Protein AF-A0A961AIG7-F1 (afdb_monomer)

Nearest PDB structures (foldseek):
  3u3w-assembly1_B  TM=6.636E-01  e=9.323E-03  Bacillus thuringiensis Bt407
  3q15-assembly2_B-3  TM=4.756E-01  e=7.764E-04  Bacillus subtilis
  6fv0-assembly1_A  TM=5.454E-01  e=1.857E-03  Mus musculus
  4i1a-assembly3_B  TM=5.293E-01  e=8.925E-03  Bacillus subtilis subsp. subtilis str. 168
  6t46-assembly2_G  TM=4.932E-01  e=1.793E-02  Bacillus subtilis subsp. natto

Radius of gyration: 26.85 Å; Cα contacts (8 Å, |Δi|>4): 986; chains: 1; bounding box: 67×64×75 Å

Structure (mmCIF, N/CA/C/O backbone):
data_AF-A0A961AIG7-F1
#
_entry.id   AF-A0A961AIG7-F1
#
loop_
_atom_site.group_PDB
_atom_site.id
_atom_site.type_symbol
_atom_site.label_atom_id
_atom_site.label_alt_id
_atom_site.label_comp_id
_atom_site.label_asym_id
_atom_site.label_entity_id
_atom_site.label_seq_id
_atom_site.pdbx_PDB_ins_code
_atom_site.Cartn_x
_atom_site.Cartn_y
_atom_site.Cartn_z
_atom_site.occupancy
_atom_site.B_iso_or_equiv
_atom_site.auth_seq_id
_atom_site.auth_comp_id
_atom_site.auth_asym_id
_atom_site.auth_atom_id
_atom_site.pdbx_PDB_model_num
ATOM 1 N N . MET A 1 1 ? -38.236 -37.274 7.239 1.00 29.53 1 MET A N 1
ATOM 2 C CA . MET A 1 1 ? -37.314 -38.075 6.404 1.00 29.53 1 MET A CA 1
ATOM 3 C C . MET A 1 1 ? -37.258 -37.437 5.026 1.00 29.53 1 MET A C 1
ATOM 5 O O . MET A 1 1 ? -38.154 -37.662 4.231 1.00 29.53 1 MET A O 1
ATOM 9 N N . LEU A 1 2 ? -36.287 -36.556 4.788 1.00 23.84 2 LEU A N 1
ATOM 10 C CA . LEU A 1 2 ? -36.113 -35.831 3.525 1.00 23.84 2 LEU A CA 1
ATOM 11 C C . LEU A 1 2 ? -34.610 -35.668 3.299 1.00 23.84 2 LEU A C 1
ATOM 13 O O . LEU A 1 2 ? -33.923 -35.007 4.077 1.00 23.84 2 LEU A O 1
ATOM 17 N N . THR A 1 3 ? -34.097 -36.352 2.285 1.00 28.94 3 THR A N 1
ATOM 18 C CA . THR A 1 3 ? -32.680 -36.429 1.934 1.00 28.94 3 THR A CA 1
ATOM 19 C C . THR A 1 3 ? -32.367 -35.502 0.761 1.00 28.94 3 THR A C 1
ATOM 21 O O . THR A 1 3 ? -32.893 -35.671 -0.330 1.00 28.94 3 THR A O 1
ATOM 24 N N . ARG A 1 4 ? -31.454 -34.557 1.025 1.00 25.95 4 ARG A N 1
ATOM 25 C CA . ARG A 1 4 ? -30.408 -34.009 0.138 1.00 25.95 4 ARG A CA 1
ATOM 26 C C . ARG A 1 4 ? -30.797 -33.617 -1.301 1.00 25.95 4 ARG A C 1
ATOM 28 O O . ARG A 1 4 ? -30.578 -34.368 -2.244 1.00 25.95 4 ARG A O 1
ATOM 35 N N . GLN A 1 5 ? -31.140 -32.339 -1.463 1.00 22.53 5 GLN A N 1
ATOM 36 C CA . GLN A 1 5 ? -30.736 -31.514 -2.608 1.00 22.53 5 GLN A CA 1
ATOM 37 C C . GLN A 1 5 ? -30.103 -30.221 -2.074 1.00 22.53 5 GLN A C 1
ATOM 39 O O . GLN A 1 5 ? -30.798 -29.303 -1.654 1.00 22.53 5 GLN A O 1
ATOM 44 N N . MET A 1 6 ? -28.774 -30.166 -2.049 1.00 24.17 6 MET A N 1
ATOM 45 C CA . MET A 1 6 ? -27.993 -28.938 -1.885 1.00 24.17 6 MET A CA 1
ATOM 46 C C . MET A 1 6 ? -26.689 -29.117 -2.653 1.00 24.17 6 MET A C 1
ATOM 48 O O . MET A 1 6 ? -25.966 -30.077 -2.400 1.00 24.17 6 MET A O 1
ATOM 52 N N . GLY A 1 7 ? -26.389 -28.182 -3.556 1.00 24.30 7 GLY A N 1
ATOM 53 C CA . GLY A 1 7 ? -25.059 -28.062 -4.152 1.00 24.30 7 GLY A CA 1
ATOM 54 C C . GLY A 1 7 ? -25.044 -27.586 -5.600 1.00 24.30 7 GLY A C 1
ATOM 55 O O . GLY A 1 7 ? -24.622 -28.349 -6.453 1.00 24.30 7 GLY A O 1
ATOM 56 N N . ALA A 1 8 ? -25.515 -26.360 -5.863 1.00 24.28 8 ALA A N 1
ATOM 57 C CA . ALA A 1 8 ? -25.057 -25.469 -6.945 1.00 24.28 8 ALA A CA 1
ATOM 58 C C . ALA A 1 8 ? -26.034 -24.286 -7.075 1.00 24.28 8 ALA A C 1
ATOM 60 O O . ALA A 1 8 ? -26.882 -24.255 -7.962 1.00 24.28 8 ALA A O 1
ATOM 61 N N . ALA A 1 9 ? -25.937 -23.309 -6.174 1.00 23.05 9 ALA A N 1
ATOM 62 C CA . ALA A 1 9 ? -26.514 -21.992 -6.414 1.00 23.05 9 ALA A CA 1
ATOM 63 C C . ALA A 1 9 ? -25.357 -21.034 -6.696 1.00 23.05 9 ALA A C 1
ATOM 65 O O . ALA A 1 9 ? -24.541 -20.743 -5.824 1.00 23.05 9 ALA A O 1
ATOM 66 N N . LEU A 1 10 ? -25.287 -20.643 -7.965 1.00 24.75 10 LEU A N 1
ATOM 67 C CA . LEU A 1 10 ? -24.416 -19.645 -8.559 1.00 24.75 10 LEU A CA 1
ATOM 68 C C . LEU A 1 10 ? -24.217 -18.430 -7.634 1.00 24.75 10 LEU A C 1
ATOM 70 O O . LEU A 1 10 ? -25.098 -17.583 -7.517 1.00 24.75 10 LEU A O 1
ATOM 74 N N . MET A 1 11 ? -23.020 -18.283 -7.063 1.00 22.59 11 MET A N 1
ATOM 75 C CA . MET A 1 11 ? -22.449 -16.956 -6.831 1.00 22.59 11 MET A CA 1
ATOM 76 C C . MET A 1 11 ? -21.637 -16.581 -8.065 1.00 22.59 11 MET A C 1
ATOM 78 O O . MET A 1 11 ? -20.413 -16.679 -8.102 1.00 22.59 11 MET A O 1
ATOM 82 N N . THR A 1 12 ? -22.351 -16.167 -9.108 1.00 25.28 12 THR A N 1
ATOM 83 C CA . THR A 1 12 ? -21.776 -15.404 -10.212 1.00 25.28 12 THR A CA 1
ATOM 84 C C . THR A 1 12 ? -21.483 -14.009 -9.670 1.00 25.28 12 THR A C 1
ATOM 86 O O . THR A 1 12 ? -22.292 -13.092 -9.787 1.00 25.28 12 THR A O 1
ATOM 89 N N . LEU A 1 13 ? -20.332 -13.852 -9.013 1.00 24.98 13 LEU A N 1
ATOM 90 C CA . LEU A 1 13 ? -19.696 -12.546 -8.908 1.00 24.98 13 LEU A CA 1
ATOM 91 C C . LEU A 1 13 ? -19.506 -12.064 -10.342 1.00 24.98 13 LEU A C 1
ATOM 93 O O . LEU A 1 13 ? -18.772 -12.678 -11.116 1.00 24.98 13 LEU A O 1
ATOM 97 N N . GLY A 1 14 ? -20.248 -11.021 -10.704 1.00 23.86 14 GLY A N 1
ATOM 98 C CA . GLY A 1 14 ? -20.183 -10.384 -12.005 1.00 23.86 14 GLY A CA 1
ATOM 99 C C . GLY A 1 14 ? -18.796 -9.805 -12.255 1.00 23.86 14 GLY A C 1
ATOM 100 O O . GLY A 1 14 ? -18.589 -8.604 -12.137 1.00 23.86 14 GLY A O 1
ATOM 101 N N . LEU A 1 15 ? -17.872 -10.649 -12.711 1.00 26.05 15 LEU A N 1
ATOM 102 C CA . LEU A 1 15 ? -17.133 -10.328 -13.917 1.00 26.05 15 LEU A CA 1
ATOM 103 C C . LEU A 1 15 ? -18.212 -10.021 -14.953 1.00 26.05 15 LEU A C 1
ATOM 105 O O . LEU A 1 15 ? -18.810 -10.930 -15.529 1.00 26.05 15 LEU A O 1
ATOM 109 N N . MET A 1 16 ? -18.521 -8.739 -15.152 1.00 25.66 16 MET A N 1
ATOM 110 C CA . MET A 1 16 ? -19.014 -8.335 -16.456 1.00 25.66 16 MET A CA 1
ATOM 111 C C . MET A 1 16 ? -17.921 -8.772 -17.425 1.00 25.66 16 MET A C 1
ATOM 113 O O . MET A 1 16 ? -16.928 -8.075 -17.617 1.00 25.66 16 MET A O 1
ATOM 117 N N . ALA A 1 17 ? -18.078 -9.970 -17.986 1.00 28.84 17 ALA A N 1
ATOM 118 C CA . ALA A 1 17 ? -17.517 -10.289 -19.271 1.00 28.84 17 ALA A CA 1
ATOM 119 C C . ALA A 1 17 ? -18.070 -9.197 -20.180 1.00 28.84 17 ALA A C 1
ATOM 121 O O . ALA A 1 17 ? -19.233 -9.237 -20.587 1.00 28.84 17 ALA A O 1
ATOM 122 N N . VAL A 1 18 ? -17.273 -8.150 -20.394 1.00 35.94 18 VAL A N 1
ATOM 123 C CA . VAL A 1 18 ? -17.493 -7.220 -21.486 1.00 35.94 18 VAL A CA 1
ATOM 124 C C . VAL A 1 18 ? -17.385 -8.106 -22.712 1.00 35.94 18 VAL A C 1
ATOM 126 O O . VAL A 1 18 ? -16.297 -8.440 -23.170 1.00 35.94 18 VAL A O 1
ATOM 129 N N . ALA A 1 19 ? -18.528 -8.614 -23.168 1.00 35.19 19 ALA A N 1
ATOM 130 C CA . ALA A 1 19 ? -18.617 -9.268 -24.448 1.00 35.19 19 ALA A CA 1
ATOM 131 C C . ALA A 1 19 ? -18.113 -8.227 -25.443 1.00 35.19 19 ALA A C 1
ATOM 133 O O . ALA A 1 19 ? -18.752 -7.186 -25.609 1.00 35.19 19 ALA A O 1
ATOM 134 N N . ILE A 1 20 ? -16.934 -8.482 -26.015 1.00 45.75 20 ILE A N 1
ATOM 135 C CA . ILE A 1 20 ? -16.347 -7.694 -27.093 1.00 45.75 20 ILE A CA 1
ATOM 136 C C . ILE A 1 20 ? -17.424 -7.620 -28.174 1.00 45.75 20 ILE A C 1
ATOM 138 O O . ILE A 1 20 ? -17.651 -8.579 -28.914 1.00 45.75 20 ILE A O 1
ATOM 142 N N . ARG A 1 21 ? -18.168 -6.513 -28.214 1.00 49.47 21 ARG A N 1
ATOM 143 C CA . ARG A 1 21 ? -18.968 -6.195 -29.387 1.00 49.47 21 ARG A CA 1
ATOM 144 C C . ARG A 1 21 ? -17.948 -5.843 -30.455 1.00 49.47 21 ARG A C 1
ATOM 146 O O . ARG A 1 21 ? -17.026 -5.081 -30.174 1.00 49.47 21 ARG A O 1
ATOM 153 N N . ALA A 1 22 ? -18.103 -6.406 -31.649 1.00 60.88 22 ALA A N 1
ATOM 154 C CA . ALA A 1 22 ? -17.460 -5.866 -32.836 1.00 60.88 22 ALA A CA 1
ATOM 155 C C . ALA A 1 22 ? -17.968 -4.423 -32.994 1.00 60.88 22 ALA A C 1
ATOM 157 O O . ALA A 1 22 ? -19.045 -4.176 -33.531 1.00 60.88 22 ALA A O 1
ATOM 158 N N . GLU A 1 23 ? -17.267 -3.487 -32.365 1.00 73.88 23 GLU A N 1
ATOM 159 C CA . GLU A 1 23 ? -17.580 -2.070 -32.376 1.00 73.88 23 GLU A CA 1
ATOM 160 C C . GLU A 1 23 ? -16.971 -1.474 -33.648 1.00 73.88 23 GLU A C 1
ATOM 162 O O . GLU A 1 23 ? -15.846 -1.802 -34.019 1.00 73.88 23 GLU A O 1
ATOM 167 N N . SER A 1 24 ? -17.717 -0.622 -34.351 1.00 83.19 24 SER A N 1
ATOM 168 C CA . SER A 1 24 ? -17.164 0.128 -35.484 1.00 83.19 24 SER A CA 1
ATOM 169 C C . SER A 1 24 ? -16.121 1.138 -35.000 1.00 83.19 24 SER A C 1
ATOM 171 O O . SER A 1 24 ? -16.293 1.707 -33.922 1.00 83.19 24 SER A O 1
ATOM 173 N N . GLU A 1 25 ? -15.128 1.461 -35.829 1.00 83.44 25 GLU A N 1
ATOM 174 C CA . GLU A 1 25 ? -14.129 2.504 -35.544 1.00 83.44 25 GLU A CA 1
ATOM 175 C C . GLU A 1 25 ? -14.766 3.822 -35.074 1.00 83.44 25 GLU A C 1
ATOM 177 O O . GLU A 1 25 ? -14.367 4.370 -34.050 1.00 83.44 25 GLU A O 1
ATOM 182 N N . GLY A 1 26 ? -15.818 4.290 -35.755 1.00 85.00 26 GLY A N 1
ATOM 183 C CA . GLY A 1 26 ? -16.506 5.531 -35.392 1.00 85.00 26 GLY A CA 1
ATOM 184 C C . GLY A 1 26 ? -17.124 5.501 -33.990 1.00 85.00 26 GLY A C 1
ATOM 185 O O . GLY A 1 26 ? -17.022 6.477 -33.253 1.00 85.00 26 GLY A O 1
ATOM 186 N N . ALA A 1 27 ? -17.722 4.377 -33.587 1.00 86.38 27 ALA A N 1
ATOM 187 C CA . ALA A 1 27 ? -18.260 4.212 -32.234 1.00 86.38 27 ALA A CA 1
ATOM 188 C C . ALA A 1 27 ? -17.138 4.193 -31.179 1.00 86.38 27 ALA A C 1
ATOM 190 O O . ALA A 1 27 ? -17.236 4.890 -30.167 1.00 86.38 27 ALA A O 1
ATOM 191 N N . PHE A 1 28 ? -16.027 3.510 -31.475 1.00 88.19 28 PHE A N 1
ATOM 192 C CA . PHE A 1 28 ? -14.857 3.488 -30.602 1.00 88.19 28 PHE A CA 1
ATOM 193 C C . PHE A 1 28 ? -14.227 4.883 -30.439 1.00 88.19 28 PHE A C 1
ATOM 195 O O . PHE A 1 28 ? -13.953 5.310 -29.319 1.00 88.19 28 PHE A O 1
ATOM 202 N N . LEU A 1 29 ? -14.062 5.637 -31.530 1.00 88.00 29 LEU A N 1
ATOM 203 C CA . LEU A 1 29 ? -13.570 7.018 -31.500 1.00 88.00 29 LEU A CA 1
ATOM 204 C C . LEU A 1 29 ? -14.482 7.929 -30.672 1.00 88.00 29 LEU A C 1
ATOM 206 O O . LEU A 1 29 ? -14.001 8.690 -29.834 1.00 88.00 29 LEU A O 1
ATOM 210 N N . GLN A 1 30 ? -15.805 7.807 -30.826 1.00 88.31 30 GLN A N 1
ATOM 211 C CA . GLN A 1 30 ? -16.758 8.554 -29.998 1.00 88.31 30 GLN A CA 1
ATOM 212 C C . GLN A 1 30 ? -16.633 8.222 -28.508 1.00 88.31 30 GLN A C 1
ATOM 214 O O . GLN A 1 30 ? -16.855 9.097 -27.671 1.00 88.31 30 GLN A O 1
ATOM 219 N N . ARG A 1 31 ? -16.251 6.987 -28.171 1.00 87.62 31 ARG A N 1
ATOM 220 C CA . ARG A 1 31 ? -16.024 6.545 -26.792 1.00 87.62 31 ARG A CA 1
ATOM 221 C C . ARG A 1 31 ? -14.793 7.194 -26.158 1.00 87.62 31 ARG A C 1
ATOM 223 O O . ARG A 1 31 ? -14.796 7.413 -24.948 1.00 87.62 31 ARG A O 1
ATOM 230 N N . ILE A 1 32 ? -13.760 7.494 -26.951 1.00 89.62 32 ILE A N 1
ATOM 231 C CA . ILE A 1 32 ? -12.467 7.985 -26.448 1.00 89.62 32 ILE A CA 1
ATOM 232 C C . ILE A 1 32 ? -12.180 9.469 -26.718 1.00 89.62 32 ILE A C 1
ATOM 234 O O . ILE A 1 32 ? -11.206 9.985 -26.180 1.00 89.62 32 ILE A O 1
ATOM 238 N N . LYS A 1 33 ? -13.011 10.173 -27.497 1.00 85.31 33 LYS A N 1
ATOM 239 C CA . LYS A 1 33 ? -12.766 11.567 -27.929 1.00 85.31 33 LYS A CA 1
ATOM 240 C C . LYS A 1 33 ? -12.524 12.579 -26.797 1.00 85.31 33 LYS A C 1
ATOM 242 O O . LYS A 1 33 ? -11.808 13.552 -26.990 1.00 85.31 33 LYS A O 1
ATOM 247 N N . ASP A 1 34 ? -13.102 12.342 -25.618 1.00 82.06 34 ASP A N 1
ATOM 248 C CA . ASP A 1 34 ? -12.987 13.221 -24.443 1.00 82.06 34 ASP A CA 1
ATOM 249 C C . ASP A 1 34 ? -12.000 12.662 -23.400 1.00 82.06 34 ASP A C 1
ATOM 251 O O . ASP A 1 34 ? -12.021 13.036 -22.223 1.00 82.06 34 ASP A O 1
ATOM 255 N N . ILE A 1 35 ? -11.156 11.713 -23.814 1.00 86.94 35 ILE A N 1
ATOM 256 C CA . ILE A 1 35 ? -10.177 11.036 -22.970 1.00 86.94 35 ILE A CA 1
ATOM 257 C C . ILE A 1 35 ? -8.777 11.438 -23.420 1.00 86.94 35 ILE A C 1
ATOM 259 O O . ILE A 1 35 ? -8.393 11.230 -24.570 1.00 86.94 35 ILE A O 1
ATOM 263 N N . ARG A 1 36 ? -7.981 11.964 -22.484 1.00 87.31 36 ARG A N 1
ATOM 264 C CA . ARG A 1 36 ? -6.526 12.046 -22.660 1.00 87.31 36 ARG A CA 1
ATOM 265 C C . ARG A 1 36 ? -5.889 10.861 -21.954 1.00 87.31 36 ARG A C 1
ATOM 267 O O . ARG A 1 36 ? -6.331 10.494 -20.870 1.00 87.31 36 ARG A O 1
ATOM 274 N N . TYR A 1 37 ? -4.847 10.290 -22.535 1.00 86.56 37 TYR A N 1
ATOM 275 C CA . TYR A 1 37 ? -4.126 9.152 -21.988 1.00 86.56 37 TYR A CA 1
ATOM 276 C C . TYR A 1 37 ? -2.740 9.585 -21.522 1.00 86.56 37 TYR A C 1
ATOM 278 O O . TYR A 1 37 ? -1.858 9.762 -22.354 1.00 86.56 37 TYR A O 1
ATOM 286 N N . ALA A 1 38 ? -2.543 9.758 -20.216 1.00 79.31 38 ALA A N 1
ATOM 287 C CA . ALA A 1 38 ? -1.256 10.094 -19.622 1.00 79.31 38 ALA A CA 1
ATOM 288 C C . ALA A 1 38 ? -0.235 8.980 -19.841 1.00 79.31 38 ALA A C 1
ATOM 290 O O . ALA A 1 38 ? -0.519 7.798 -19.640 1.00 79.31 38 ALA A O 1
ATOM 291 N N . THR A 1 39 ? 0.970 9.384 -20.218 1.00 76.25 39 THR A N 1
ATOM 292 C CA . THR A 1 39 ? 2.132 8.520 -20.388 1.00 76.25 39 THR A CA 1
ATOM 293 C C . THR A 1 39 ? 3.375 9.230 -19.862 1.00 76.25 39 THR A C 1
ATOM 295 O O . THR A 1 39 ? 3.389 10.441 -19.662 1.00 76.25 39 THR A O 1
ATOM 298 N N . HIS A 1 40 ? 4.452 8.482 -19.668 1.00 65.50 40 HIS A N 1
ATOM 299 C CA . HIS A 1 40 ? 5.727 9.028 -19.212 1.00 65.50 40 HIS A CA 1
ATOM 300 C C . HIS A 1 40 ? 6.802 8.914 -20.294 1.00 65.50 40 HIS A C 1
ATOM 302 O O . HIS A 1 40 ? 7.924 8.467 -20.050 1.00 65.50 40 HIS A O 1
ATOM 308 N N . ALA A 1 41 ? 6.469 9.329 -21.517 1.00 61.88 41 ALA A N 1
ATOM 309 C CA . ALA A 1 41 ? 7.477 9.495 -22.553 1.00 61.88 41 ALA A CA 1
ATOM 310 C C . ALA A 1 41 ? 8.324 10.746 -22.263 1.00 61.88 41 ALA A C 1
ATOM 312 O O . ALA A 1 41 ? 7.863 11.728 -21.680 1.00 61.88 41 ALA A O 1
ATOM 313 N N . ASN A 1 42 ? 9.586 10.748 -22.700 1.00 57.12 42 ASN A N 1
ATOM 314 C CA . ASN A 1 42 ? 10.499 11.866 -22.426 1.00 57.12 42 ASN A CA 1
ATOM 315 C C . ASN A 1 42 ? 9.994 13.214 -22.967 1.00 57.12 42 ASN A C 1
ATOM 317 O O . ASN A 1 42 ? 10.298 14.244 -22.367 1.00 57.12 42 ASN A O 1
ATOM 321 N N . THR A 1 43 ? 9.214 13.196 -24.046 1.00 65.19 43 THR A N 1
ATOM 322 C CA . THR A 1 43 ? 8.727 14.378 -24.773 1.00 65.19 43 THR A CA 1
ATOM 323 C C . THR A 1 43 ? 7.203 14.466 -24.857 1.00 65.19 43 THR A C 1
ATOM 325 O O . THR A 1 43 ? 6.691 15.472 -25.331 1.00 65.19 43 THR A O 1
ATOM 328 N N . VAL A 1 44 ? 6.474 13.444 -24.396 1.00 72.94 44 VAL A N 1
ATOM 329 C CA . VAL A 1 44 ? 5.007 13.391 -24.467 1.00 72.94 44 VAL A CA 1
ATOM 330 C C . VAL A 1 44 ? 4.452 13.102 -23.078 1.00 72.94 44 VAL A C 1
ATOM 332 O O . VAL A 1 44 ? 4.825 12.099 -22.469 1.00 72.94 44 VAL A O 1
ATOM 335 N N . SER A 1 45 ? 3.581 13.981 -22.584 1.00 74.50 45 SER A N 1
ATOM 336 C CA . SER A 1 45 ? 2.868 13.812 -21.311 1.00 74.50 45 SER A CA 1
ATOM 337 C C . SER A 1 45 ? 1.610 12.967 -21.459 1.00 74.50 45 SER A C 1
ATOM 339 O O . SER A 1 45 ? 1.235 12.242 -20.541 1.00 74.50 45 SER A O 1
ATOM 341 N N . ASP A 1 46 ? 0.936 13.067 -22.602 1.00 85.00 46 ASP A N 1
ATOM 342 C CA . ASP A 1 46 ? -0.330 12.392 -22.845 1.00 85.00 46 ASP A CA 1
ATOM 343 C C . ASP A 1 46 ? -0.681 12.317 -24.337 1.00 85.00 46 ASP A C 1
ATOM 345 O O . ASP A 1 46 ? -0.097 13.008 -25.172 1.00 85.00 46 ASP A O 1
ATOM 349 N N . PHE A 1 47 ? -1.650 11.464 -24.660 1.00 89.38 47 PHE A N 1
ATOM 350 C CA . PHE A 1 47 ? -2.223 11.313 -25.995 1.00 89.38 47 PHE A CA 1
ATOM 351 C C . PHE A 1 47 ? -3.711 11.668 -25.981 1.00 89.38 47 PHE A C 1
ATOM 353 O O . PHE A 1 47 ? -4.433 11.223 -25.091 1.00 89.38 47 PHE A O 1
ATOM 360 N N . ALA A 1 48 ? -4.194 12.391 -26.986 1.00 90.25 48 ALA A N 1
ATOM 361 C CA . ALA A 1 48 ? -5.624 12.559 -27.244 1.00 90.25 48 ALA A CA 1
ATOM 362 C C . ALA A 1 48 ? -5.942 12.098 -28.668 1.00 90.25 48 ALA A C 1
ATOM 364 O O . ALA A 1 48 ? -5.209 12.420 -29.603 1.00 90.25 48 ALA A O 1
ATOM 365 N N . PHE A 1 49 ? -7.013 11.327 -28.832 1.00 91.12 49 PHE A N 1
ATOM 366 C CA . PHE A 1 49 ? -7.350 10.682 -30.099 1.00 91.12 49 PHE A CA 1
ATOM 367 C C . PHE A 1 49 ? -8.574 11.340 -30.720 1.00 91.12 49 PHE A C 1
ATOM 369 O O . PHE A 1 49 ? -9.612 11.489 -30.078 1.00 91.12 49 PHE A O 1
ATOM 376 N N . TRP A 1 50 ? -8.436 11.703 -31.988 1.00 86.25 50 TRP A N 1
ATOM 377 C CA . TRP A 1 50 ? -9.432 12.415 -32.771 1.00 86.25 50 TRP A CA 1
ATOM 378 C C . TRP A 1 50 ? -9.649 11.706 -34.105 1.00 86.25 50 TRP A C 1
ATOM 380 O O . TRP A 1 50 ? -8.833 10.881 -34.523 1.00 86.25 50 TRP A O 1
ATOM 390 N N . ASN A 1 51 ? -10.715 12.081 -34.810 1.00 82.31 51 ASN A N 1
ATOM 391 C CA . ASN A 1 51 ? -10.968 11.582 -36.162 1.00 82.31 51 ASN A CA 1
ATOM 392 C C . ASN A 1 51 ? -9.823 11.951 -37.122 1.00 82.31 51 ASN A C 1
ATOM 394 O O . ASN A 1 51 ? -9.488 11.180 -38.011 1.00 82.31 51 ASN A O 1
ATOM 398 N N . GLU A 1 52 ? -9.203 13.119 -36.932 1.00 81.94 52 GLU A N 1
ATOM 399 C CA . GLU A 1 52 ? -8.119 13.620 -37.785 1.00 81.94 52 GLU A CA 1
ATOM 400 C C . GLU A 1 52 ? -6.733 13.086 -37.377 1.00 81.94 52 GLU A C 1
ATOM 402 O O . GLU A 1 52 ? -5.739 13.381 -38.041 1.00 81.94 52 GLU A O 1
ATOM 407 N N . GLY A 1 53 ? -6.645 12.317 -36.284 1.00 89.00 53 GLY A N 1
ATOM 408 C CA . GLY A 1 53 ? -5.404 11.712 -35.807 1.00 89.00 53 GLY A CA 1
ATOM 409 C C . GLY A 1 53 ? -5.172 11.853 -34.303 1.00 89.00 53 GLY A C 1
ATOM 410 O O . GLY A 1 53 ? -6.075 12.167 -33.531 1.00 89.00 53 GLY A O 1
ATOM 411 N N . VAL A 1 54 ? -3.933 11.627 -33.876 1.00 90.88 54 VAL A N 1
ATOM 412 C CA . VAL A 1 54 ? -3.508 11.744 -32.474 1.00 90.88 54 VAL A CA 1
ATOM 413 C C . VAL A 1 54 ? -2.824 13.087 -32.211 1.00 90.88 54 VAL A C 1
ATOM 415 O O . VAL A 1 54 ? -1.962 13.539 -32.969 1.00 90.88 54 VAL A O 1
ATOM 418 N N . GLU A 1 55 ? -3.220 13.722 -31.114 1.00 90.75 55 GLU A N 1
ATOM 419 C CA . GLU A 1 55 ? -2.596 14.902 -30.518 1.00 90.75 55 GLU A CA 1
ATOM 420 C C . GLU A 1 55 ? -1.690 14.471 -29.358 1.00 90.75 55 GLU A C 1
ATOM 422 O O . GLU A 1 55 ? -2.059 13.607 -28.560 1.00 90.75 55 GLU A O 1
ATOM 427 N N . TYR A 1 56 ? -0.517 15.096 -29.249 1.00 88.00 56 TYR A N 1
ATOM 428 C CA . TYR A 1 56 ? 0.457 14.817 -28.196 1.00 88.00 56 TYR A CA 1
ATOM 429 C C . TYR A 1 56 ? 0.505 15.986 -27.215 1.00 88.00 56 TYR A C 1
ATOM 431 O O . TYR A 1 56 ? 0.829 17.107 -27.609 1.00 88.00 56 TYR A O 1
ATOM 439 N N . GLY A 1 57 ? 0.229 15.724 -25.939 1.00 82.75 57 GLY A N 1
ATOM 440 C CA . GLY A 1 57 ? 0.514 16.668 -24.863 1.00 82.75 57 GLY A CA 1
ATOM 441 C C . GLY A 1 57 ? 2.021 16.809 -24.652 1.00 82.75 57 GLY A C 1
ATOM 442 O O . GLY A 1 57 ? 2.748 15.813 -24.623 1.00 82.75 57 GLY A O 1
ATOM 443 N N . GLN A 1 58 ? 2.498 18.042 -24.533 1.00 78.19 58 GLN A N 1
ATOM 444 C CA . GLN A 1 58 ? 3.875 18.389 -24.198 1.00 78.19 58 GLN A CA 1
ATOM 445 C C . GLN A 1 58 ? 4.023 18.557 -22.681 1.00 78.19 58 GLN A C 1
ATOM 447 O O . GLN A 1 58 ? 3.076 18.865 -21.958 1.00 78.19 58 GLN A O 1
ATOM 452 N N . LYS A 1 59 ? 5.251 18.398 -22.176 1.00 67.81 59 LYS A N 1
ATOM 453 C CA . LYS A 1 59 ? 5.539 18.501 -20.733 1.00 67.81 59 LYS A CA 1
ATOM 454 C C . LYS A 1 59 ? 5.284 19.884 -20.130 1.00 67.81 59 LYS A C 1
ATOM 456 O O . LYS A 1 59 ? 5.076 19.975 -18.924 1.00 67.81 59 LYS A O 1
ATOM 461 N N . ASP A 1 60 ? 5.310 20.937 -20.940 1.00 72.12 60 ASP A N 1
ATOM 462 C CA . ASP A 1 60 ? 4.968 22.303 -20.529 1.00 72.12 60 ASP A CA 1
ATOM 463 C C . ASP A 1 60 ? 3.446 22.546 -20.453 1.00 72.12 60 ASP A C 1
ATOM 465 O O . ASP A 1 60 ? 3.008 23.648 -20.130 1.00 72.12 60 ASP A O 1
ATOM 469 N N . GLY A 1 61 ? 2.639 21.511 -20.714 1.00 69.31 61 GLY A N 1
ATOM 470 C CA . GLY A 1 61 ? 1.182 21.569 -20.706 1.00 69.31 61 GLY A CA 1
ATOM 471 C C . GLY A 1 61 ? 0.575 22.060 -22.018 1.00 69.31 61 GLY A C 1
ATOM 472 O O . GLY A 1 61 ? -0.648 22.169 -22.106 1.00 69.31 61 GLY A O 1
ATOM 473 N N . THR A 1 62 ? 1.390 22.348 -23.037 1.00 80.62 62 THR A N 1
ATOM 474 C CA . THR A 1 62 ? 0.897 22.700 -24.372 1.00 80.62 62 THR A CA 1
ATOM 475 C C . THR A 1 62 ? 0.541 21.450 -25.178 1.00 80.62 62 THR A C 1
ATOM 477 O O . THR A 1 62 ? 1.022 20.350 -24.912 1.00 80.62 62 THR A O 1
ATOM 480 N N . ALA A 1 63 ? -0.336 21.593 -26.168 1.00 80.12 63 ALA A N 1
ATOM 481 C CA . ALA A 1 63 ? -0.614 20.534 -27.133 1.00 80.12 63 ALA A CA 1
ATOM 482 C C . ALA A 1 63 ? 0.305 20.674 -28.354 1.00 80.12 63 ALA A C 1
ATOM 484 O O . ALA A 1 63 ? 0.707 21.781 -28.719 1.00 80.12 63 ALA A O 1
ATOM 485 N N . SER A 1 64 ? 0.611 19.558 -29.018 1.00 81.62 64 SER A N 1
ATOM 486 C CA . SER A 1 64 ? 1.335 19.581 -30.287 1.00 81.62 64 SER A CA 1
ATOM 487 C C . SER A 1 64 ? 0.594 20.440 -31.325 1.00 81.62 64 SER A C 1
ATOM 489 O O . SER A 1 64 ? -0.621 20.296 -31.469 1.00 81.62 64 SER A O 1
ATOM 491 N N . PRO A 1 65 ? 1.301 21.272 -32.112 1.00 77.12 65 PRO A N 1
ATOM 492 C CA . PRO A 1 65 ? 0.677 22.215 -33.047 1.00 77.12 65 PRO A CA 1
ATOM 493 C C . PRO A 1 65 ? -0.022 21.537 -34.236 1.00 77.12 65 PRO A C 1
ATOM 495 O O . PRO A 1 65 ? -0.783 22.175 -34.954 1.00 77.12 65 PRO A O 1
ATOM 498 N N . SER A 1 66 ? 0.242 20.250 -34.464 1.00 84.38 66 SER A N 1
ATOM 499 C CA . SER A 1 66 ? -0.418 19.436 -35.482 1.00 84.38 66 SER A CA 1
ATOM 500 C C . SER A 1 66 ? -0.740 18.048 -34.936 1.00 84.38 66 SER A C 1
ATOM 502 O O . SER A 1 66 ? -0.084 17.558 -34.011 1.00 84.38 66 SER A O 1
ATOM 504 N N . ARG A 1 67 ? -1.767 17.419 -35.513 1.00 87.56 67 ARG A N 1
ATOM 505 C CA . ARG A 1 67 ? -2.140 16.030 -35.231 1.00 87.56 67 ARG A CA 1
ATOM 506 C C . ARG A 1 67 ? -1.397 15.104 -36.182 1.00 87.56 67 ARG A C 1
ATOM 508 O O . ARG A 1 67 ? -1.242 15.407 -37.362 1.00 87.56 67 ARG A O 1
ATOM 515 N N . THR A 1 68 ? -0.938 13.969 -35.667 1.00 90.00 68 THR A N 1
ATOM 516 C CA . THR A 1 68 ? -0.380 12.907 -36.510 1.00 90.00 68 THR A CA 1
ATOM 517 C C . THR A 1 68 ? -1.517 12.025 -36.997 1.00 90.00 68 THR A C 1
ATOM 519 O O . THR A 1 68 ? -2.250 11.479 -36.175 1.00 90.00 68 THR A O 1
ATOM 522 N N . SER A 1 69 ? -1.657 11.886 -38.315 1.00 91.50 69 SER A N 1
ATOM 523 C CA . SER A 1 69 ? -2.669 11.012 -38.913 1.00 91.50 69 SER A CA 1
ATOM 524 C C . SER A 1 69 ? -2.491 9.568 -38.431 1.00 91.50 69 SER A C 1
ATOM 526 O O . SER A 1 69 ? -1.365 9.073 -38.329 1.00 91.50 69 SER A O 1
ATOM 528 N N . LEU A 1 70 ? -3.610 8.926 -38.100 1.00 91.69 70 LEU A N 1
ATOM 529 C CA . LEU A 1 70 ? -3.667 7.540 -37.652 1.00 91.69 70 LEU A CA 1
ATOM 530 C C . LEU A 1 70 ? -4.234 6.660 -38.762 1.00 91.69 70 LEU A C 1
ATOM 532 O O . LEU A 1 70 ? -5.189 7.035 -39.436 1.00 91.69 70 LEU A O 1
ATOM 536 N N . GLU A 1 71 ? -3.695 5.456 -38.874 1.00 91.94 71 GLU A N 1
ATOM 537 C CA . GLU A 1 71 ? -4.305 4.348 -39.592 1.00 91.94 71 GLU A CA 1
ATOM 538 C C . GLU A 1 71 ? -4.880 3.364 -38.565 1.00 91.94 71 GLU A C 1
ATOM 540 O O . GLU A 1 71 ? -4.134 2.780 -37.773 1.00 91.94 71 GLU A O 1
ATOM 545 N N . TRP A 1 72 ? -6.199 3.179 -38.560 1.00 88.75 72 TRP A N 1
ATOM 546 C CA . TRP A 1 72 ? -6.864 2.204 -37.698 1.00 88.75 72 TRP A CA 1
ATOM 547 C C . TRP A 1 72 ? -6.811 0.815 -38.334 1.00 88.75 72 TRP A C 1
ATOM 549 O O . TRP A 1 72 ? -7.285 0.609 -39.450 1.00 88.75 72 TRP A O 1
ATOM 559 N N . LYS A 1 73 ? -6.237 -0.155 -37.618 1.00 87.00 73 LYS A N 1
ATOM 560 C CA . LYS A 1 73 ? -6.209 -1.564 -38.051 1.00 87.00 73 LYS A CA 1
ATOM 561 C C . LYS A 1 73 ? -7.501 -2.281 -37.657 1.00 87.00 73 LYS A C 1
ATOM 563 O O . LYS A 1 73 ? -8.022 -3.096 -38.416 1.00 87.00 73 LYS A O 1
ATOM 568 N N . GLU A 1 74 ? -8.030 -1.932 -36.487 1.00 85.62 74 GLU A N 1
ATOM 569 C CA . GLU A 1 74 ? -9.359 -2.292 -35.993 1.00 85.62 74 GLU A CA 1
ATOM 570 C C . GLU A 1 74 ? -9.778 -1.333 -34.863 1.00 85.62 74 GLU A C 1
ATOM 572 O O . GLU A 1 74 ? -8.994 -0.488 -34.423 1.00 85.62 74 GLU A O 1
ATOM 577 N N . ALA A 1 75 ? -11.007 -1.466 -34.355 1.00 84.62 75 ALA A N 1
ATOM 578 C CA . ALA A 1 75 ? -11.460 -0.685 -33.208 1.00 84.62 75 ALA A CA 1
ATOM 579 C C . ALA A 1 75 ? -10.548 -0.901 -31.981 1.00 84.62 75 ALA A C 1
ATOM 581 O O . ALA A 1 75 ? -10.455 -1.991 -31.405 1.00 84.62 75 ALA A O 1
ATOM 582 N N . GLY A 1 76 ? -9.870 0.174 -31.574 1.00 85.81 76 GLY A N 1
ATOM 583 C CA . GLY A 1 76 ? -8.912 0.165 -30.473 1.00 85.81 76 GLY A CA 1
ATOM 584 C C . GLY A 1 76 ? -7.518 -0.364 -30.808 1.00 85.81 76 GLY A C 1
ATOM 585 O O . GLY A 1 76 ? -6.772 -0.664 -29.876 1.00 85.81 76 GLY A O 1
ATOM 586 N N . LEU A 1 77 ? -7.149 -0.412 -32.091 1.00 89.00 77 LEU A N 1
ATOM 587 C CA . LEU A 1 77 ? -5.771 -0.577 -32.550 1.00 89.00 77 LEU A CA 1
ATOM 588 C C . LEU A 1 77 ? -5.464 0.423 -33.671 1.00 89.00 77 LEU A C 1
ATOM 590 O O . LEU A 1 77 ? -6.032 0.343 -34.761 1.00 89.00 77 LEU A O 1
ATOM 594 N N . ALA A 1 78 ? -4.544 1.346 -33.405 1.00 91.62 78 ALA A N 1
ATOM 595 C CA . ALA A 1 78 ? -4.141 2.388 -34.342 1.00 91.62 78 ALA A CA 1
ATOM 596 C C . ALA A 1 78 ? -2.629 2.405 -34.546 1.00 91.62 78 ALA A C 1
ATOM 598 O O . ALA A 1 78 ? -1.857 2.105 -33.634 1.00 91.62 78 ALA A O 1
ATOM 599 N N . THR A 1 79 ? -2.211 2.830 -35.733 1.00 92.75 79 THR A N 1
ATOM 600 C CA . THR A 1 79 ? -0.805 2.999 -36.095 1.00 92.75 79 THR A CA 1
ATOM 601 C C . THR A 1 79 ? -0.539 4.363 -36.712 1.00 92.75 79 THR A C 1
ATOM 603 O O . THR A 1 79 ? -1.431 4.958 -37.306 1.00 92.75 79 THR A O 1
ATOM 606 N N . ALA A 1 80 ? 0.692 4.857 -36.609 1.00 92.50 80 ALA A N 1
ATOM 607 C CA . ALA A 1 80 ? 1.145 6.024 -37.362 1.00 92.50 80 ALA A CA 1
ATOM 608 C C . ALA A 1 80 ? 2.597 5.865 -37.801 1.00 92.50 80 ALA A C 1
ATOM 610 O O . ALA A 1 80 ? 3.447 5.420 -37.027 1.00 92.50 80 ALA A O 1
ATOM 611 N N . SER A 1 81 ? 2.891 6.306 -39.023 1.00 89.50 81 SER A N 1
ATOM 612 C CA . SER A 1 81 ? 4.266 6.380 -39.518 1.00 89.50 81 SER A CA 1
ATOM 613 C C . SER A 1 81 ? 5.079 7.391 -38.706 1.00 89.50 81 SER A C 1
ATOM 615 O O . SER A 1 81 ? 4.619 8.502 -38.425 1.00 89.50 81 SER A O 1
ATOM 617 N N . ARG A 1 82 ? 6.298 7.009 -38.321 1.00 83.69 82 ARG A N 1
ATOM 618 C CA . ARG A 1 82 ? 7.246 7.835 -37.565 1.00 83.69 82 ARG A CA 1
ATOM 619 C C . ARG A 1 82 ? 8.635 7.719 -38.188 1.00 83.69 82 ARG A C 1
ATOM 621 O O . ARG A 1 82 ? 8.941 6.768 -38.899 1.00 83.69 82 ARG A O 1
ATOM 628 N N . SER A 1 83 ? 9.493 8.706 -37.937 1.00 82.44 83 SER A N 1
ATOM 629 C CA . SER A 1 83 ? 10.892 8.594 -38.357 1.00 82.44 83 SER A CA 1
ATOM 630 C C . SER A 1 83 ? 11.524 7.377 -37.679 1.00 82.44 83 SER A C 1
ATOM 632 O O . SER A 1 83 ? 11.502 7.289 -36.453 1.00 82.44 83 SER A O 1
ATOM 634 N N . GLY A 1 84 ? 12.052 6.444 -38.472 1.00 82.25 84 GLY A N 1
ATOM 635 C CA . GLY A 1 84 ? 12.694 5.228 -37.969 1.00 82.25 84 GLY A CA 1
ATOM 636 C C . GLY A 1 84 ? 11.747 4.101 -37.541 1.00 82.25 84 GLY A C 1
ATOM 637 O O . GLY A 1 84 ? 12.223 3.147 -36.934 1.00 82.25 84 GLY A O 1
ATOM 638 N N . GLY A 1 85 ? 10.441 4.172 -37.834 1.00 88.81 85 GLY A N 1
ATOM 639 C CA . GLY A 1 85 ? 9.526 3.076 -37.508 1.00 88.81 85 GLY A CA 1
ATOM 640 C C . GLY A 1 85 ? 8.037 3.413 -37.589 1.00 88.81 85 GLY A C 1
ATOM 641 O O . GLY A 1 85 ? 7.604 4.364 -38.238 1.00 88.81 85 GLY A O 1
ATOM 642 N N . THR A 1 86 ? 7.229 2.604 -36.910 1.00 91.69 86 THR A N 1
ATOM 643 C CA . THR A 1 86 ? 5.780 2.790 -36.780 1.00 91.69 86 THR A CA 1
ATOM 644 C C . THR A 1 86 ? 5.41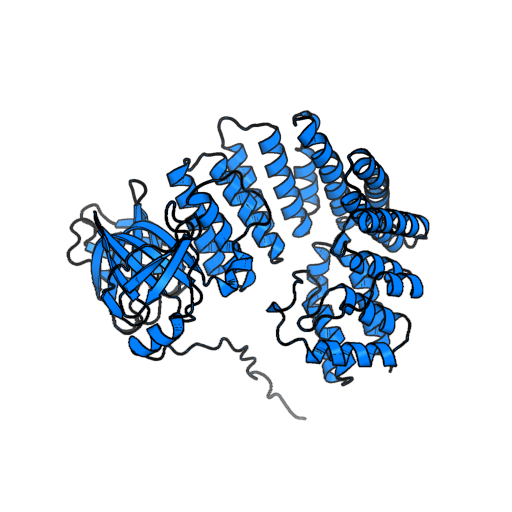1 2.874 -35.306 1.00 91.69 86 THR A C 1
ATOM 646 O O . THR A 1 86 ? 5.803 2.028 -34.506 1.00 91.69 86 THR A O 1
ATOM 649 N N . ALA A 1 87 ? 4.645 3.894 -34.934 1.00 90.88 87 ALA A N 1
ATOM 650 C CA . ALA A 1 87 ? 4.023 3.973 -33.622 1.00 90.88 87 ALA A CA 1
ATOM 651 C C . ALA A 1 87 ? 2.741 3.137 -33.599 1.00 90.88 87 ALA A C 1
ATOM 653 O O . ALA A 1 87 ? 1.933 3.237 -34.520 1.00 90.88 87 ALA A O 1
ATOM 654 N N . TRP A 1 88 ? 2.552 2.359 -32.538 1.00 92.06 88 TRP A N 1
ATOM 655 C CA . TRP A 1 88 ? 1.393 1.499 -32.310 1.00 92.06 88 TRP A CA 1
ATOM 656 C C . TRP A 1 88 ? 0.690 1.914 -31.022 1.00 92.06 88 TRP A C 1
ATOM 658 O O . TRP A 1 88 ? 1.347 2.065 -29.991 1.00 92.06 88 TRP A O 1
ATOM 668 N N . TRP A 1 89 ? -0.634 2.066 -31.075 1.00 91.44 89 TRP A N 1
ATOM 669 C CA . TRP A 1 89 ? -1.500 2.275 -29.915 1.00 91.44 89 TRP A CA 1
ATOM 670 C C . TRP A 1 89 ? -2.557 1.187 -29.857 1.00 91.44 89 TRP A C 1
ATOM 672 O O . TRP A 1 89 ? -3.372 1.059 -30.770 1.00 91.44 89 TRP A O 1
ATOM 682 N N . MET A 1 90 ? -2.579 0.443 -28.759 1.00 88.06 90 MET A N 1
ATOM 683 C CA . MET A 1 90 ? -3.549 -0.617 -28.535 1.00 88.06 90 MET A CA 1
ATOM 684 C C . MET A 1 90 ? -4.271 -0.381 -27.217 1.00 88.06 90 MET A C 1
ATOM 686 O O . MET A 1 90 ? -3.671 -0.399 -26.147 1.00 88.06 90 MET A O 1
ATOM 690 N N . PHE A 1 91 ? -5.571 -0.154 -27.282 1.00 87.62 91 PHE A N 1
ATOM 691 C CA . PHE A 1 91 ? -6.380 0.178 -26.117 1.00 87.62 91 PHE A CA 1
ATOM 692 C C . PHE A 1 91 ? -6.760 -1.083 -25.347 1.00 87.62 91 PHE A C 1
ATOM 694 O O . PHE A 1 91 ? -6.813 -2.159 -25.926 1.00 87.62 91 PHE A O 1
ATOM 701 N N . SER A 1 92 ? -7.083 -0.973 -24.063 1.00 80.69 92 SER A N 1
ATOM 702 C CA . SER A 1 92 ? -7.796 -2.020 -23.327 1.00 80.69 92 SER A CA 1
ATOM 703 C C . SER A 1 92 ? -9.275 -2.034 -23.707 1.00 80.69 92 SER A C 1
ATOM 705 O O . SER A 1 92 ? -9.789 -1.075 -24.286 1.00 80.69 92 SER A O 1
ATOM 707 N N . ASP A 1 93 ? -9.974 -3.123 -23.394 1.00 77.25 93 ASP A N 1
ATOM 708 C CA . ASP A 1 93 ? -11.374 -3.296 -23.810 1.00 77.25 93 ASP A CA 1
ATOM 709 C C . ASP A 1 93 ? -12.298 -2.240 -23.193 1.00 77.25 93 ASP A C 1
ATOM 711 O O . ASP A 1 93 ? -13.211 -1.742 -23.852 1.00 77.25 93 ASP A O 1
ATOM 715 N N . ASP A 1 94 ? -11.999 -1.820 -21.963 1.00 77.44 94 ASP A N 1
ATOM 716 C CA . ASP A 1 94 ? -12.666 -0.724 -21.254 1.00 77.44 94 ASP A CA 1
ATOM 717 C C . ASP A 1 94 ? -12.177 0.677 -21.676 1.00 77.44 94 ASP A C 1
ATOM 719 O O . ASP A 1 94 ? -12.668 1.677 -21.155 1.00 77.44 94 ASP A O 1
ATOM 723 N N . ALA A 1 95 ? -11.204 0.756 -22.594 1.00 84.25 95 ALA A N 1
ATOM 724 C CA . ALA A 1 95 ? -10.499 1.968 -23.014 1.00 84.25 95 ALA A CA 1
ATOM 725 C C . ALA A 1 95 ? -9.938 2.823 -21.861 1.00 84.25 95 ALA A C 1
ATOM 727 O O . ALA A 1 95 ? -9.648 4.000 -22.065 1.00 84.25 95 ALA A O 1
ATOM 728 N N . ARG A 1 96 ? -9.743 2.267 -20.659 1.00 79.62 96 ARG A N 1
ATOM 729 C CA . ARG A 1 96 ? -9.133 2.995 -19.530 1.00 79.62 96 ARG A CA 1
ATOM 730 C C . ARG A 1 96 ? -7.614 3.050 -19.621 1.00 79.62 96 ARG A C 1
ATOM 732 O O . ARG A 1 96 ? -6.990 3.935 -19.042 1.00 79.62 96 ARG A O 1
ATOM 739 N N . THR A 1 97 ? -7.024 2.107 -20.342 1.00 80.25 97 THR A N 1
ATOM 740 C CA . THR A 1 97 ? -5.582 1.993 -20.558 1.00 80.25 97 THR A CA 1
ATOM 741 C C . THR A 1 97 ? -5.298 1.780 -22.036 1.00 80.25 97 THR A C 1
ATOM 743 O O . THR A 1 97 ? -6.162 1.319 -22.779 1.00 80.25 97 THR A O 1
ATOM 746 N N . LEU A 1 98 ? -4.089 2.099 -22.472 1.00 86.69 98 LEU A N 1
ATOM 747 C CA . LEU A 1 98 ? -3.580 1.701 -23.779 1.00 86.69 98 LEU A CA 1
ATOM 748 C C . LEU A 1 98 ? -2.103 1.332 -23.670 1.00 86.69 98 LEU A C 1
ATOM 750 O O . LEU A 1 98 ? -1.417 1.816 -22.778 1.00 86.69 98 LEU A O 1
ATOM 754 N N . LEU A 1 99 ? -1.613 0.486 -24.566 1.00 85.38 99 LEU A N 1
ATOM 755 C CA . LEU A 1 99 ? -0.196 0.257 -24.811 1.00 85.38 99 LEU A CA 1
ATOM 756 C C . LEU A 1 99 ? 0.256 1.109 -25.987 1.00 85.38 99 LEU A C 1
ATOM 758 O O . LEU A 1 99 ? -0.399 1.133 -27.025 1.00 85.38 99 LEU A O 1
ATOM 762 N N . TYR A 1 100 ? 1.390 1.774 -25.815 1.00 87.19 100 TYR A N 1
ATOM 763 C CA . TYR A 1 100 ? 2.110 2.512 -26.835 1.00 87.19 100 TYR A CA 1
ATOM 764 C C . TYR A 1 100 ? 3.463 1.843 -27.089 1.00 87.19 100 TYR A C 1
ATOM 766 O O . TYR A 1 100 ? 4.239 1.627 -26.158 1.00 87.19 100 TYR A O 1
ATOM 774 N N . GLY A 1 101 ? 3.765 1.530 -28.345 1.00 87.25 101 GLY A N 1
ATOM 775 C CA . GLY A 1 101 ? 5.061 0.988 -28.753 1.00 87.25 101 GLY A CA 1
ATOM 776 C C . GLY A 1 101 ? 5.592 1.704 -29.986 1.00 87.25 101 GLY A C 1
ATOM 777 O O . GLY A 1 101 ? 4.827 2.018 -30.896 1.00 87.25 101 GLY A O 1
ATOM 778 N N . HIS A 1 102 ? 6.899 1.958 -30.025 1.00 88.25 102 HIS A N 1
ATOM 779 C CA . HIS A 1 102 ? 7.582 2.380 -31.247 1.00 88.25 102 HIS A CA 1
ATOM 780 C C . HIS A 1 102 ? 8.303 1.172 -31.850 1.00 88.25 102 HIS A C 1
ATOM 782 O O . HIS A 1 102 ? 9.298 0.702 -31.291 1.00 88.25 102 HIS A O 1
ATOM 788 N N . ALA A 1 103 ? 7.764 0.661 -32.956 1.00 89.50 103 ALA A N 1
ATOM 789 C CA . ALA A 1 103 ? 8.226 -0.547 -33.621 1.00 89.50 103 ALA A CA 1
ATOM 790 C C . ALA A 1 103 ? 9.131 -0.205 -34.812 1.00 89.50 103 ALA A C 1
ATOM 792 O O . ALA A 1 103 ? 8.720 0.520 -35.717 1.00 89.50 103 ALA A O 1
ATOM 793 N N . GLU A 1 104 ? 10.339 -0.762 -34.835 1.00 88.44 104 GLU A N 1
ATOM 794 C CA . GLU A 1 104 ? 11.251 -0.690 -35.986 1.00 88.44 104 GLU A CA 1
ATOM 795 C C . GLU A 1 104 ? 10.754 -1.575 -37.135 1.00 88.44 104 GLU A C 1
ATOM 797 O O . GLU A 1 104 ? 10.897 -1.239 -38.308 1.00 88.44 104 GLU A O 1
ATOM 802 N N . SER A 1 105 ? 10.148 -2.713 -36.788 1.00 86.06 105 SER A N 1
ATOM 803 C CA . SER A 1 105 ? 9.517 -3.638 -37.725 1.00 86.06 105 SER A CA 1
ATOM 804 C C . SER A 1 105 ? 8.214 -4.180 -37.150 1.00 86.06 105 SER A C 1
ATOM 806 O O . SER A 1 105 ? 8.070 -4.343 -35.935 1.00 86.06 105 SER A O 1
ATOM 808 N N . ALA A 1 106 ? 7.268 -4.456 -38.044 1.00 86.75 106 ALA A N 1
ATOM 809 C CA . ALA A 1 106 ? 5.989 -5.067 -37.729 1.00 86.75 106 ALA A CA 1
ATOM 810 C C . ALA A 1 106 ? 5.674 -6.134 -38.781 1.00 86.75 106 ALA A C 1
ATOM 812 O O . ALA A 1 106 ? 5.702 -5.846 -39.977 1.00 86.75 106 ALA A O 1
ATOM 813 N N . ALA A 1 107 ? 5.368 -7.347 -38.335 1.00 84.12 107 ALA A N 1
ATOM 814 C CA . ALA A 1 107 ? 4.938 -8.447 -39.188 1.00 84.12 107 ALA A CA 1
ATOM 815 C C . ALA A 1 107 ? 3.539 -8.889 -38.762 1.00 84.12 107 ALA A C 1
ATOM 817 O O . ALA A 1 107 ? 3.295 -9.119 -37.579 1.00 84.12 107 ALA A O 1
ATOM 818 N N . GLN A 1 108 ? 2.615 -8.996 -39.714 1.00 85.38 108 GLN A N 1
ATOM 819 C CA . GLN A 1 108 ? 1.317 -9.605 -39.449 1.00 85.38 108 GLN A CA 1
ATOM 820 C C . GLN A 1 108 ? 1.497 -11.117 -39.317 1.00 85.38 108 GLN A C 1
ATOM 822 O O . GLN A 1 108 ? 2.233 -11.728 -40.087 1.00 85.38 108 GLN A O 1
ATOM 827 N N . VAL A 1 109 ? 0.820 -11.715 -38.345 1.00 81.69 109 VAL A N 1
ATOM 828 C CA . VAL A 1 109 ? 0.861 -13.152 -38.084 1.00 81.69 109 VAL A CA 1
ATOM 829 C C . VAL A 1 109 ? -0.546 -13.722 -38.147 1.00 81.69 109 VAL A C 1
ATOM 831 O O . VAL A 1 109 ? -1.508 -13.059 -37.760 1.00 81.69 109 VAL A O 1
ATOM 834 N N . THR A 1 110 ? -0.675 -14.953 -38.632 1.00 78.62 110 THR A N 1
ATOM 835 C CA . THR A 1 110 ? -1.957 -15.670 -38.628 1.00 78.62 110 THR A CA 1
ATOM 836 C C . THR A 1 110 ? -1.986 -16.620 -37.442 1.00 78.62 110 THR A C 1
ATOM 838 O O . THR A 1 110 ? -1.012 -17.326 -37.185 1.00 78.62 110 THR A O 1
ATOM 841 N N . LEU A 1 111 ? -3.096 -16.627 -36.708 1.00 73.06 111 LEU A N 1
ATOM 842 C CA . LEU A 1 111 ? -3.276 -17.468 -35.531 1.00 73.06 111 LEU A CA 1
ATOM 843 C C . LEU A 1 111 ? -4.139 -18.689 -35.877 1.00 73.06 111 LEU A C 1
ATOM 845 O O . LEU A 1 111 ? -5.055 -18.583 -36.700 1.00 73.06 111 LEU A O 1
ATOM 849 N N . PRO A 1 112 ? -3.915 -19.839 -35.217 1.00 69.31 112 PRO A N 1
ATOM 850 C CA . PRO A 1 112 ? -4.828 -20.971 -35.299 1.00 69.31 112 PRO A CA 1
ATOM 851 C C . PRO A 1 112 ? -6.273 -20.575 -34.955 1.00 69.31 112 PRO A C 1
ATOM 853 O O . PRO A 1 112 ? -6.528 -19.711 -34.107 1.00 69.31 112 PRO A O 1
ATOM 856 N N . ALA A 1 113 ? -7.240 -21.231 -35.600 1.00 63.16 113 ALA A N 1
ATOM 857 C CA . ALA A 1 113 ? -8.659 -20.953 -35.393 1.00 63.16 113 ALA A CA 1
ATOM 858 C C . ALA A 1 113 ? -9.052 -21.074 -33.904 1.00 63.16 113 ALA A C 1
ATOM 860 O O . ALA A 1 113 ? -8.745 -22.067 -33.249 1.00 63.16 113 ALA A O 1
ATOM 861 N N . GLY A 1 114 ? -9.754 -20.061 -33.378 1.00 61.03 114 GLY A N 1
ATOM 862 C CA . GLY A 1 114 ? -10.226 -20.011 -31.984 1.00 61.03 114 GLY A CA 1
ATOM 863 C C . GLY A 1 114 ? -9.429 -19.093 -31.047 1.00 61.03 114 GLY A C 1
ATOM 864 O O . GLY A 1 114 ? -9.893 -18.822 -29.941 1.00 61.03 114 GLY A O 1
ATOM 865 N N . ILE A 1 115 ? -8.289 -18.548 -31.490 1.00 64.38 115 ILE A N 1
ATOM 866 C CA . ILE A 1 115 ? -7.376 -17.715 -30.680 1.00 64.38 115 ILE A CA 1
ATOM 867 C C . ILE A 1 115 ? -7.535 -16.226 -31.038 1.00 64.38 115 ILE A C 1
ATOM 869 O O . ILE A 1 115 ? -6.579 -15.526 -31.339 1.00 64.38 115 ILE A O 1
ATOM 873 N N . SER A 1 116 ? -8.768 -15.716 -31.056 1.00 56.06 116 SER A N 1
ATOM 874 C CA . SER A 1 116 ? -9.050 -14.299 -31.371 1.00 56.06 116 SER A CA 1
ATOM 875 C C . SER A 1 116 ? -9.480 -13.479 -30.147 1.00 56.06 116 SER A C 1
ATOM 877 O O . SER A 1 116 ? -9.911 -12.337 -30.277 1.00 56.06 116 SER A O 1
ATOM 879 N N . LYS A 1 117 ? -9.461 -14.075 -28.945 1.00 59.00 117 LYS A N 1
ATOM 880 C CA . LYS A 1 117 ? -10.008 -13.471 -27.711 1.00 59.00 117 LYS A CA 1
ATOM 881 C C . LYS A 1 117 ? -9.021 -13.424 -26.541 1.00 59.00 117 LYS A C 1
ATOM 883 O O . LYS A 1 117 ? -9.429 -13.207 -25.405 1.00 59.00 117 LYS A O 1
ATOM 888 N N . GLY A 1 118 ? -7.733 -13.572 -26.837 1.00 61.47 118 GLY A N 1
ATOM 889 C CA . GLY A 1 118 ? -6.643 -13.484 -25.870 1.00 61.47 118 GLY A CA 1
ATOM 890 C C . GLY A 1 118 ? -5.903 -14.803 -25.654 1.00 61.47 118 GLY A C 1
ATOM 891 O O . GLY A 1 118 ? -6.361 -15.868 -26.070 1.00 61.47 118 GLY A O 1
ATOM 892 N N . LEU A 1 119 ? -4.737 -14.711 -25.018 1.00 61.62 119 LEU A N 1
ATOM 893 C CA . LEU A 1 119 ? -3.893 -15.855 -24.672 1.00 61.62 119 LEU A CA 1
ATOM 894 C C . LEU A 1 119 ? -4.335 -16.439 -23.324 1.00 61.62 119 LEU A C 1
ATOM 896 O O . LEU A 1 119 ? -4.624 -15.702 -22.377 1.00 61.62 119 LEU A O 1
ATOM 900 N N . ASN A 1 120 ? -4.405 -17.769 -23.234 1.00 55.75 120 ASN A N 1
ATOM 901 C CA . ASN A 1 120 ? -4.766 -18.460 -21.995 1.00 55.75 120 ASN A CA 1
ATOM 902 C C . ASN A 1 120 ? -3.720 -18.169 -20.909 1.00 55.75 120 ASN A C 1
ATOM 904 O O . ASN A 1 120 ? -2.556 -18.506 -21.078 1.00 55.75 120 ASN A O 1
ATOM 908 N N . ARG A 1 121 ? -4.134 -17.585 -19.776 1.00 54.31 121 ARG A N 1
ATOM 909 C CA . ARG A 1 121 ? -3.264 -17.243 -18.628 1.00 54.31 121 ARG A CA 1
ATOM 910 C C . ARG A 1 121 ? -2.955 -18.440 -17.696 1.00 54.31 121 ARG A C 1
ATOM 912 O O . ARG A 1 121 ? -2.791 -18.240 -16.499 1.00 54.31 121 ARG A O 1
ATOM 919 N N . GLY A 1 122 ? -2.930 -19.675 -18.202 1.00 52.19 122 GLY A N 1
ATOM 920 C CA . GLY A 1 122 ? -2.745 -20.893 -17.390 1.00 52.19 122 GLY A CA 1
ATOM 921 C C . GLY A 1 122 ? -2.028 -22.015 -18.146 1.00 52.19 122 GLY A C 1
ATOM 922 O O . GLY A 1 122 ? -1.488 -21.762 -19.218 1.00 52.19 122 GLY A O 1
ATOM 923 N N . ASP A 1 123 ? -2.085 -23.253 -17.637 1.00 50.81 123 ASP A N 1
ATOM 924 C CA . ASP A 1 123 ? -1.433 -24.464 -18.196 1.00 50.81 123 ASP A CA 1
ATOM 925 C C . ASP A 1 123 ? -2.033 -24.957 -19.535 1.00 50.81 123 ASP A C 1
ATOM 927 O O . ASP A 1 123 ? -1.970 -26.138 -19.885 1.00 50.81 123 ASP A O 1
ATOM 931 N N . GLY A 1 124 ? -2.685 -24.064 -20.281 1.00 60.53 124 GLY A N 1
ATOM 932 C CA . GLY A 1 124 ? -3.236 -24.365 -21.593 1.00 60.53 124 GLY A CA 1
ATOM 933 C C . GLY A 1 124 ? -2.138 -24.655 -22.623 1.00 60.53 124 GLY A C 1
ATOM 934 O O . GLY A 1 124 ? -0.984 -24.265 -22.437 1.00 60.53 124 GLY A O 1
ATOM 935 N N . PRO A 1 125 ? -2.483 -25.328 -23.734 1.00 64.31 125 PRO A N 1
ATOM 936 C CA . PRO A 1 125 ? -1.528 -25.579 -24.804 1.00 64.31 125 PRO A CA 1
ATOM 937 C C . PRO A 1 125 ? -1.009 -24.254 -25.375 1.00 64.31 125 PRO A C 1
ATOM 939 O O . PRO A 1 125 ? -1.777 -23.305 -25.554 1.00 64.31 125 PRO A O 1
ATOM 942 N N . ALA A 1 126 ? 0.292 -24.205 -25.665 1.00 73.81 126 ALA A N 1
ATOM 943 C CA . ALA A 1 126 ? 0.921 -23.060 -26.309 1.00 73.81 126 ALA A CA 1
ATOM 944 C C . ALA A 1 126 ? 0.236 -22.714 -27.633 1.00 73.81 126 ALA A C 1
ATOM 946 O O . ALA A 1 126 ? -0.200 -23.599 -28.375 1.00 73.81 126 ALA A O 1
ATOM 947 N N . VAL A 1 127 ? 0.212 -21.426 -27.960 1.00 76.06 127 VAL A N 1
ATOM 948 C CA . VAL A 1 127 ? -0.228 -20.961 -29.274 1.00 76.06 127 VAL A CA 1
ATOM 949 C C . VAL A 1 127 ? 0.952 -21.027 -30.227 1.00 76.06 127 VAL A C 1
ATOM 951 O O . VAL A 1 127 ? 1.931 -20.308 -30.039 1.00 76.06 127 VAL A O 1
ATOM 954 N N . GLU A 1 128 ? 0.873 -21.890 -31.237 1.00 79.69 128 GLU A N 1
ATOM 955 C CA . GLU A 1 128 ? 1.872 -21.928 -32.303 1.00 79.69 128 GLU A CA 1
ATOM 956 C C . GLU A 1 128 ? 1.546 -20.865 -33.359 1.00 79.69 128 GLU A C 1
ATOM 958 O O . GLU A 1 128 ? 0.416 -20.776 -33.841 1.00 79.69 128 GLU A O 1
ATOM 963 N N . VAL A 1 129 ? 2.534 -20.033 -33.674 1.00 76.69 129 VAL A N 1
ATOM 964 C CA . VAL A 1 129 ? 2.441 -18.909 -34.605 1.00 76.69 129 VAL A CA 1
ATOM 965 C C . VAL A 1 129 ? 3.554 -19.046 -35.634 1.00 76.69 129 VAL A C 1
ATOM 967 O O . VAL A 1 129 ? 4.727 -19.172 -35.274 1.00 76.69 129 VAL A O 1
ATOM 970 N N . GLU A 1 130 ? 3.199 -19.005 -36.913 1.00 75.00 130 GLU A N 1
ATOM 971 C CA . GLU A 1 130 ? 4.173 -18.907 -37.999 1.00 75.00 130 GLU A CA 1
ATOM 972 C C . GLU A 1 130 ? 4.492 -17.437 -38.275 1.00 75.00 130 GLU A C 1
ATOM 974 O O . GLU A 1 130 ? 3.599 -16.596 -38.406 1.00 75.00 130 GLU A O 1
ATOM 979 N N . LEU A 1 131 ? 5.784 -17.123 -38.348 1.00 69.75 131 LEU A N 1
ATOM 980 C CA . LEU A 1 131 ? 6.277 -15.773 -38.588 1.00 69.75 131 LEU A CA 1
ATOM 981 C C . LEU A 1 131 ? 6.740 -15.638 -40.040 1.00 69.75 131 LEU A C 1
ATOM 983 O O . LEU A 1 131 ? 7.930 -15.692 -40.345 1.00 69.75 131 LEU A O 1
ATOM 987 N N . THR A 1 132 ? 5.808 -15.450 -40.967 1.00 62.78 132 THR A N 1
ATOM 988 C CA . THR A 1 132 ? 6.165 -15.089 -42.346 1.00 62.78 132 THR A CA 1
ATOM 989 C C . THR A 1 132 ? 6.181 -13.558 -42.455 1.00 62.78 132 THR A C 1
ATOM 991 O O . THR A 1 132 ? 5.129 -12.965 -42.217 1.00 62.78 132 THR A O 1
ATOM 994 N N . PRO A 1 133 ? 7.306 -12.870 -42.768 1.00 56.53 133 PRO A N 1
ATOM 995 C CA . PRO A 1 133 ? 8.559 -13.328 -43.381 1.00 56.53 133 PRO A CA 1
ATOM 996 C C . PRO A 1 133 ? 9.806 -13.039 -42.507 1.00 56.53 133 PRO A C 1
ATOM 998 O O . PRO A 1 133 ? 10.737 -12.377 -42.960 1.00 56.53 133 PRO A O 1
ATOM 1001 N N . LEU A 1 134 ? 9.831 -13.442 -41.233 1.00 62.00 134 LEU A N 1
ATOM 1002 C CA . LEU A 1 134 ? 10.991 -13.148 -40.379 1.00 62.00 134 LEU A CA 1
ATOM 1003 C C . LEU A 1 134 ? 12.101 -14.187 -40.602 1.00 62.00 134 LEU A C 1
ATOM 1005 O O . LEU A 1 134 ? 11.932 -15.362 -40.291 1.00 62.00 134 LEU A O 1
ATOM 1009 N N . ASP A 1 135 ? 13.259 -13.747 -41.104 1.00 61.62 135 ASP A N 1
ATOM 1010 C CA . ASP A 1 135 ? 14.399 -14.629 -41.416 1.00 61.62 135 ASP A CA 1
ATOM 1011 C C . ASP A 1 135 ? 14.991 -15.324 -40.176 1.00 61.62 135 ASP A C 1
ATOM 1013 O O . ASP A 1 135 ? 15.582 -16.401 -40.268 1.00 61.62 135 ASP A O 1
ATOM 1017 N N . THR A 1 136 ? 14.852 -14.710 -38.998 1.00 67.00 136 THR A N 1
ATOM 1018 C CA . THR A 1 136 ? 15.465 -15.178 -37.749 1.00 67.00 136 THR A CA 1
ATOM 1019 C C . THR A 1 136 ? 14.635 -16.228 -37.022 1.00 67.00 136 THR A C 1
ATOM 1021 O O . THR A 1 136 ? 15.193 -17.221 -36.550 1.00 67.00 136 THR A O 1
ATOM 1024 N N . TRP A 1 137 ? 13.319 -16.042 -36.927 1.00 73.56 137 TRP A N 1
ATOM 1025 C CA . TRP A 1 137 ? 12.419 -16.961 -36.230 1.00 73.56 137 TRP A CA 1
ATOM 1026 C C . TRP A 1 137 ? 11.306 -17.370 -37.172 1.00 73.56 137 TRP A C 1
ATOM 1028 O O . TRP A 1 137 ? 10.505 -16.542 -37.580 1.00 73.56 137 TRP A O 1
ATOM 1038 N N . GLN A 1 138 ? 11.262 -18.654 -37.503 1.00 75.50 138 GLN A N 1
ATOM 1039 C CA . GLN A 1 138 ? 10.309 -19.192 -38.471 1.00 75.50 138 GLN A CA 1
ATOM 1040 C C . GLN A 1 138 ? 8.991 -19.573 -37.790 1.00 75.50 138 GLN A C 1
ATOM 1042 O O . GLN A 1 138 ? 7.916 -19.434 -38.373 1.00 75.50 138 GLN A O 1
ATOM 1047 N N . ARG A 1 139 ? 9.066 -20.044 -36.539 1.00 81.69 139 ARG A N 1
ATOM 1048 C CA . ARG A 1 139 ? 7.906 -20.432 -35.729 1.00 81.69 139 ARG A CA 1
ATOM 1049 C C . ARG A 1 139 ? 8.069 -19.966 -34.292 1.00 81.69 139 ARG A C 1
ATOM 1051 O O . ARG A 1 139 ? 9.182 -19.906 -33.775 1.00 81.69 139 ARG A O 1
ATOM 1058 N N . MET A 1 140 ? 6.958 -19.691 -33.627 1.00 83.75 140 MET A N 1
ATOM 1059 C CA . MET A 1 140 ? 6.917 -19.356 -32.208 1.00 83.75 140 MET A CA 1
ATOM 1060 C C . MET A 1 140 ? 5.860 -20.188 -31.504 1.00 83.75 140 MET A C 1
ATOM 1062 O O . MET A 1 140 ? 4.766 -20.364 -32.026 1.00 83.75 140 MET A O 1
ATOM 1066 N N . LYS A 1 141 ? 6.159 -20.645 -30.293 1.00 85.38 141 LYS A N 1
ATOM 1067 C CA . LYS A 1 141 ? 5.170 -21.135 -29.338 1.00 85.38 141 LYS A CA 1
ATOM 1068 C C . LYS A 1 141 ? 5.041 -20.122 -28.222 1.00 85.38 141 LYS A C 1
ATOM 1070 O O . LYS A 1 141 ? 6.002 -19.824 -27.516 1.00 85.38 141 LYS A O 1
ATOM 1075 N N . VAL A 1 142 ? 3.848 -19.575 -28.093 1.00 79.12 142 VAL A N 1
ATOM 1076 C CA . VAL A 1 142 ? 3.548 -18.502 -27.157 1.00 79.12 142 VAL A CA 1
ATOM 1077 C C . VAL A 1 142 ? 2.807 -19.100 -25.977 1.00 79.12 142 VAL A C 1
ATOM 1079 O O . VAL A 1 142 ? 1.731 -19.683 -26.133 1.00 79.12 142 VAL A O 1
ATOM 1082 N N . TRP A 1 143 ? 3.399 -18.942 -24.803 1.00 78.62 143 TRP A N 1
ATOM 1083 C CA . TRP A 1 143 ? 2.824 -19.295 -23.515 1.00 78.62 143 TRP A CA 1
ATOM 1084 C C . TRP A 1 143 ? 2.475 -18.013 -22.747 1.00 78.62 143 TRP A C 1
ATOM 1086 O O . TRP A 1 143 ? 2.809 -16.904 -23.169 1.00 78.62 143 TRP A O 1
ATOM 1096 N N . ALA A 1 144 ? 1.800 -18.151 -21.606 1.00 70.88 144 ALA A N 1
ATOM 1097 C CA . ALA A 1 144 ? 1.480 -17.010 -20.745 1.00 70.88 144 ALA A CA 1
ATOM 1098 C C . ALA A 1 144 ? 2.722 -16.397 -20.068 1.00 70.88 144 ALA A C 1
ATOM 1100 O O . ALA A 1 144 ? 2.736 -15.211 -19.742 1.00 70.88 144 ALA A O 1
ATOM 1101 N N . ASP A 1 145 ? 3.738 -17.217 -19.823 1.00 71.12 145 ASP A N 1
ATOM 1102 C CA . ASP A 1 145 ? 4.924 -16.921 -19.014 1.00 71.12 145 ASP A CA 1
ATOM 1103 C C . ASP A 1 145 ? 6.228 -16.932 -19.825 1.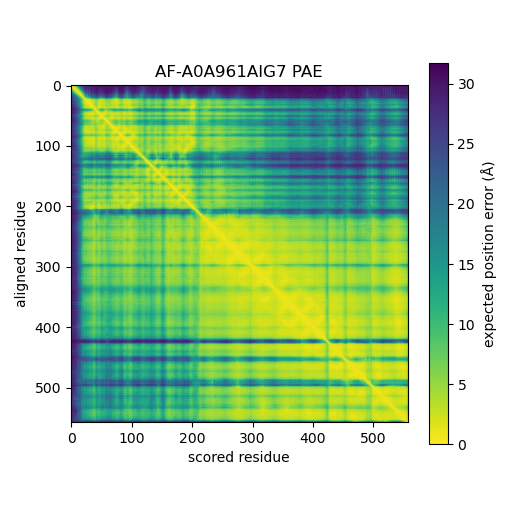00 71.12 145 ASP A C 1
ATOM 1105 O O . ASP A 1 145 ? 7.250 -16.405 -19.384 1.00 71.12 145 ASP A O 1
ATOM 1109 N N . ARG A 1 146 ? 6.207 -17.512 -21.028 1.00 80.62 146 ARG A N 1
ATOM 1110 C CA . ARG A 1 146 ? 7.372 -17.621 -21.905 1.00 80.62 146 ARG A CA 1
ATOM 1111 C C . ARG A 1 146 ? 6.989 -17.645 -23.375 1.00 80.62 146 ARG A C 1
ATOM 1113 O O . ARG A 1 146 ? 5.850 -17.900 -23.755 1.00 80.62 146 ARG A O 1
ATOM 1120 N N . VAL A 1 147 ? 7.983 -17.444 -24.219 1.00 83.75 147 VAL A N 1
ATOM 1121 C CA . VAL A 1 147 ? 7.878 -17.638 -25.658 1.00 83.75 147 VAL A CA 1
ATOM 1122 C C . VAL A 1 147 ? 9.034 -18.510 -26.103 1.00 83.75 147 VAL A C 1
ATOM 1124 O O . VAL A 1 147 ? 10.190 -18.225 -25.814 1.00 83.75 147 VAL A O 1
ATOM 1127 N N . GLU A 1 148 ? 8.723 -19.577 -26.818 1.00 86.44 148 GLU A N 1
ATOM 1128 C CA . GLU A 1 148 ? 9.712 -20.440 -27.444 1.00 86.44 148 GLU A CA 1
ATOM 1129 C C . GLU A 1 148 ? 9.791 -20.071 -28.920 1.00 86.44 148 GLU A C 1
ATOM 1131 O O . GLU A 1 148 ? 8.835 -20.261 -29.671 1.00 86.44 148 GLU A O 1
ATOM 1136 N N . VAL A 1 149 ? 10.921 -19.519 -29.339 1.00 84.00 149 VAL A N 1
ATOM 1137 C CA . VAL A 1 149 ? 11.174 -19.167 -30.735 1.00 84.00 149 VAL A CA 1
ATOM 1138 C C . VAL A 1 149 ? 11.993 -20.272 -31.388 1.00 84.00 149 VAL A C 1
ATOM 1140 O O . VAL A 1 149 ? 12.957 -20.780 -30.819 1.00 84.00 149 VAL A O 1
ATOM 1143 N N . MET A 1 150 ? 11.578 -20.678 -32.580 1.00 85.44 150 MET A N 1
ATOM 1144 C CA . MET A 1 150 ? 12.192 -21.742 -33.363 1.00 85.44 150 MET A CA 1
ATOM 1145 C C . MET A 1 150 ? 12.772 -21.121 -34.632 1.00 85.44 150 MET A C 1
ATOM 1147 O O . MET A 1 150 ? 12.037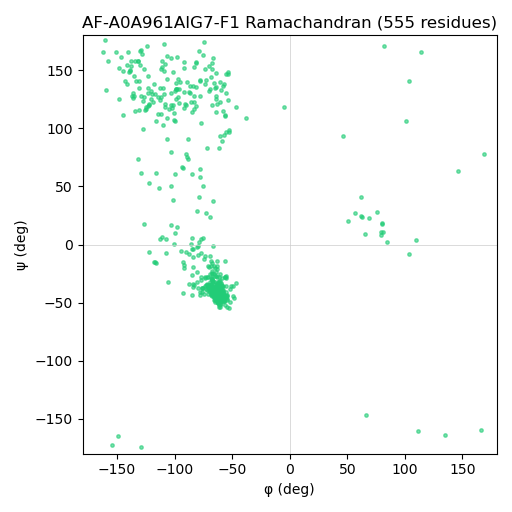 -20.630 -35.495 1.00 85.44 150 MET A O 1
ATOM 1151 N N . GLY A 1 151 ? 14.099 -21.130 -34.731 1.00 77.00 151 GLY A N 1
ATOM 1152 C CA . GLY A 1 151 ? 14.847 -20.621 -35.879 1.00 77.00 151 GLY A CA 1
ATOM 1153 C C . GLY A 1 151 ? 15.875 -21.629 -36.389 1.00 77.00 151 GLY A C 1
ATOM 1154 O O . GLY A 1 151 ? 15.967 -22.755 -35.898 1.00 77.00 151 GLY A O 1
ATOM 1155 N N . ALA A 1 152 ? 16.687 -21.210 -37.362 1.00 71.50 152 ALA A N 1
ATOM 1156 C CA . ALA A 1 152 ? 17.739 -22.048 -37.951 1.00 71.50 152 ALA A CA 1
ATOM 1157 C C . ALA A 1 152 ? 18.802 -22.505 -36.929 1.00 71.50 152 ALA A C 1
ATOM 1159 O O . ALA A 1 152 ? 19.431 -23.544 -37.108 1.00 71.50 152 ALA A O 1
ATOM 1160 N N . SER A 1 153 ? 18.986 -21.745 -35.846 1.00 72.75 153 SER A N 1
ATOM 1161 C CA . SER A 1 153 ? 19.914 -22.033 -34.747 1.00 72.75 153 SER A CA 1
ATOM 1162 C C . SER A 1 153 ? 19.337 -22.942 -33.650 1.00 72.75 153 SER A C 1
ATOM 1164 O O . SER A 1 153 ? 20.042 -23.233 -32.686 1.00 72.75 153 SER A O 1
ATOM 1166 N N . GLY A 1 154 ? 18.086 -23.400 -33.777 1.00 81.44 154 GLY A N 1
ATOM 1167 C CA . GLY A 1 154 ? 17.406 -24.245 -32.793 1.00 81.44 154 GLY A CA 1
ATOM 1168 C C . GLY A 1 154 ? 16.257 -23.541 -32.065 1.00 81.44 154 GLY A C 1
ATOM 1169 O O . GLY A 1 154 ? 15.693 -22.561 -32.555 1.00 81.44 154 GLY A O 1
ATOM 1170 N N . VAL A 1 155 ? 15.877 -24.088 -30.905 1.00 85.75 155 VAL A N 1
ATOM 1171 C CA . VAL A 1 155 ? 14.798 -23.560 -30.054 1.00 85.75 155 VAL A CA 1
ATOM 1172 C C . VAL A 1 155 ? 15.397 -22.692 -28.953 1.00 85.75 155 VAL A C 1
ATOM 1174 O O . VAL A 1 155 ? 16.268 -23.150 -28.214 1.00 85.75 155 VAL A O 1
ATOM 1177 N N . GLN A 1 156 ? 14.910 -21.462 -28.818 1.00 85.62 156 GLN A N 1
ATOM 1178 C CA . GLN A 1 156 ? 15.263 -20.556 -27.730 1.00 85.62 156 GLN A CA 1
ATOM 1179 C C . GLN A 1 156 ? 14.019 -20.235 -26.900 1.00 85.62 156 GLN A C 1
ATOM 1181 O O . GLN A 1 156 ? 13.001 -19.811 -27.440 1.00 85.62 156 GLN A O 1
ATOM 1186 N N . THR A 1 157 ? 14.119 -20.394 -25.582 1.00 86.56 157 THR A N 1
ATOM 1187 C CA . THR A 1 157 ? 13.065 -20.008 -24.637 1.00 86.56 157 THR A CA 1
ATOM 1188 C C . THR A 1 157 ? 13.361 -18.625 -24.070 1.00 86.56 157 THR A C 1
ATOM 1190 O O . THR A 1 157 ? 14.410 -18.411 -23.464 1.00 86.56 157 THR A O 1
ATOM 1193 N N . LEU A 1 158 ? 12.435 -17.692 -24.263 1.00 83.06 158 LEU A N 1
ATOM 1194 C CA . LEU A 1 158 ? 12.495 -16.319 -23.776 1.00 83.06 158 LEU A CA 1
ATOM 1195 C C . LEU A 1 158 ? 11.450 -16.116 -22.671 1.00 83.06 158 LEU A C 1
ATOM 1197 O O . LEU A 1 158 ? 10.305 -16.542 -22.849 1.00 83.06 158 LEU A O 1
ATOM 1201 N N . PRO A 1 159 ? 11.798 -15.466 -21.548 1.00 80.56 159 PRO A N 1
ATOM 1202 C CA . PRO A 1 159 ? 10.811 -15.094 -20.542 1.00 80.56 159 PRO A CA 1
ATOM 1203 C C . PRO A 1 159 ? 9.842 -14.058 -21.121 1.00 80.56 159 PRO A C 1
ATOM 1205 O O . PRO A 1 159 ? 10.249 -13.147 -21.849 1.00 80.56 159 PRO A O 1
ATOM 1208 N N . ALA A 1 160 ? 8.559 -14.206 -20.801 1.00 78.62 160 ALA A N 1
ATOM 1209 C CA . ALA A 1 160 ? 7.516 -13.306 -21.260 1.00 78.62 160 ALA A CA 1
ATOM 1210 C C . ALA A 1 160 ? 6.959 -12.437 -20.131 1.00 78.62 160 ALA A C 1
ATOM 1212 O O . ALA A 1 160 ? 6.851 -12.843 -18.976 1.00 78.62 160 ALA A O 1
ATOM 1213 N N . PHE A 1 161 ? 6.534 -11.238 -20.511 1.00 78.06 161 PHE A N 1
ATOM 1214 C CA . PHE A 1 161 ? 5.853 -10.264 -19.681 1.00 78.06 161 PHE A CA 1
ATOM 1215 C C . PHE A 1 161 ? 4.442 -10.050 -20.250 1.00 78.06 161 PHE A C 1
ATOM 1217 O O . PHE A 1 161 ? 4.249 -9.444 -21.309 1.00 78.06 161 PHE A O 1
ATOM 1224 N N . SER A 1 162 ? 3.439 -10.597 -19.564 1.00 73.25 162 SER A N 1
ATOM 1225 C CA . SER A 1 162 ? 2.041 -10.602 -20.016 1.00 73.25 162 SER A CA 1
ATOM 1226 C C . SER A 1 162 ? 1.276 -9.355 -19.568 1.00 73.25 162 SER A C 1
ATOM 1228 O O . SER A 1 162 ? 0.670 -9.343 -18.501 1.00 73.25 162 SER A O 1
ATOM 1230 N N . PHE A 1 163 ? 1.256 -8.295 -20.377 1.00 68.50 163 PHE A N 1
ATOM 1231 C CA . PHE A 1 163 ? 0.662 -7.008 -19.971 1.00 68.50 163 PHE A CA 1
ATOM 1232 C C . PHE A 1 163 ? -0.863 -6.939 -20.092 1.00 68.50 163 PHE A C 1
ATOM 1234 O O . PHE A 1 163 ? -1.522 -6.259 -19.307 1.00 68.50 163 PHE A O 1
ATOM 1241 N N . PHE A 1 164 ? -1.439 -7.632 -21.074 1.00 74.62 164 PHE A N 1
ATOM 1242 C CA . PHE A 1 164 ? -2.873 -7.620 -21.367 1.00 74.62 164 PHE A CA 1
ATOM 1243 C C . PHE A 1 164 ? -3.309 -8.987 -21.894 1.00 74.62 164 PHE A C 1
ATOM 1245 O O . PHE A 1 164 ? -2.471 -9.749 -22.363 1.00 74.62 164 PHE A O 1
ATOM 1252 N N . PRO A 1 165 ? -4.611 -9.317 -21.877 1.00 69.62 165 PRO A N 1
ATOM 1253 C CA . PRO A 1 165 ? -5.096 -10.563 -22.476 1.00 69.62 165 PRO A CA 1
ATOM 1254 C C . PRO A 1 165 ? -4.707 -10.727 -23.956 1.00 69.62 165 PRO A C 1
ATOM 1256 O O . PRO A 1 165 ? -4.560 -11.850 -24.426 1.00 69.62 165 PRO A O 1
ATOM 1259 N N . HIS A 1 166 ? -4.511 -9.617 -24.675 1.00 77.00 166 HIS A N 1
ATOM 1260 C CA . HIS A 1 166 ? -4.185 -9.591 -26.104 1.00 77.00 166 HIS A CA 1
ATOM 1261 C C . HIS A 1 166 ? -2.702 -9.357 -26.403 1.00 77.00 166 HIS A C 1
ATOM 1263 O O . HIS A 1 166 ? -2.349 -9.266 -27.574 1.00 77.00 166 HIS A O 1
ATOM 1269 N N . VAL A 1 167 ? -1.845 -9.204 -25.386 1.00 80.25 167 VAL A N 1
ATOM 1270 C CA . VAL A 1 167 ? -0.433 -8.867 -25.603 1.00 80.25 167 VAL A CA 1
ATOM 1271 C C . VAL A 1 167 ? 0.491 -9.689 -24.739 1.00 80.25 167 VAL A C 1
ATOM 1273 O O . VAL A 1 167 ? 0.352 -9.720 -23.516 1.00 80.25 167 VAL A O 1
ATOM 1276 N N . VAL A 1 168 ? 1.498 -10.247 -25.400 1.00 82.06 168 VAL A N 1
ATOM 1277 C CA . VAL A 1 168 ? 2.666 -10.846 -24.768 1.00 82.06 168 VAL A CA 1
ATOM 1278 C C . VAL A 1 168 ? 3.905 -10.117 -25.251 1.00 82.06 168 VAL A C 1
ATOM 1280 O O . VAL A 1 168 ? 4.148 -10.013 -26.452 1.00 82.06 168 VAL A O 1
ATOM 1283 N N . CYS A 1 169 ? 4.691 -9.614 -24.307 1.00 83.94 169 CYS A N 1
ATOM 1284 C CA . CYS A 1 169 ? 5.993 -9.038 -24.597 1.00 83.94 169 CYS A CA 1
ATOM 1285 C C . CYS A 1 169 ? 7.108 -9.951 -24.105 1.00 83.94 169 CYS A C 1
ATOM 1287 O O . CYS A 1 169 ? 6.914 -10.714 -23.168 1.00 83.94 169 CYS A O 1
ATOM 1289 N N . VAL A 1 170 ? 8.282 -9.851 -24.710 1.00 83.81 170 VAL A N 1
ATOM 1290 C CA . VAL A 1 170 ? 9.478 -10.610 -24.339 1.00 83.81 170 VAL A CA 1
ATOM 1291 C C . VAL A 1 170 ? 10.702 -9.712 -24.399 1.00 83.81 170 VAL A C 1
ATOM 1293 O O . VAL A 1 170 ? 10.768 -8.786 -25.215 1.00 83.81 170 VAL A O 1
ATOM 1296 N N . GLU A 1 171 ? 11.680 -10.002 -23.550 1.00 81.44 171 GLU A N 1
ATOM 1297 C CA . GLU A 1 171 ? 12.979 -9.340 -23.611 1.00 81.44 171 GLU A CA 1
ATOM 1298 C C . GLU A 1 171 ? 13.815 -9.931 -24.747 1.00 81.44 171 GLU A C 1
ATOM 1300 O O . GLU A 1 171 ? 13.994 -11.148 -24.834 1.00 81.44 171 GLU A O 1
ATOM 1305 N N . LEU A 1 172 ? 14.335 -9.062 -25.617 1.00 80.44 172 LEU A N 1
ATOM 1306 C CA . LEU A 1 172 ? 15.212 -9.436 -26.722 1.00 80.44 172 LEU A CA 1
ATOM 1307 C C . LEU A 1 172 ? 16.642 -8.932 -26.500 1.00 80.44 172 LEU A C 1
ATOM 1309 O O . LEU A 1 172 ? 16.854 -7.937 -25.797 1.00 80.44 172 LEU A O 1
ATOM 1313 N N . PRO A 1 173 ? 17.640 -9.552 -27.159 1.00 76.19 173 PRO A N 1
ATOM 1314 C CA . PRO A 1 173 ? 19.004 -9.040 -27.162 1.00 76.19 173 PRO A CA 1
ATOM 1315 C C . PRO A 1 173 ? 19.083 -7.576 -27.617 1.00 76.19 173 PRO A C 1
ATOM 1317 O O . PRO A 1 173 ? 18.324 -7.126 -28.475 1.00 76.19 173 PRO A O 1
ATOM 1320 N N . GLY A 1 174 ? 20.051 -6.835 -27.072 1.00 78.88 174 GLY A N 1
ATOM 1321 C CA . GLY A 1 174 ? 20.312 -5.454 -27.487 1.00 78.88 174 GLY A CA 1
ATOM 1322 C C . GLY A 1 174 ? 19.312 -4.422 -26.957 1.00 78.88 174 GLY A C 1
ATOM 1323 O O . GLY A 1 174 ? 19.136 -3.392 -27.600 1.00 78.88 174 GLY A O 1
ATOM 1324 N N . LYS A 1 175 ? 18.693 -4.676 -25.791 1.00 76.25 175 LYS A N 1
ATOM 1325 C CA . LYS A 1 175 ? 17.725 -3.777 -25.129 1.00 76.25 175 LYS A CA 1
ATOM 1326 C C . LYS A 1 175 ? 16.466 -3.514 -25.972 1.00 76.25 175 LYS A C 1
ATOM 1328 O O . LYS A 1 175 ? 16.003 -2.380 -26.057 1.00 76.25 175 LYS A O 1
ATOM 1333 N N . LYS A 1 176 ? 15.948 -4.553 -26.634 1.00 81.38 176 LYS A N 1
ATOM 1334 C CA . LYS A 1 176 ? 14.720 -4.487 -27.443 1.00 81.38 176 LYS A CA 1
ATOM 1335 C C . LYS A 1 176 ? 13.590 -5.279 -26.788 1.00 81.38 176 LYS A C 1
ATOM 1337 O O . LYS A 1 176 ? 13.839 -6.242 -26.065 1.00 81.38 176 LYS A O 1
ATOM 1342 N N . VAL A 1 177 ? 12.345 -4.888 -27.061 1.00 82.81 177 VAL A N 1
ATOM 1343 C CA . VAL A 1 177 ? 11.137 -5.653 -26.713 1.00 82.81 177 VAL A CA 1
ATOM 1344 C C . VAL A 1 177 ? 10.616 -6.328 -27.972 1.00 82.81 177 VAL A C 1
ATOM 1346 O O . VAL A 1 177 ? 10.400 -5.673 -28.990 1.00 82.81 177 VAL A O 1
ATOM 1349 N N . GLY A 1 178 ? 10.339 -7.620 -27.885 1.00 86.38 178 GLY A N 1
ATOM 1350 C CA . GLY A 1 178 ? 9.478 -8.306 -28.837 1.00 86.38 178 GLY A CA 1
ATOM 1351 C C . GLY A 1 178 ? 8.050 -8.270 -28.321 1.00 86.38 178 GLY A C 1
ATOM 1352 O O . GLY A 1 178 ? 7.835 -8.560 -27.149 1.00 86.38 178 GLY A O 1
ATOM 1353 N N . CYS A 1 179 ? 7.077 -7.891 -29.139 1.00 87.81 179 CYS A N 1
ATOM 1354 C CA . CYS A 1 179 ? 5.687 -7.777 -28.711 1.00 87.81 179 CYS A CA 1
ATOM 1355 C C . CYS A 1 179 ? 4.769 -8.495 -29.694 1.00 87.81 179 CYS A C 1
ATOM 1357 O O . CYS A 1 179 ? 4.646 -8.084 -30.844 1.00 87.81 179 CYS A O 1
ATOM 1359 N N . LEU A 1 180 ? 4.102 -9.549 -29.228 1.00 86.44 180 LEU A N 1
ATOM 1360 C CA . LEU A 1 180 ? 2.989 -10.161 -29.933 1.00 86.44 180 LEU A CA 1
ATOM 1361 C C . LEU A 1 180 ? 1.692 -9.483 -29.497 1.00 86.44 180 LEU A C 1
ATOM 1363 O O . LEU A 1 180 ? 1.325 -9.538 -28.323 1.00 86.44 180 LEU A O 1
ATOM 1367 N N . MET A 1 181 ? 0.989 -8.894 -30.455 1.00 86.00 181 MET A N 1
ATOM 1368 C CA . MET A 1 181 ? -0.330 -8.296 -30.284 1.00 86.00 181 MET A CA 1
ATOM 1369 C C . MET A 1 181 ? -1.368 -9.123 -31.035 1.00 86.00 181 MET A C 1
ATOM 1371 O O . MET A 1 181 ? -1.202 -9.375 -32.222 1.00 86.00 181 MET A O 1
ATOM 1375 N N . LEU A 1 182 ? -2.442 -9.546 -30.375 1.00 82.00 182 LEU A N 1
ATOM 1376 C CA . LEU A 1 182 ? -3.519 -10.303 -31.014 1.00 82.00 182 LEU A CA 1
ATOM 1377 C C . LEU A 1 182 ? -4.652 -9.375 -31.450 1.00 82.00 182 LEU A C 1
ATOM 1379 O O . LEU A 1 182 ? -5.048 -8.488 -30.690 1.00 82.00 182 LEU A O 1
ATOM 1383 N N . SER A 1 183 ? -5.217 -9.624 -32.633 1.00 80.62 183 SER A N 1
ATOM 1384 C CA . SER A 1 183 ? -6.459 -8.975 -33.046 1.00 80.62 183 SER A CA 1
ATOM 1385 C C . SER A 1 183 ? -7.612 -9.388 -32.136 1.00 80.62 183 SER A C 1
ATOM 1387 O O . SER A 1 183 ? -7.693 -10.513 -31.636 1.00 80.62 183 SER A O 1
ATOM 1389 N N . ARG A 1 184 ? -8.536 -8.451 -31.941 1.00 76.69 184 ARG A N 1
ATOM 1390 C CA . ARG A 1 184 ? -9.781 -8.640 -31.188 1.00 76.69 184 ARG A CA 1
ATOM 1391 C C . ARG A 1 184 ? -10.901 -9.235 -32.019 1.00 76.69 184 ARG A C 1
ATOM 1393 O O . ARG A 1 184 ? -11.848 -9.804 -31.475 1.00 76.69 184 ARG A O 1
ATOM 1400 N N . THR A 1 185 ? -10.849 -9.010 -33.326 1.00 74.56 185 THR A N 1
ATOM 1401 C CA . THR A 1 185 ? -11.963 -9.295 -34.235 1.00 74.56 185 THR A CA 1
ATOM 1402 C C . THR A 1 185 ? -11.620 -10.337 -35.287 1.00 74.56 185 THR A C 1
ATOM 1404 O O . THR A 1 185 ? -12.527 -10.892 -35.909 1.00 74.56 185 THR A O 1
ATOM 1407 N N . ARG A 1 186 ? -10.333 -10.640 -35.472 1.00 76.69 186 ARG A N 1
ATOM 1408 C CA . ARG A 1 186 ? -9.830 -11.500 -36.543 1.00 76.69 186 ARG A CA 1
ATOM 1409 C C . ARG A 1 186 ? -8.866 -12.557 -35.993 1.00 76.69 186 ARG A C 1
ATOM 1411 O O . ARG A 1 186 ? -8.295 -12.369 -34.921 1.00 76.69 186 ARG A O 1
ATOM 1418 N N . PRO A 1 187 ? -8.669 -13.679 -36.705 1.00 76.75 187 PRO A N 1
ATOM 1419 C CA . PRO A 1 187 ? -7.696 -14.713 -36.344 1.00 76.75 187 PRO A CA 1
ATOM 1420 C C . PRO A 1 187 ? -6.262 -14.311 -36.741 1.00 76.75 187 PRO A C 1
ATOM 1422 O O . PRO A 1 187 ? -5.500 -15.114 -37.271 1.00 76.75 187 PRO A O 1
ATOM 1425 N N . GLU A 1 188 ? -5.903 -13.048 -36.530 1.00 82.44 188 GLU A N 1
ATOM 1426 C CA . GLU A 1 188 ? -4.604 -12.480 -36.888 1.00 82.44 188 GLU A CA 1
ATOM 1427 C C . GLU A 1 188 ? -3.990 -11.759 -35.689 1.00 82.44 188 GLU A C 1
ATOM 1429 O O . GLU A 1 188 ? -4.642 -11.514 -34.674 1.00 82.44 188 GLU A O 1
ATOM 1434 N N . GLY A 1 189 ? -2.718 -11.421 -35.803 1.00 85.19 189 GLY A N 1
ATOM 1435 C CA . GLY A 1 189 ? -2.007 -10.597 -34.845 1.00 85.19 189 GLY A CA 1
ATOM 1436 C C . GLY A 1 189 ? -0.841 -9.886 -35.509 1.00 85.19 189 GLY A C 1
ATOM 1437 O O . GLY A 1 189 ? -0.658 -9.953 -36.725 1.00 85.19 189 GLY A O 1
ATOM 1438 N N . TRP A 1 190 ? -0.025 -9.232 -34.699 1.00 88.12 190 TRP A N 1
ATOM 1439 C CA . TRP A 1 190 ? 1.164 -8.526 -35.137 1.00 88.12 190 TRP A CA 1
ATOM 1440 C C . TRP A 1 190 ? 2.318 -8.837 -34.202 1.00 88.12 190 TRP A C 1
ATOM 1442 O O . TRP A 1 190 ? 2.204 -8.690 -32.987 1.00 88.12 190 TRP A O 1
ATOM 1452 N N . TRP A 1 191 ? 3.435 -9.252 -34.782 1.00 87.62 191 TRP A N 1
ATOM 1453 C CA . TRP A 1 191 ? 4.715 -9.286 -34.107 1.00 87.62 191 TRP A CA 1
ATOM 1454 C C . TRP A 1 191 ? 5.441 -7.966 -34.343 1.00 87.62 191 TRP A C 1
ATOM 1456 O O . TRP A 1 191 ? 5.706 -7.592 -35.487 1.00 87.62 191 TRP A O 1
ATOM 1466 N N . LEU A 1 192 ? 5.770 -7.268 -33.262 1.00 88.25 192 LEU A N 1
ATOM 1467 C CA . LEU A 1 192 ? 6.495 -6.009 -33.290 1.00 88.25 192 LEU A CA 1
ATOM 1468 C C . LEU A 1 192 ? 7.876 -6.185 -32.671 1.00 88.25 192 LEU A C 1
ATOM 1470 O O . LEU A 1 192 ? 8.010 -6.725 -31.571 1.00 88.25 192 LEU A O 1
ATOM 1474 N N . THR A 1 193 ? 8.889 -5.646 -33.343 1.00 87.88 193 THR A N 1
ATOM 1475 C CA . THR A 1 193 ? 10.205 -5.430 -32.734 1.00 87.88 193 THR A CA 1
ATOM 1476 C C . THR A 1 193 ? 10.291 -3.971 -32.316 1.00 87.88 193 THR A C 1
ATOM 1478 O O . THR A 1 193 ? 10.398 -3.082 -33.163 1.00 87.88 193 THR A O 1
ATOM 1481 N N . CYS A 1 194 ? 10.209 -3.721 -31.014 1.00 84.88 194 CYS A N 1
ATOM 1482 C CA . CYS A 1 194 ? 10.134 -2.388 -30.431 1.00 84.88 194 CYS A CA 1
ATOM 1483 C C . CYS A 1 194 ? 11.404 -2.043 -29.650 1.00 84.88 194 CYS A C 1
ATOM 1485 O O . CYS A 1 194 ? 12.028 -2.908 -29.039 1.00 84.88 194 CYS A O 1
ATOM 1487 N N . GLU A 1 195 ? 11.732 -0.754 -29.581 1.00 78.56 195 GLU A N 1
ATOM 1488 C CA . GLU A 1 195 ? 12.709 -0.255 -28.600 1.00 78.56 195 GLU A CA 1
ATOM 1489 C C . GLU A 1 195 ? 12.124 -0.336 -27.181 1.00 78.56 195 GLU A C 1
ATOM 1491 O O . GLU A 1 195 ? 12.828 -0.633 -26.228 1.00 78.56 195 GLU A O 1
ATOM 1496 N N . PHE A 1 196 ? 10.821 -0.086 -27.030 1.00 78.25 196 PHE A N 1
ATOM 1497 C CA . PHE A 1 196 ? 10.111 -0.138 -25.754 1.00 78.25 196 PHE A CA 1
ATOM 1498 C C . PHE A 1 196 ? 8.609 -0.342 -25.969 1.00 78.25 196 PHE A C 1
ATOM 1500 O O . PHE A 1 196 ? 8.059 0.010 -27.017 1.00 78.25 196 PHE A O 1
ATOM 1507 N N . VAL A 1 197 ? 7.934 -0.851 -24.938 1.00 80.56 197 VAL A N 1
ATOM 1508 C CA . VAL A 1 197 ? 6.470 -0.894 -24.854 1.00 80.56 197 VAL A CA 1
ATOM 1509 C C . VAL A 1 197 ? 6.048 -0.216 -23.558 1.00 80.56 197 VAL A C 1
ATOM 1511 O O . VAL A 1 197 ? 6.412 -0.631 -22.458 1.00 80.56 197 VAL A O 1
ATOM 1514 N N . MET A 1 198 ? 5.292 0.866 -23.700 1.00 78.44 198 MET A N 1
ATOM 1515 C CA . MET A 1 198 ? 4.884 1.734 -22.611 1.00 78.44 198 MET A CA 1
ATOM 1516 C C . MET A 1 198 ? 3.365 1.820 -22.535 1.00 78.44 198 MET A C 1
ATOM 1518 O O . MET A 1 198 ? 2.723 2.300 -23.464 1.00 78.44 198 MET A O 1
ATOM 1522 N N . PRO A 1 199 ? 2.759 1.434 -21.420 1.00 78.19 199 PRO A N 1
ATOM 1523 C CA . PRO A 1 199 ? 1.365 1.763 -21.166 1.00 78.19 199 PRO A CA 1
ATOM 1524 C C . PRO A 1 199 ? 1.104 3.265 -20.955 1.00 78.19 199 PRO A C 1
ATOM 1526 O O . PRO A 1 199 ? 1.972 4.039 -20.544 1.00 78.19 199 PRO A O 1
ATOM 1529 N N . ALA A 1 200 ? -0.139 3.659 -21.208 1.00 81.12 200 ALA A N 1
ATOM 1530 C CA . ALA A 1 200 ? -0.718 4.962 -20.925 1.00 81.12 200 ALA A CA 1
ATOM 1531 C C . ALA A 1 200 ? -2.136 4.792 -20.354 1.00 81.12 200 ALA A C 1
ATOM 1533 O O . ALA A 1 200 ? -2.775 3.751 -20.540 1.00 81.12 200 ALA A O 1
ATOM 1534 N N . ILE A 1 201 ? -2.628 5.805 -19.642 1.00 78.56 201 ILE A N 1
ATOM 1535 C CA . ILE A 1 201 ? -3.871 5.716 -18.871 1.00 78.56 201 ILE A CA 1
ATOM 1536 C C . ILE A 1 201 ? -4.775 6.924 -19.046 1.00 78.56 201 ILE A C 1
ATOM 1538 O O . ILE A 1 201 ? -4.294 8.047 -19.085 1.00 78.56 201 ILE A O 1
ATOM 1542 N N . ASP A 1 202 ? -6.085 6.713 -19.035 1.00 82.19 202 ASP A N 1
ATOM 1543 C CA . ASP A 1 202 ? -7.074 7.783 -18.917 1.00 82.19 202 ASP A CA 1
ATOM 1544 C C . ASP A 1 202 ? -6.724 8.779 -17.781 1.00 82.19 202 ASP A C 1
ATOM 1546 O O . ASP A 1 202 ? -6.678 8.430 -16.599 1.00 82.19 202 ASP A O 1
ATOM 1550 N N . THR A 1 203 ? -6.497 10.046 -18.134 1.00 71.12 203 THR A N 1
ATOM 1551 C CA . THR A 1 203 ? -6.130 11.139 -17.218 1.00 71.12 203 THR A CA 1
ATOM 1552 C C . THR A 1 203 ? -7.220 11.478 -16.213 1.00 71.12 203 THR A C 1
ATOM 1554 O O . THR A 1 203 ? -6.912 12.029 -15.155 1.00 71.12 203 THR A O 1
ATOM 1557 N N . ARG A 1 204 ? -8.480 11.105 -16.464 1.00 69.00 204 ARG A N 1
ATOM 1558 C CA . ARG A 1 204 ? -9.570 11.221 -15.479 1.00 69.00 204 ARG A CA 1
ATOM 1559 C C . ARG A 1 204 ? -9.357 10.265 -14.306 1.00 69.00 204 ARG A C 1
ATOM 1561 O O . ARG A 1 204 ? -9.825 10.522 -13.201 1.00 69.00 204 ARG A O 1
ATOM 1568 N N . LEU A 1 205 ? -8.581 9.203 -14.524 1.00 63.81 205 LEU A N 1
ATOM 1569 C CA . LEU A 1 205 ? -8.048 8.314 -13.490 1.00 63.81 205 LEU A CA 1
ATOM 1570 C C . LEU A 1 205 ? -6.671 8.798 -12.978 1.00 63.81 205 LEU A C 1
ATOM 1572 O O . LEU A 1 205 ? -6.143 8.274 -11.999 1.00 63.81 205 LEU A O 1
ATOM 1576 N N . GLY A 1 206 ? -6.103 9.834 -13.606 1.00 45.06 206 GLY A N 1
ATOM 1577 C CA . GLY A 1 206 ? -4.722 10.317 -13.495 1.00 45.06 206 GLY A CA 1
ATOM 1578 C C . GLY A 1 206 ? -4.329 10.965 -12.166 1.00 45.06 206 GLY A C 1
ATOM 1579 O O . GLY A 1 206 ? -3.137 11.105 -11.891 1.00 45.06 206 GLY A O 1
ATOM 1580 N N . GLY A 1 207 ? -5.282 11.244 -11.268 1.00 49.16 207 GLY A N 1
ATOM 1581 C CA . GLY A 1 207 ? -4.970 11.486 -9.850 1.00 49.16 207 GLY A CA 1
ATOM 1582 C C . GLY A 1 207 ? -4.208 10.319 -9.189 1.00 49.16 207 GLY A C 1
ATOM 1583 O O . GLY A 1 207 ? -3.642 10.500 -8.113 1.00 49.16 207 GLY A O 1
ATOM 1584 N N . ALA A 1 208 ? -4.176 9.147 -9.842 1.00 44.88 208 ALA A N 1
ATOM 1585 C CA . ALA A 1 208 ? -3.492 7.927 -9.427 1.00 44.88 208 ALA A CA 1
ATOM 1586 C C . ALA A 1 208 ? -2.057 7.742 -9.968 1.00 44.88 208 ALA A C 1
ATOM 1588 O O . ALA A 1 208 ? -1.352 6.903 -9.427 1.00 44.88 208 ALA A O 1
ATOM 1589 N N . MET A 1 209 ? -1.600 8.483 -10.990 1.00 47.22 209 MET A N 1
ATOM 1590 C CA . MET A 1 209 ? -0.226 8.320 -11.518 1.00 47.22 209 MET A CA 1
ATOM 1591 C C . MET A 1 209 ? 0.829 9.104 -10.739 1.00 47.22 209 MET A C 1
ATOM 1593 O O . MET A 1 209 ? 2.007 8.795 -10.820 1.00 47.22 209 MET A O 1
ATOM 1597 N N . ARG A 1 210 ? 0.435 10.117 -9.962 1.00 48.38 210 ARG A N 1
ATOM 1598 C CA . ARG A 1 210 ? 1.397 10.868 -9.154 1.00 48.38 210 ARG A CA 1
ATOM 1599 C C . ARG A 1 210 ? 1.762 10.043 -7.930 1.00 48.38 210 ARG A C 1
ATOM 1601 O O . ARG A 1 210 ? 0.984 10.003 -6.971 1.00 48.38 210 ARG A O 1
ATOM 1608 N N . SER A 1 211 ? 2.955 9.449 -7.915 1.00 46.69 211 SER A N 1
ATOM 1609 C CA . SER A 1 211 ? 3.543 9.047 -6.644 1.00 46.69 211 SER A CA 1
ATOM 1610 C C . SER A 1 211 ? 3.559 10.273 -5.731 1.00 46.69 211 SER A C 1
ATOM 1612 O O . SER A 1 211 ? 4.118 11.320 -6.060 1.00 46.69 211 SER A O 1
ATOM 1614 N N . ARG A 1 212 ? 2.950 10.159 -4.546 1.00 50.50 212 ARG A N 1
ATOM 1615 C CA . ARG A 1 212 ? 3.093 11.172 -3.482 1.00 50.50 212 ARG A CA 1
ATOM 1616 C C . ARG A 1 212 ? 4.526 11.222 -2.928 1.00 50.50 212 ARG A C 1
ATOM 1618 O O . ARG A 1 212 ? 4.807 12.019 -2.038 1.00 50.50 212 ARG A O 1
ATOM 1625 N N . VAL A 1 213 ? 5.410 10.359 -3.431 1.00 54.84 213 VAL A N 1
ATOM 1626 C CA . VAL A 1 213 ? 6.802 10.194 -3.028 1.00 54.84 213 VAL A CA 1
ATOM 1627 C C . VAL A 1 213 ? 7.692 10.506 -4.226 1.00 54.84 213 VAL A C 1
ATOM 1629 O O . VAL A 1 213 ? 7.578 9.875 -5.274 1.00 54.84 213 VAL A O 1
ATOM 1632 N N . ARG A 1 214 ? 8.599 11.470 -4.071 1.00 62.47 214 ARG A N 1
ATOM 1633 C CA . ARG A 1 214 ? 9.613 11.759 -5.087 1.00 62.47 214 ARG A CA 1
ATOM 1634 C C . ARG A 1 214 ? 10.522 10.537 -5.228 1.00 62.47 214 ARG A C 1
ATOM 1636 O O . ARG A 1 214 ? 11.224 10.194 -4.280 1.00 62.47 214 ARG A O 1
ATOM 1643 N N . LEU A 1 215 ? 10.478 9.881 -6.385 1.00 69.19 215 LEU A N 1
ATOM 1644 C CA . LEU A 1 215 ? 11.371 8.769 -6.690 1.00 69.19 215 LEU A CA 1
ATOM 1645 C C . LEU A 1 215 ? 12.757 9.305 -7.076 1.00 69.19 215 LEU A C 1
ATOM 1647 O O . LEU A 1 215 ? 12.838 10.326 -7.762 1.00 69.19 215 LEU A O 1
ATOM 1651 N N . PRO A 1 216 ? 13.843 8.638 -6.654 1.00 75.06 216 PRO A N 1
ATOM 1652 C CA . PRO A 1 216 ? 15.189 8.946 -7.137 1.00 75.06 216 PRO A CA 1
ATOM 1653 C C . PRO A 1 216 ? 15.418 8.467 -8.582 1.00 75.06 216 PRO A C 1
ATOM 1655 O O . PRO A 1 216 ? 16.392 8.867 -9.208 1.00 75.06 216 PRO A O 1
ATOM 1658 N N . ILE A 1 217 ? 14.494 7.675 -9.137 1.00 80.88 217 ILE A N 1
ATOM 1659 C CA . ILE A 1 217 ? 14.462 7.274 -10.548 1.00 80.88 217 ILE A CA 1
ATOM 1660 C C . ILE A 1 217 ? 13.912 8.435 -11.388 1.00 80.88 217 ILE A C 1
ATOM 1662 O O . ILE A 1 217 ? 12.959 9.102 -10.981 1.00 80.88 217 ILE A O 1
ATOM 1666 N N . GLN A 1 218 ? 14.480 8.667 -12.574 1.00 76.25 218 GLN A N 1
ATOM 1667 C CA . GLN A 1 218 ? 14.066 9.740 -13.487 1.00 76.25 218 GLN A CA 1
ATOM 1668 C C . GLN A 1 218 ? 13.694 9.211 -14.883 1.00 76.25 218 GLN A C 1
ATOM 1670 O O . GLN A 1 218 ? 13.890 8.042 -15.210 1.00 76.25 218 GLN A O 1
ATOM 1675 N N . GLY A 1 219 ? 13.132 10.082 -15.727 1.00 72.62 219 GLY A N 1
ATOM 1676 C CA . GLY A 1 219 ? 12.844 9.771 -17.132 1.00 72.62 219 GLY A CA 1
ATOM 1677 C C . GLY A 1 219 ? 11.768 8.697 -17.335 1.00 72.62 219 GLY A C 1
ATOM 1678 O O . GLY A 1 219 ? 10.810 8.610 -16.566 1.00 72.62 219 GLY A O 1
ATOM 1679 N N . ARG A 1 220 ? 11.919 7.892 -18.399 1.00 72.38 220 ARG A N 1
ATOM 1680 C CA . ARG A 1 220 ? 10.960 6.834 -18.780 1.00 72.38 220 ARG A CA 1
ATOM 1681 C C . ARG A 1 220 ? 10.810 5.761 -17.691 1.00 72.38 220 ARG A C 1
ATOM 1683 O O . ARG A 1 220 ? 9.702 5.285 -17.458 1.00 72.38 220 ARG A O 1
ATOM 1690 N N . ALA A 1 221 ? 11.904 5.417 -17.006 1.00 80.00 221 ALA A N 1
ATOM 1691 C CA . ALA A 1 221 ? 11.917 4.406 -15.949 1.00 80.00 221 ALA A CA 1
ATOM 1692 C C . ALA A 1 221 ? 11.029 4.806 -14.759 1.00 80.00 221 ALA A C 1
ATOM 1694 O O . ALA A 1 221 ? 10.229 3.999 -14.293 1.00 80.00 221 ALA A O 1
ATOM 1695 N N . ALA A 1 222 ? 11.083 6.073 -14.333 1.00 78.88 222 ALA A N 1
ATOM 1696 C CA . ALA A 1 222 ? 10.271 6.570 -13.221 1.00 78.88 222 ALA A CA 1
ATOM 1697 C C . ALA A 1 222 ? 8.768 6.372 -13.464 1.00 78.88 222 ALA A C 1
ATOM 1699 O O . ALA A 1 222 ? 8.055 5.851 -12.612 1.00 78.88 222 ALA A O 1
ATOM 1700 N N . GLY A 1 223 ? 8.300 6.728 -14.659 1.00 73.81 223 GLY A N 1
ATOM 1701 C CA . GLY A 1 223 ? 6.894 6.577 -15.011 1.00 73.81 223 GLY A CA 1
ATOM 1702 C C . GLY A 1 223 ? 6.445 5.134 -15.201 1.00 73.81 223 GLY A C 1
ATOM 1703 O O . GLY A 1 223 ? 5.327 4.780 -14.832 1.00 73.81 223 GLY A O 1
ATOM 1704 N N . ALA A 1 224 ? 7.323 4.278 -15.735 1.00 80.44 224 ALA A N 1
ATOM 1705 C CA . ALA A 1 224 ? 7.044 2.849 -15.819 1.00 80.44 224 ALA A CA 1
ATOM 1706 C C . ALA A 1 224 ? 6.851 2.240 -14.420 1.00 80.44 224 ALA A C 1
ATOM 1708 O O . ALA A 1 224 ? 5.951 1.420 -14.243 1.00 80.44 224 ALA A O 1
ATOM 1709 N N . VAL A 1 225 ? 7.641 2.693 -13.437 1.00 86.44 225 VAL A N 1
ATOM 1710 C CA . VAL A 1 225 ? 7.584 2.254 -12.034 1.00 86.44 225 VAL A CA 1
ATOM 1711 C C . VAL A 1 225 ? 6.340 2.762 -11.296 1.00 86.44 225 VAL A C 1
ATOM 1713 O O . VAL A 1 225 ? 5.874 2.115 -10.362 1.00 86.44 225 VAL A O 1
ATOM 1716 N N . GLU A 1 226 ? 5.766 3.899 -11.686 1.00 80.50 226 GLU A N 1
ATOM 1717 C CA . GLU A 1 226 ? 4.552 4.438 -11.052 1.00 80.50 226 GLU A CA 1
ATOM 1718 C C . GLU A 1 226 ? 3.270 3.723 -11.487 1.00 80.50 226 GLU A C 1
ATOM 1720 O O . GLU A 1 226 ? 2.306 3.650 -10.722 1.00 80.50 226 GLU A O 1
ATOM 1725 N N . LEU A 1 227 ? 3.249 3.168 -12.698 1.00 78.94 227 LEU A N 1
ATOM 1726 C CA . LEU A 1 227 ? 2.022 2.637 -13.270 1.00 78.94 227 LEU A CA 1
ATOM 1727 C C . LEU A 1 227 ? 1.421 1.401 -12.572 1.00 78.94 227 LEU A C 1
ATOM 1729 O O . LEU A 1 227 ? 0.187 1.354 -12.504 1.00 78.94 227 LEU A O 1
ATOM 1733 N N . PRO A 1 228 ? 2.187 0.406 -12.072 1.00 84.19 228 PRO A N 1
ATOM 1734 C CA . PRO A 1 228 ? 1.607 -0.774 -11.431 1.00 84.19 228 PRO A CA 1
ATOM 1735 C C . PRO A 1 228 ? 0.553 -0.433 -10.380 1.00 84.19 228 PRO A C 1
ATOM 1737 O O . PRO A 1 228 ? -0.479 -1.099 -10.313 1.00 84.19 228 PRO A O 1
ATOM 1740 N N . TYR A 1 229 ? 0.741 0.669 -9.644 1.00 81.31 229 TYR A N 1
ATOM 1741 C CA . TYR A 1 229 ? -0.220 1.175 -8.666 1.00 81.31 229 TYR A CA 1
ATOM 1742 C C . TYR A 1 229 ? -1.648 1.330 -9.209 1.00 81.31 229 TYR A C 1
ATOM 1744 O O . TYR A 1 229 ? -2.612 1.059 -8.492 1.00 81.31 229 TYR A O 1
ATOM 1752 N N . PHE A 1 230 ? -1.820 1.714 -10.476 1.00 76.25 230 PHE A N 1
ATOM 1753 C CA . PHE A 1 230 ? -3.150 1.801 -11.072 1.00 76.25 230 PHE A CA 1
ATOM 1754 C C . PHE A 1 230 ? -3.829 0.429 -11.179 1.00 76.25 230 PHE A C 1
ATOM 1756 O O . PHE A 1 230 ? -4.987 0.274 -10.783 1.00 76.25 230 PHE A O 1
ATOM 1763 N N . PHE A 1 231 ? -3.109 -0.573 -11.687 1.00 77.56 231 PHE A N 1
ATOM 1764 C CA . PHE A 1 231 ? -3.630 -1.935 -11.808 1.00 77.56 231 PHE A CA 1
ATOM 1765 C C . PHE A 1 231 ? -3.873 -2.556 -10.431 1.00 77.56 231 PHE A C 1
ATOM 1767 O O . PHE A 1 231 ? -4.924 -3.156 -10.205 1.00 77.56 231 PHE A O 1
ATOM 1774 N N . LEU A 1 232 ? -2.957 -2.321 -9.489 1.00 81.12 232 LEU A N 1
ATOM 1775 C CA . LEU A 1 232 ? -3.084 -2.712 -8.086 1.00 81.12 232 LEU A CA 1
ATOM 1776 C C . LEU A 1 232 ? -4.354 -2.131 -7.451 1.00 81.12 232 LEU A C 1
ATOM 1778 O O . LEU A 1 232 ? -5.136 -2.866 -6.844 1.00 81.12 232 LEU A O 1
ATOM 1782 N N . ARG A 1 233 ? -4.617 -0.832 -7.648 1.00 76.75 233 ARG A N 1
ATOM 1783 C CA . ARG A 1 233 ? -5.831 -0.171 -7.145 1.00 76.75 233 ARG A CA 1
ATOM 1784 C C . ARG A 1 233 ? -7.096 -0.771 -7.753 1.00 76.75 233 ARG A C 1
ATOM 1786 O O . ARG A 1 233 ? -8.077 -0.948 -7.041 1.00 76.75 233 ARG A O 1
ATOM 1793 N N . GLY A 1 234 ? -7.056 -1.126 -9.036 1.00 72.75 234 GLY A N 1
ATOM 1794 C CA . GLY A 1 234 ? -8.137 -1.838 -9.721 1.00 72.75 234 GLY A CA 1
ATOM 1795 C C . GLY A 1 234 ? -8.239 -3.332 -9.389 1.00 72.75 234 GLY A C 1
ATOM 1796 O O . GLY A 1 234 ? -9.026 -4.019 -10.034 1.00 72.75 234 GLY A O 1
ATOM 1797 N N . ARG A 1 235 ? -7.443 -3.855 -8.440 1.00 77.31 235 ARG A N 1
ATOM 1798 C CA . ARG A 1 235 ? -7.361 -5.287 -8.078 1.00 77.31 235 ARG A CA 1
ATOM 1799 C C . ARG A 1 235 ? -7.001 -6.207 -9.257 1.00 77.31 235 ARG A C 1
ATOM 1801 O O . ARG A 1 235 ? -7.315 -7.394 -9.253 1.00 77.31 235 ARG A O 1
ATOM 1808 N N . ARG A 1 236 ? -6.295 -5.673 -10.255 1.00 76.31 236 ARG A N 1
ATOM 1809 C CA . ARG A 1 236 ? -5.812 -6.382 -11.450 1.00 76.31 236 ARG A CA 1
ATOM 1810 C C . ARG A 1 236 ? -4.386 -6.888 -11.218 1.00 76.31 236 ARG A C 1
ATOM 1812 O O . ARG A 1 236 ? -3.432 -6.380 -11.802 1.00 76.31 236 ARG A O 1
ATOM 1819 N N . MET A 1 237 ? -4.244 -7.842 -10.294 1.00 82.38 237 MET A N 1
ATOM 1820 C CA . MET A 1 237 ? -2.933 -8.305 -9.810 1.00 82.38 237 MET A CA 1
ATOM 1821 C C . MET A 1 237 ? -2.022 -8.891 -10.904 1.00 82.38 237 MET A C 1
ATOM 1823 O O . MET A 1 237 ? -0.837 -8.561 -10.891 1.00 82.38 237 MET A O 1
ATOM 1827 N N . PRO A 1 238 ? -2.515 -9.696 -11.869 1.00 77.12 238 PRO A N 1
ATOM 1828 C CA . PRO A 1 238 ? -1.666 -10.198 -12.952 1.00 77.12 238 PRO A CA 1
ATOM 1829 C C . PRO A 1 238 ? -1.110 -9.076 -13.838 1.00 77.12 238 PRO A C 1
ATOM 1831 O O . PRO A 1 238 ? 0.069 -9.083 -14.178 1.00 77.12 238 PRO A O 1
ATOM 1834 N N . GLU A 1 239 ? -1.933 -8.080 -14.173 1.00 76.31 239 GLU A N 1
ATOM 1835 C CA . GLU A 1 239 ? -1.499 -6.926 -14.965 1.00 76.31 239 GLU A CA 1
ATOM 1836 C C . GLU A 1 239 ? -0.525 -6.030 -14.205 1.00 76.31 239 GLU A C 1
ATOM 1838 O O . GLU A 1 239 ? 0.433 -5.534 -14.796 1.00 76.31 239 GLU A O 1
ATOM 1843 N N . ALA A 1 240 ? -0.734 -5.854 -12.897 1.00 83.62 240 ALA A N 1
ATOM 1844 C CA . ALA A 1 240 ? 0.227 -5.172 -12.042 1.00 83.62 240 ALA A CA 1
ATOM 1845 C C . ALA A 1 240 ? 1.583 -5.888 -12.052 1.00 83.62 240 ALA A C 1
ATOM 1847 O O . ALA A 1 240 ? 2.589 -5.250 -12.338 1.00 83.62 240 ALA A O 1
ATOM 1848 N N . ALA A 1 241 ? 1.602 -7.204 -11.816 1.00 85.44 241 ALA A N 1
ATOM 1849 C CA . ALA A 1 241 ? 2.830 -8.001 -11.779 1.00 85.44 241 ALA A CA 1
ATOM 1850 C C . ALA A 1 241 ? 3.598 -7.953 -13.106 1.00 85.44 241 ALA A C 1
ATOM 1852 O O . ALA A 1 241 ? 4.813 -7.753 -13.126 1.00 85.44 241 ALA A O 1
ATOM 1853 N N . ALA A 1 242 ? 2.891 -8.068 -14.230 1.00 78.69 242 ALA A N 1
ATOM 1854 C CA . ALA A 1 242 ? 3.522 -7.916 -15.530 1.00 78.69 242 ALA A CA 1
ATOM 1855 C C . ALA A 1 242 ? 4.096 -6.507 -15.708 1.00 78.69 242 ALA A C 1
ATOM 1857 O O . ALA A 1 242 ? 5.244 -6.357 -16.118 1.00 78.69 242 ALA A O 1
ATOM 1858 N N . GLN A 1 243 ? 3.346 -5.464 -15.345 1.00 82.69 243 GLN A N 1
ATOM 1859 C CA . GLN A 1 243 ? 3.835 -4.095 -15.467 1.00 82.69 243 GLN A CA 1
ATOM 1860 C C . GLN A 1 243 ? 5.031 -3.794 -14.548 1.00 82.69 243 GLN A C 1
ATOM 1862 O O . GLN A 1 243 ? 5.900 -3.016 -14.938 1.00 82.69 243 GLN A O 1
ATOM 1867 N N . GLU A 1 244 ? 5.120 -4.413 -13.371 1.00 89.62 244 GLU A N 1
ATOM 1868 C CA . GLU A 1 244 ? 6.306 -4.346 -12.504 1.00 89.62 244 GLU A CA 1
ATOM 1869 C C . GLU A 1 244 ? 7.529 -4.957 -13.202 1.00 89.62 244 GLU A C 1
ATOM 1871 O O . GLU A 1 244 ? 8.595 -4.340 -13.230 1.00 89.62 244 GLU A O 1
ATOM 1876 N N . ALA A 1 245 ? 7.366 -6.112 -13.857 1.00 87.00 245 ALA A N 1
ATOM 1877 C CA . ALA A 1 245 ? 8.438 -6.741 -14.627 1.00 87.00 245 ALA A CA 1
ATOM 1878 C C . ALA A 1 245 ? 8.893 -5.868 -15.816 1.00 87.00 245 ALA A C 1
ATOM 1880 O O . ALA A 1 245 ? 10.093 -5.661 -16.005 1.00 87.00 245 ALA A O 1
ATOM 1881 N N . ASN A 1 246 ? 7.952 -5.263 -16.555 1.00 82.25 246 ASN A N 1
ATOM 1882 C CA . ASN A 1 246 ? 8.268 -4.281 -17.604 1.00 82.25 246 ASN A CA 1
ATOM 1883 C C . ASN A 1 246 ? 9.061 -3.099 -17.052 1.00 82.25 246 ASN A C 1
ATOM 1885 O O . ASN A 1 246 ? 10.040 -2.652 -17.642 1.00 82.25 246 ASN A O 1
ATOM 1889 N N . ALA A 1 247 ? 8.612 -2.562 -15.919 1.00 86.50 247 ALA A N 1
ATOM 1890 C CA . ALA A 1 247 ? 9.221 -1.401 -15.305 1.00 86.50 247 ALA A CA 1
ATOM 1891 C C . ALA A 1 247 ? 10.658 -1.696 -14.852 1.00 86.50 247 ALA A C 1
ATOM 1893 O O . ALA A 1 247 ? 11.526 -0.840 -15.030 1.00 86.50 247 ALA A O 1
ATOM 1894 N N . LEU A 1 248 ? 10.943 -2.906 -14.356 1.00 89.44 248 LEU A N 1
ATOM 1895 C CA . LEU A 1 248 ? 12.313 -3.338 -14.053 1.00 89.44 248 LEU A CA 1
ATOM 1896 C C . LEU A 1 248 ? 13.174 -3.469 -15.296 1.00 89.44 248 LEU A C 1
ATOM 1898 O O . LEU A 1 248 ? 14.292 -2.965 -15.292 1.00 89.44 248 LEU A O 1
ATOM 1902 N N . MET A 1 249 ? 12.655 -4.082 -16.358 1.00 85.00 249 MET A N 1
ATOM 1903 C CA . MET A 1 249 ? 13.363 -4.186 -17.633 1.00 85.00 249 MET A CA 1
ATOM 1904 C C . MET A 1 249 ? 13.705 -2.789 -18.180 1.00 85.00 249 MET A C 1
ATOM 1906 O O . MET A 1 249 ? 14.863 -2.496 -18.468 1.00 85.00 249 MET A O 1
ATOM 1910 N N . MET A 1 250 ? 12.731 -1.874 -18.214 1.00 81.62 250 MET A N 1
ATOM 1911 C CA . MET A 1 250 ? 12.934 -0.485 -18.646 1.00 81.62 250 MET A CA 1
ATOM 1912 C C . MET A 1 250 ? 13.944 0.266 -17.769 1.00 81.62 250 MET A C 1
ATOM 1914 O O . MET A 1 250 ? 14.760 1.045 -18.275 1.00 81.62 250 MET A O 1
ATOM 1918 N N . THR A 1 251 ? 13.911 0.028 -16.456 1.00 87.69 251 THR A N 1
ATOM 1919 C CA . THR A 1 251 ? 14.892 0.588 -15.518 1.00 87.69 251 THR A CA 1
ATOM 1920 C C . THR A 1 251 ? 16.283 0.037 -15.815 1.00 87.69 251 THR A C 1
ATOM 1922 O O . THR A 1 251 ? 17.221 0.815 -15.979 1.00 87.69 251 THR A O 1
ATOM 1925 N N . GLY A 1 252 ? 16.401 -1.278 -16.007 1.00 87.62 252 GLY A N 1
ATOM 1926 C CA . GLY A 1 252 ? 17.645 -1.956 -16.351 1.00 87.62 252 GLY A CA 1
ATOM 1927 C C . GLY A 1 252 ? 18.233 -1.511 -17.690 1.00 87.62 252 GLY A C 1
ATOM 1928 O O . GLY A 1 252 ? 19.447 -1.388 -17.831 1.00 87.62 252 GLY A O 1
ATOM 1929 N N . TRP A 1 253 ? 17.404 -1.182 -18.677 1.00 83.25 253 TRP A N 1
ATOM 1930 C CA . TRP A 1 253 ? 17.885 -0.644 -19.951 1.00 83.25 253 TRP A CA 1
ATOM 1931 C C . TRP A 1 253 ? 18.426 0.773 -19.842 1.00 83.25 253 TRP A C 1
ATOM 1933 O O . TRP A 1 253 ? 19.414 1.099 -20.510 1.00 83.25 253 TRP A O 1
ATOM 1943 N N . THR A 1 254 ? 17.784 1.587 -19.005 1.00 83.81 254 THR A N 1
ATOM 1944 C CA . THR A 1 254 ? 18.125 2.999 -18.817 1.00 83.81 254 THR A CA 1
ATOM 1945 C C . THR A 1 254 ? 19.355 3.160 -17.922 1.00 83.81 254 THR A C 1
ATOM 1947 O O . THR A 1 254 ? 20.240 3.944 -18.252 1.00 83.81 254 THR A O 1
ATOM 1950 N N . HIS A 1 255 ? 19.430 2.397 -16.830 1.00 87.44 255 HIS A N 1
ATOM 1951 C CA . HIS A 1 255 ? 20.420 2.579 -15.761 1.00 87.44 255 HIS A CA 1
ATOM 1952 C C . HIS A 1 255 ? 21.378 1.388 -15.584 1.00 87.44 255 HIS A C 1
ATOM 1954 O O . HIS A 1 255 ? 22.429 1.528 -14.967 1.00 87.44 255 HIS A O 1
ATOM 1960 N N . GLY A 1 256 ? 21.059 0.229 -16.164 1.00 88.19 256 GLY A N 1
ATOM 1961 C CA . GLY A 1 256 ? 21.748 -1.042 -15.928 1.00 88.19 256 GLY A CA 1
ATOM 1962 C C . GLY A 1 256 ? 20.933 -1.962 -15.017 1.00 88.19 256 GLY A C 1
ATOM 1963 O O . GLY A 1 256 ? 20.309 -1.516 -14.060 1.00 88.19 256 GLY A O 1
ATOM 1964 N N . ALA A 1 257 ? 20.919 -3.266 -15.309 1.00 87.38 257 ALA A N 1
ATOM 1965 C CA . ALA A 1 257 ? 20.174 -4.239 -14.502 1.00 87.38 257 ALA A CA 1
ATOM 1966 C C . ALA A 1 257 ? 20.733 -4.382 -13.073 1.00 87.38 257 ALA A C 1
ATOM 1968 O O . ALA A 1 257 ? 19.992 -4.749 -12.167 1.00 87.38 257 ALA A O 1
ATOM 1969 N N . GLU A 1 258 ? 22.017 -4.074 -12.870 1.00 90.25 258 GLU A N 1
ATOM 1970 C CA . GLU A 1 258 ? 22.718 -4.070 -11.576 1.00 90.25 258 GLU A CA 1
ATOM 1971 C C . GLU A 1 258 ? 22.880 -2.646 -11.012 1.00 90.25 258 GLU A C 1
ATOM 1973 O O . GLU A 1 258 ? 23.938 -2.303 -10.494 1.00 90.25 258 GLU A O 1
ATOM 1978 N N . SER A 1 259 ? 21.876 -1.779 -11.170 1.00 91.44 259 SER A N 1
ATOM 1979 C CA . SER A 1 259 ? 21.933 -0.393 -10.683 1.00 91.44 259 SER A CA 1
ATOM 1980 C C . SER A 1 259 ? 21.117 -0.176 -9.401 1.00 91.44 259 SER A C 1
ATOM 1982 O O . SER A 1 259 ? 20.196 -0.939 -9.089 1.00 91.44 259 SER A O 1
ATOM 1984 N N . GLU A 1 260 ? 21.413 0.900 -8.663 1.00 92.94 260 GLU A N 1
ATOM 1985 C CA . GLU A 1 260 ? 20.610 1.312 -7.502 1.00 92.94 260 GLU A CA 1
ATOM 1986 C C . GLU A 1 260 ? 19.170 1.673 -7.905 1.00 92.94 260 GLU A C 1
ATOM 1988 O O . GLU A 1 260 ? 18.229 1.429 -7.151 1.00 92.94 260 GLU A O 1
ATOM 1993 N N . GLU A 1 261 ? 18.950 2.206 -9.110 1.00 92.12 261 GLU A N 1
ATOM 1994 C CA . GLU A 1 261 ? 17.612 2.519 -9.619 1.00 92.12 261 GLU A CA 1
ATOM 1995 C C . GLU A 1 261 ? 16.741 1.269 -9.771 1.00 92.12 261 GLU A C 1
ATOM 1997 O O . GLU A 1 261 ? 15.542 1.332 -9.491 1.00 92.12 261 GLU A O 1
ATOM 2002 N N . ALA A 1 262 ? 17.325 0.124 -10.144 1.00 93.25 262 ALA A N 1
ATOM 2003 C CA . ALA A 1 262 ? 16.598 -1.145 -10.188 1.00 93.25 262 ALA A CA 1
ATOM 2004 C C . ALA A 1 262 ? 16.114 -1.564 -8.787 1.00 93.25 262 ALA A C 1
ATOM 2006 O O . ALA A 1 262 ? 14.970 -1.990 -8.623 1.00 93.25 262 ALA A O 1
ATOM 2007 N N . VAL A 1 263 ? 16.937 -1.367 -7.753 1.00 95.75 263 VAL A N 1
ATOM 2008 C CA . VAL A 1 263 ? 16.546 -1.604 -6.352 1.00 95.75 263 VAL A CA 1
ATOM 2009 C C . VAL A 1 263 ? 15.462 -0.616 -5.908 1.00 95.75 263 VAL A C 1
ATOM 2011 O O . VAL A 1 263 ? 14.482 -1.013 -5.273 1.00 95.75 263 VAL A O 1
ATOM 2014 N N . TRP A 1 264 ? 15.589 0.667 -6.264 1.00 93.38 264 TRP A N 1
ATOM 2015 C CA . TRP A 1 264 ? 14.561 1.671 -5.978 1.00 93.38 264 TRP A CA 1
ATOM 2016 C C . TRP A 1 264 ? 13.221 1.336 -6.634 1.00 93.38 264 TRP A C 1
ATOM 2018 O O . TRP A 1 264 ? 12.179 1.565 -6.016 1.00 93.38 264 TRP A O 1
ATOM 2028 N N . ALA A 1 265 ? 13.235 0.764 -7.841 1.00 93.25 265 ALA A N 1
ATOM 2029 C CA . ALA A 1 265 ? 12.032 0.313 -8.530 1.00 93.25 265 ALA A CA 1
ATOM 2030 C C . ALA A 1 265 ? 11.346 -0.811 -7.740 1.00 93.25 265 ALA A C 1
ATOM 2032 O O . ALA A 1 265 ? 10.169 -0.688 -7.403 1.00 93.25 265 ALA A O 1
ATOM 2033 N N . MET A 1 266 ? 12.102 -1.840 -7.334 1.00 96.12 266 MET A N 1
ATOM 2034 C CA . MET A 1 266 ? 11.591 -2.940 -6.499 1.00 96.12 266 MET A CA 1
ATOM 2035 C C . MET A 1 266 ? 11.011 -2.436 -5.170 1.00 96.12 266 MET A C 1
ATOM 2037 O O . MET A 1 266 ? 9.892 -2.784 -4.789 1.00 96.12 266 MET A O 1
ATOM 2041 N N . ARG A 1 267 ? 11.730 -1.540 -4.482 1.00 94.25 267 ARG A N 1
ATOM 2042 C CA . ARG A 1 267 ? 11.258 -0.898 -3.246 1.00 94.25 267 ARG A CA 1
ATOM 2043 C C . ARG A 1 267 ? 9.963 -0.108 -3.468 1.00 94.25 267 ARG A C 1
ATOM 2045 O O . ARG A 1 267 ? 9.106 -0.037 -2.578 1.00 94.25 267 ARG A O 1
ATOM 2052 N N . GLN A 1 268 ? 9.813 0.522 -4.629 1.00 91.44 268 GLN A N 1
ATOM 2053 C CA . GLN A 1 268 ? 8.604 1.263 -4.955 1.00 91.44 268 GLN A CA 1
ATOM 2054 C C . GLN A 1 268 ? 7.416 0.333 -5.217 1.00 91.44 268 GLN A C 1
ATOM 2056 O O . GLN A 1 268 ? 6.329 0.630 -4.719 1.00 91.44 268 GLN A O 1
ATOM 2061 N N . PHE A 1 269 ? 7.601 -0.809 -5.884 1.00 93.50 269 PHE A N 1
ATOM 2062 C CA . PHE A 1 269 ? 6.532 -1.811 -6.020 1.00 93.50 269 PHE A CA 1
ATOM 2063 C C . PHE A 1 269 ? 6.076 -2.329 -4.660 1.00 93.50 269 PHE A C 1
ATOM 2065 O O . PHE A 1 269 ? 4.875 -2.371 -4.392 1.00 93.50 269 PHE A O 1
ATOM 2072 N N . ALA A 1 270 ? 7.020 -2.596 -3.751 1.00 93.81 270 ALA A N 1
ATOM 2073 C CA . ALA A 1 270 ? 6.694 -2.959 -2.376 1.00 93.81 270 ALA A CA 1
ATOM 2074 C C . ALA A 1 270 ? 5.812 -1.899 -1.693 1.00 93.81 270 ALA A C 1
ATOM 2076 O O . ALA A 1 270 ? 4.804 -2.206 -1.055 1.00 93.81 270 ALA A O 1
ATOM 2077 N N . THR A 1 271 ? 6.156 -0.621 -1.873 1.00 89.94 271 THR A N 1
ATOM 2078 C CA . THR A 1 271 ? 5.385 0.503 -1.325 1.00 89.94 271 THR A CA 1
ATOM 2079 C C . THR A 1 271 ? 3.974 0.572 -1.916 1.00 89.94 271 THR A C 1
ATOM 2081 O O . THR A 1 271 ? 3.008 0.724 -1.166 1.00 89.94 271 THR A O 1
ATOM 2084 N N . GLN A 1 272 ? 3.844 0.442 -3.237 1.00 88.88 272 GLN A N 1
ATOM 2085 C CA . GLN A 1 272 ? 2.561 0.503 -3.943 1.00 88.88 272 GLN A CA 1
ATOM 2086 C C . GLN A 1 272 ? 1.638 -0.662 -3.575 1.00 88.88 272 GLN A C 1
ATOM 2088 O O . GLN A 1 272 ? 0.450 -0.440 -3.342 1.00 88.88 272 GLN A O 1
ATOM 2093 N N . ARG A 1 273 ? 2.174 -1.883 -3.466 1.00 90.88 273 ARG A N 1
ATOM 2094 C CA . ARG A 1 273 ? 1.418 -3.054 -3.000 1.00 90.88 273 ARG A CA 1
ATOM 2095 C C . ARG A 1 273 ? 0.943 -2.889 -1.565 1.00 90.88 273 ARG A C 1
ATOM 2097 O O . ARG A 1 273 ? -0.227 -3.129 -1.275 1.00 90.88 273 ARG A O 1
ATOM 2104 N N . GLY A 1 274 ? 1.795 -2.338 -0.700 1.00 87.19 274 GLY A N 1
ATOM 2105 C CA . GLY A 1 274 ? 1.410 -1.983 0.663 1.00 87.19 274 GLY A CA 1
ATOM 2106 C C . GLY A 1 274 ? 0.262 -0.967 0.727 1.00 87.19 274 GLY A C 1
ATOM 2107 O O . GLY A 1 274 ? -0.583 -1.073 1.610 1.00 87.19 274 GLY A O 1
ATOM 2108 N N . TRP A 1 275 ? 0.185 -0.005 -0.202 1.00 83.50 275 TRP A N 1
ATOM 2109 C CA . TRP A 1 275 ? -0.931 0.954 -0.261 1.00 83.50 275 TRP A CA 1
ATOM 2110 C C . TRP A 1 275 ? -2.268 0.316 -0.634 1.00 83.50 275 TRP A C 1
ATOM 2112 O O . TRP A 1 275 ? -3.301 0.803 -0.192 1.00 83.50 275 TRP A O 1
ATOM 2122 N N . VAL A 1 276 ? -2.259 -0.773 -1.404 1.00 82.38 276 VAL A N 1
ATOM 2123 C CA . VAL A 1 276 ? -3.483 -1.497 -1.782 1.00 82.38 276 VAL A CA 1
ATOM 2124 C C . VAL A 1 276 ? -3.751 -2.716 -0.895 1.00 82.38 276 VAL A C 1
ATOM 2126 O O . VAL A 1 276 ? -4.561 -3.573 -1.254 1.00 82.38 276 VAL A O 1
ATOM 2129 N N . SER A 1 277 ? -3.084 -2.804 0.256 1.00 84.19 277 SER A N 1
ATOM 2130 C CA . SER A 1 277 ? -3.205 -3.909 1.217 1.00 84.19 277 SER A CA 1
ATOM 2131 C C . SER A 1 277 ? -2.791 -5.283 0.671 1.00 84.19 277 SER A C 1
ATOM 2133 O O . SER A 1 277 ? -3.248 -6.311 1.164 1.00 84.19 277 SER A O 1
ATOM 2135 N N . ASP A 1 278 ? -1.932 -5.322 -0.348 1.00 88.69 278 ASP A N 1
ATOM 2136 C CA . ASP A 1 278 ? -1.265 -6.548 -0.791 1.00 88.69 278 ASP A CA 1
ATOM 2137 C C . ASP A 1 278 ? 0.053 -6.718 -0.022 1.00 88.69 278 ASP A C 1
ATOM 2139 O O . ASP A 1 278 ? 1.137 -6.391 -0.506 1.00 88.69 278 ASP A O 1
ATOM 2143 N N . TYR A 1 279 ? -0.057 -7.127 1.244 1.00 90.31 279 TYR A N 1
ATOM 2144 C CA . TYR A 1 279 ? 1.080 -7.118 2.166 1.00 90.31 279 TYR A CA 1
ATOM 2145 C C . TYR A 1 279 ? 2.104 -8.216 1.897 1.00 90.31 279 TYR A C 1
ATOM 2147 O O . TYR A 1 279 ? 3.296 -7.950 2.030 1.00 90.31 279 TYR A O 1
ATOM 2155 N N . GLU A 1 280 ? 1.667 -9.404 1.475 1.00 92.50 280 GLU A N 1
ATOM 2156 C CA . GLU A 1 280 ? 2.589 -10.475 1.077 1.00 92.50 280 GLU A CA 1
ATOM 2157 C C . GLU A 1 280 ? 3.384 -10.051 -0.160 1.00 92.50 280 GLU A C 1
ATOM 2159 O O . GLU A 1 280 ? 4.613 -10.033 -0.126 1.00 92.50 280 GLU A O 1
ATOM 2164 N N . GLY A 1 281 ? 2.707 -9.551 -1.205 1.00 93.56 281 GLY A N 1
ATOM 2165 C CA . GLY A 1 281 ? 3.394 -9.030 -2.386 1.00 93.56 281 GLY A CA 1
ATOM 2166 C C . GLY A 1 281 ? 4.308 -7.839 -2.068 1.00 93.56 281 GLY A C 1
ATOM 2167 O O . GLY A 1 281 ? 5.371 -7.686 -2.671 1.00 93.56 281 GLY A O 1
ATOM 2168 N N . ALA A 1 282 ? 3.940 -7.001 -1.093 1.00 93.75 282 ALA A N 1
ATOM 2169 C CA . ALA A 1 282 ? 4.809 -5.932 -0.609 1.00 93.75 282 ALA A CA 1
ATOM 2170 C C . ALA A 1 282 ? 6.076 -6.467 0.081 1.00 93.75 282 ALA A C 1
ATOM 2172 O O . ALA A 1 282 ? 7.170 -5.957 -0.168 1.00 93.75 282 ALA A O 1
ATOM 2173 N N . ALA A 1 283 ? 5.943 -7.481 0.939 1.00 96.19 283 ALA A N 1
ATOM 2174 C CA . ALA A 1 283 ? 7.062 -8.119 1.627 1.00 96.19 283 ALA A CA 1
ATOM 2175 C C . ALA A 1 283 ? 8.008 -8.834 0.648 1.00 96.19 283 ALA A C 1
ATOM 2177 O O . ALA A 1 283 ? 9.232 -8.718 0.784 1.00 96.19 283 ALA A O 1
ATOM 2178 N N . ASP A 1 284 ? 7.456 -9.500 -0.367 1.00 96.62 284 ASP A N 1
ATOM 2179 C CA . ASP A 1 284 ? 8.220 -10.185 -1.410 1.00 96.62 284 ASP A CA 1
ATOM 2180 C C . ASP A 1 284 ? 9.071 -9.203 -2.217 1.00 96.62 284 ASP A C 1
ATOM 2182 O O . ASP A 1 284 ? 10.283 -9.390 -2.347 1.00 96.62 284 ASP A O 1
ATOM 2186 N N . TRP A 1 285 ? 8.479 -8.109 -2.707 1.00 97.25 285 TRP A N 1
ATOM 2187 C CA . TRP A 1 285 ? 9.231 -7.088 -3.442 1.00 97.25 285 TRP A CA 1
ATOM 2188 C C . TRP A 1 285 ? 10.284 -6.391 -2.585 1.00 97.25 285 TRP A C 1
ATOM 2190 O O . TRP A 1 285 ? 11.383 -6.117 -3.067 1.00 97.25 285 TRP A O 1
ATOM 2200 N N . ALA A 1 286 ? 9.985 -6.117 -1.314 1.00 97.19 286 ALA A N 1
ATOM 2201 C CA . ALA A 1 286 ? 10.958 -5.500 -0.422 1.00 97.19 286 ALA A CA 1
ATOM 2202 C C . ALA A 1 286 ? 12.138 -6.444 -0.133 1.00 97.19 286 ALA A C 1
ATOM 2204 O O . ALA A 1 286 ? 13.284 -6.003 -0.062 1.00 97.19 286 ALA A O 1
ATOM 2205 N N . THR A 1 287 ? 11.874 -7.748 -0.035 1.00 97.75 287 THR A N 1
ATOM 2206 C CA . THR A 1 287 ? 12.914 -8.774 0.111 1.00 97.75 287 THR A CA 1
ATOM 2207 C C . THR A 1 287 ? 13.767 -8.888 -1.149 1.00 97.75 287 THR A C 1
ATOM 2209 O O . THR A 1 287 ? 14.994 -8.884 -1.053 1.00 97.75 287 THR A O 1
ATOM 2212 N N . GLN A 1 288 ? 13.149 -8.901 -2.333 1.00 97.12 288 GLN A N 1
ATOM 2213 C CA . GLN A 1 288 ? 13.873 -8.873 -3.608 1.00 97.12 288 GLN A CA 1
ATOM 2214 C C . GLN A 1 288 ? 14.756 -7.625 -3.740 1.00 97.12 288 GLN A C 1
ATOM 2216 O O . GLN A 1 288 ? 15.908 -7.738 -4.157 1.00 97.12 288 GLN A O 1
ATOM 2221 N N . ALA A 1 289 ? 14.266 -6.456 -3.310 1.00 96.88 289 ALA A N 1
ATOM 2222 C CA . ALA A 1 289 ? 15.051 -5.224 -3.293 1.00 96.88 289 ALA A CA 1
ATOM 2223 C C . ALA A 1 289 ? 16.311 -5.355 -2.4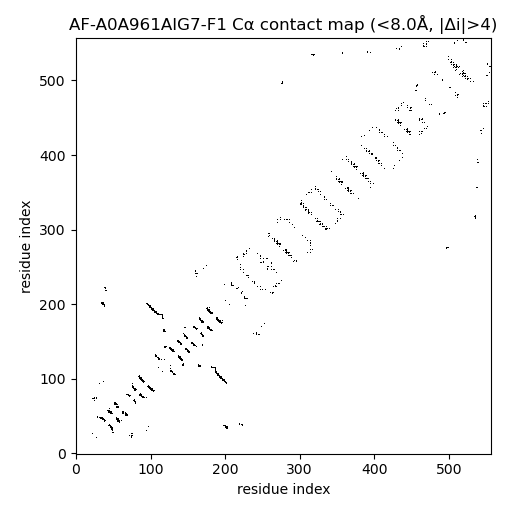17 1.00 96.88 289 ALA A C 1
ATOM 2225 O O . ALA A 1 289 ? 17.392 -4.962 -2.847 1.00 96.88 289 ALA A O 1
ATOM 2226 N N . VAL A 1 290 ? 16.204 -5.951 -1.222 1.00 97.31 290 VAL A N 1
ATOM 2227 C CA . VAL A 1 290 ? 17.360 -6.186 -0.334 1.00 97.31 290 VAL A CA 1
ATOM 2228 C C . VAL A 1 290 ? 18.337 -7.197 -0.925 1.00 97.31 290 VAL A C 1
ATOM 2230 O O . VAL A 1 290 ? 19.544 -6.965 -0.875 1.00 97.31 290 VAL A O 1
ATOM 2233 N N . VAL A 1 291 ? 17.848 -8.296 -1.509 1.00 97.00 291 VAL A N 1
ATOM 2234 C CA . VAL A 1 291 ? 18.702 -9.282 -2.196 1.00 97.00 291 VAL A CA 1
ATOM 2235 C C . VAL A 1 291 ? 19.487 -8.610 -3.321 1.00 97.00 291 VAL A C 1
ATOM 2237 O O . VAL A 1 291 ? 20.703 -8.773 -3.401 1.00 97.00 291 VAL A O 1
ATOM 2240 N N . LYS A 1 292 ? 18.810 -7.797 -4.139 1.00 96.56 292 LYS A N 1
ATOM 2241 C CA . LYS A 1 292 ? 19.427 -7.062 -5.244 1.00 96.56 292 LYS A CA 1
ATOM 2242 C C . LYS A 1 292 ? 20.426 -6.013 -4.763 1.00 96.56 292 LYS A C 1
ATOM 2244 O O . LYS A 1 292 ? 21.518 -5.912 -5.299 1.00 96.56 292 LYS A O 1
ATOM 2249 N N . MET A 1 293 ? 20.087 -5.259 -3.724 1.00 97.00 293 MET A N 1
ATOM 2250 C CA . MET A 1 293 ? 20.999 -4.300 -3.102 1.00 97.00 293 MET A CA 1
ATOM 2251 C C . MET A 1 293 ? 22.275 -4.986 -2.599 1.00 97.00 293 MET A C 1
ATOM 2253 O O . MET A 1 293 ? 23.368 -4.490 -2.841 1.00 97.00 293 MET A O 1
ATOM 2257 N N . LYS A 1 294 ? 22.150 -6.143 -1.931 1.00 95.44 294 LYS A N 1
ATOM 2258 C CA . LYS A 1 294 ? 23.295 -6.917 -1.421 1.00 95.44 294 LYS A CA 1
ATOM 2259 C C . LYS A 1 294 ? 24.183 -7.482 -2.543 1.00 95.44 294 LYS A C 1
ATOM 2261 O O . LYS A 1 294 ? 25.328 -7.819 -2.260 1.00 95.44 294 LYS A O 1
ATOM 2266 N N . SER A 1 295 ? 23.694 -7.579 -3.785 1.00 95.31 295 SER A N 1
ATOM 2267 C CA . SER A 1 295 ? 24.503 -7.991 -4.942 1.00 95.31 295 SER A CA 1
ATOM 2268 C C . SER A 1 295 ? 25.231 -6.836 -5.636 1.00 95.31 295 SER A C 1
ATOM 2270 O O . SER A 1 295 ? 26.045 -7.092 -6.523 1.00 95.31 295 SER A O 1
ATOM 2272 N N . LEU A 1 296 ? 24.957 -5.580 -5.266 1.00 94.56 296 LEU A N 1
ATOM 2273 C CA . LEU A 1 296 ? 25.642 -4.425 -5.842 1.00 94.56 296 LEU A CA 1
ATOM 2274 C C . LEU A 1 296 ? 27.093 -4.342 -5.328 1.00 94.56 296 LEU A C 1
ATOM 2276 O O . LEU A 1 296 ? 27.339 -4.589 -4.147 1.00 94.56 296 LEU A O 1
ATOM 2280 N N . PRO A 1 297 ? 28.063 -3.961 -6.181 1.00 88.81 297 PRO A N 1
ATOM 2281 C CA . PRO A 1 297 ? 29.478 -3.910 -5.800 1.00 88.81 297 PRO A CA 1
ATOM 2282 C C . PRO A 1 297 ? 29.781 -2.825 -4.757 1.00 88.81 297 PRO A C 1
ATOM 2284 O O . PRO A 1 297 ? 30.676 -2.994 -3.932 1.00 88.81 297 PRO A O 1
ATOM 2287 N N . THR A 1 298 ? 29.024 -1.727 -4.789 1.00 87.50 298 THR A N 1
ATOM 2288 C CA . THR A 1 298 ? 29.112 -0.609 -3.848 1.00 87.50 298 THR A CA 1
ATOM 2289 C C . THR A 1 298 ? 27.700 -0.118 -3.568 1.00 87.50 298 THR A C 1
ATOM 2291 O O . THR A 1 298 ? 26.897 -0.016 -4.493 1.00 87.50 298 THR A O 1
ATOM 2294 N N . VAL A 1 299 ? 27.405 0.188 -2.305 1.00 88.38 299 VAL A N 1
ATOM 2295 C CA . VAL A 1 299 ? 26.092 0.660 -1.850 1.00 88.38 299 VAL A CA 1
ATOM 2296 C C . VAL A 1 299 ? 26.316 1.824 -0.893 1.00 88.38 299 VAL A C 1
ATOM 2298 O O . VAL A 1 299 ? 27.069 1.681 0.074 1.00 88.38 299 VAL A O 1
ATOM 2301 N N . ASP A 1 300 ? 25.679 2.969 -1.145 1.00 88.88 300 ASP A N 1
ATOM 2302 C CA . ASP A 1 300 ? 25.665 4.069 -0.176 1.00 88.88 300 ASP A CA 1
ATOM 2303 C C . ASP A 1 300 ? 25.020 3.606 1.151 1.00 88.88 300 ASP A C 1
ATOM 2305 O O . ASP A 1 300 ? 23.940 3.009 1.126 1.00 88.88 300 ASP A O 1
ATOM 2309 N N . PRO A 1 301 ? 25.622 3.877 2.326 1.00 88.06 301 PRO A N 1
ATOM 2310 C CA . PRO A 1 301 ? 25.054 3.441 3.599 1.00 88.06 301 PRO A CA 1
ATOM 2311 C C . PRO A 1 301 ? 23.639 3.970 3.858 1.00 88.06 301 PRO A C 1
ATOM 2313 O O . PRO A 1 301 ? 22.786 3.226 4.330 1.00 88.06 301 PRO A O 1
ATOM 2316 N N . SER A 1 302 ? 23.337 5.226 3.505 1.00 86.81 302 SER A N 1
ATOM 2317 C CA . SER A 1 302 ? 21.985 5.765 3.724 1.00 86.81 302 SER A CA 1
ATOM 2318 C C . SER A 1 302 ? 20.955 5.074 2.829 1.00 86.81 302 SER A C 1
ATOM 2320 O O . SER A 1 302 ? 19.852 4.768 3.284 1.00 86.81 302 SER A O 1
ATOM 2322 N N . PHE A 1 303 ? 21.322 4.786 1.581 1.00 89.06 303 PHE A N 1
ATOM 2323 C CA . PHE A 1 303 ? 20.523 3.978 0.669 1.00 89.06 303 PHE A CA 1
ATOM 2324 C C . PHE A 1 303 ? 20.321 2.552 1.198 1.00 89.06 303 PHE A C 1
ATOM 2326 O O . PHE A 1 303 ? 19.184 2.075 1.213 1.00 89.06 30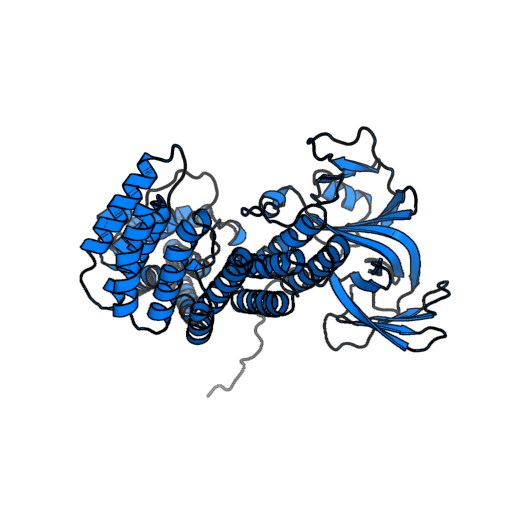3 PHE A O 1
ATOM 2333 N N . ARG A 1 304 ? 21.376 1.904 1.711 1.00 94.00 304 ARG A N 1
ATOM 2334 C CA . ARG A 1 304 ? 21.285 0.572 2.327 1.00 94.00 304 ARG A CA 1
ATOM 2335 C C . ARG A 1 304 ? 20.218 0.535 3.415 1.00 94.00 304 ARG A C 1
ATOM 2337 O O . ARG A 1 304 ? 19.299 -0.287 3.371 1.00 94.00 304 ARG A O 1
ATOM 2344 N N . GLU A 1 305 ? 20.327 1.449 4.372 1.00 93.44 305 GLU A N 1
ATOM 2345 C CA . GLU A 1 305 ? 19.411 1.519 5.506 1.00 93.44 305 GLU A CA 1
ATOM 2346 C C . GLU A 1 305 ? 17.960 1.800 5.066 1.00 93.44 305 GLU A C 1
ATOM 2348 O O . GLU A 1 305 ? 17.015 1.262 5.644 1.00 93.44 305 GLU A O 1
ATOM 2353 N N . ASP A 1 306 ? 17.752 2.586 4.004 1.00 89.62 306 ASP A N 1
ATOM 2354 C CA . ASP A 1 306 ? 16.419 2.875 3.458 1.00 89.62 306 ASP A CA 1
ATOM 2355 C C . ASP A 1 306 ? 15.734 1.670 2.810 1.00 89.62 306 ASP A C 1
ATOM 2357 O O . ASP A 1 306 ? 14.498 1.555 2.845 1.00 89.62 306 ASP A O 1
ATOM 2361 N N . VAL A 1 307 ? 16.517 0.791 2.187 1.00 94.25 307 VAL A N 1
ATOM 2362 C CA . VAL A 1 307 ? 16.020 -0.446 1.579 1.00 94.25 307 VAL A CA 1
ATOM 2363 C C . VAL A 1 307 ? 15.698 -1.465 2.674 1.00 94.25 307 VAL A C 1
ATOM 2365 O O . VAL A 1 307 ? 14.612 -2.050 2.652 1.00 94.25 307 VAL A O 1
ATOM 2368 N N . LEU A 1 308 ? 16.558 -1.604 3.690 1.00 96.56 308 LEU A N 1
ATOM 2369 C CA . LEU A 1 308 ? 16.286 -2.456 4.854 1.00 96.56 308 LEU A CA 1
ATOM 2370 C C . LEU A 1 308 ? 15.043 -1.994 5.621 1.00 96.56 308 LEU A C 1
ATOM 2372 O O . LEU A 1 308 ? 14.158 -2.799 5.907 1.00 96.56 308 LEU A O 1
ATOM 2376 N N . ALA A 1 309 ? 14.906 -0.692 5.881 1.00 93.56 309 ALA A N 1
ATOM 2377 C CA . ALA A 1 309 ? 13.727 -0.132 6.539 1.00 93.56 309 ALA A CA 1
ATOM 2378 C C . ALA A 1 309 ? 12.429 -0.418 5.760 1.00 93.56 309 ALA A C 1
ATOM 2380 O O . ALA A 1 309 ? 11.375 -0.660 6.358 1.00 93.56 309 ALA A O 1
ATOM 2381 N N . ALA A 1 310 ? 12.486 -0.422 4.423 1.00 92.88 310 ALA A N 1
ATOM 2382 C CA . ALA A 1 310 ? 11.349 -0.807 3.593 1.00 92.88 310 ALA A CA 1
ATOM 2383 C C . ALA A 1 310 ? 11.010 -2.301 3.726 1.00 92.88 310 ALA A C 1
ATOM 2385 O O . ALA A 1 310 ? 9.826 -2.635 3.799 1.00 92.88 310 ALA A O 1
ATOM 2386 N N . GLN A 1 311 ? 12.015 -3.180 3.823 1.00 97.25 311 GLN A N 1
ATOM 2387 C CA . GLN A 1 311 ? 11.808 -4.607 4.083 1.00 97.25 311 GLN A CA 1
ATOM 2388 C C . GLN A 1 311 ? 11.190 -4.855 5.459 1.00 97.25 311 GLN A C 1
ATOM 2390 O O . GLN A 1 311 ? 10.194 -5.573 5.540 1.00 97.25 311 GLN A O 1
ATOM 2395 N N . VAL A 1 312 ? 11.689 -4.204 6.516 1.00 96.94 312 VAL A N 1
ATOM 2396 C CA . VAL A 1 312 ? 11.091 -4.287 7.861 1.00 96.94 312 VAL A CA 1
ATOM 2397 C C . VAL A 1 312 ? 9.614 -3.910 7.815 1.00 96.94 312 VAL A C 1
ATOM 2399 O O . VAL A 1 312 ? 8.767 -4.631 8.340 1.00 96.94 312 VAL A O 1
ATOM 2402 N N . ARG A 1 313 ? 9.281 -2.794 7.154 1.00 92.69 313 ARG A N 1
ATOM 2403 C CA . ARG A 1 313 ? 7.893 -2.344 7.018 1.00 92.69 313 ARG A CA 1
ATOM 2404 C C . ARG A 1 313 ? 7.037 -3.339 6.229 1.00 92.69 313 ARG A C 1
ATOM 2406 O O . ARG A 1 313 ? 5.897 -3.577 6.621 1.00 92.69 313 ARG A O 1
ATOM 2413 N N . GLY A 1 314 ? 7.558 -3.896 5.135 1.00 93.38 314 GLY A N 1
ATOM 2414 C CA . GLY A 1 314 ? 6.869 -4.908 4.329 1.00 93.38 314 GLY A CA 1
ATOM 2415 C C . GLY A 1 314 ? 6.560 -6.170 5.136 1.00 93.38 314 GLY A C 1
ATOM 2416 O O . GLY A 1 314 ? 5.398 -6.549 5.250 1.00 93.38 314 GLY A O 1
ATOM 2417 N N . LEU A 1 315 ? 7.581 -6.752 5.771 1.00 96.38 315 LEU A N 1
ATOM 2418 C CA . LEU A 1 315 ? 7.461 -7.948 6.611 1.00 96.38 315 LEU A CA 1
ATOM 2419 C C . LEU A 1 315 ? 6.521 -7.725 7.801 1.00 96.38 315 LEU A C 1
ATOM 2421 O O . LEU A 1 315 ? 5.649 -8.552 8.058 1.00 96.38 315 LEU A O 1
ATOM 2425 N N . SER A 1 316 ? 6.652 -6.589 8.493 1.00 94.25 316 SER A N 1
ATOM 2426 C CA . SER A 1 316 ? 5.785 -6.242 9.623 1.00 94.25 316 SER A CA 1
ATOM 2427 C C . SER A 1 316 ? 4.322 -6.125 9.187 1.00 94.25 316 SER A C 1
ATOM 2429 O O . SER A 1 316 ? 3.456 -6.716 9.819 1.00 94.25 316 SER A O 1
ATOM 2431 N N . ASN A 1 317 ? 4.037 -5.470 8.054 1.00 90.88 317 ASN A N 1
ATOM 2432 C CA . ASN A 1 317 ? 2.670 -5.369 7.534 1.00 90.88 317 ASN A CA 1
ATOM 2433 C C . ASN A 1 317 ? 2.086 -6.707 7.056 1.00 90.88 317 ASN A C 1
ATOM 2435 O O . ASN A 1 317 ? 0.866 -6.856 7.032 1.00 90.88 317 ASN A O 1
ATOM 2439 N N . ALA A 1 318 ? 2.931 -7.662 6.667 1.00 92.31 318 ALA A N 1
ATOM 2440 C CA . ALA A 1 318 ? 2.528 -9.029 6.343 1.00 92.31 318 ALA A CA 1
ATOM 2441 C C . ALA A 1 318 ? 2.334 -9.907 7.597 1.00 92.31 318 ALA A C 1
ATOM 2443 O O . ALA A 1 318 ? 1.949 -11.064 7.491 1.00 92.31 318 ALA A O 1
ATOM 2444 N N . GLY A 1 319 ? 2.584 -9.386 8.805 1.00 93.31 319 GLY A N 1
ATOM 2445 C CA . GLY A 1 319 ? 2.516 -10.160 10.047 1.00 93.31 319 GLY A CA 1
ATOM 2446 C C . GLY A 1 319 ? 3.742 -11.040 10.317 1.00 93.31 319 GLY A C 1
ATOM 2447 O O . GLY A 1 319 ? 3.746 -11.820 11.270 1.00 93.31 319 GLY A O 1
ATOM 2448 N N . ARG A 1 320 ? 4.810 -10.913 9.519 1.00 95.75 320 ARG A N 1
ATOM 2449 C CA . ARG A 1 320 ? 6.073 -11.660 9.656 1.00 95.75 320 ARG A CA 1
ATOM 2450 C C . ARG A 1 320 ? 7.003 -10.964 10.653 1.00 95.75 320 ARG A C 1
ATOM 2452 O O . ARG A 1 320 ? 8.087 -10.499 10.309 1.00 95.75 320 ARG A O 1
ATOM 2459 N N . PHE A 1 321 ? 6.544 -10.841 11.897 1.00 97.06 321 PHE A N 1
ATOM 2460 C CA . PHE A 1 321 ? 7.180 -9.987 12.906 1.00 97.06 321 PHE A CA 1
ATOM 2461 C C . PHE A 1 321 ? 8.586 -10.434 13.318 1.00 97.06 321 PHE A C 1
ATOM 2463 O O . PHE A 1 321 ? 9.445 -9.576 13.494 1.00 97.06 321 PHE A O 1
ATOM 2470 N N . GLU A 1 322 ? 8.846 -11.739 13.453 1.00 96.44 322 GLU A N 1
ATOM 2471 C CA . GLU A 1 322 ? 10.193 -12.221 13.808 1.00 96.44 322 GLU A CA 1
ATOM 2472 C C . GLU A 1 322 ? 11.197 -11.970 12.669 1.00 96.44 322 GLU A C 1
ATOM 2474 O O . GLU A 1 322 ? 12.279 -11.441 12.919 1.00 96.44 322 GLU A O 1
ATOM 2479 N N . ASP A 1 323 ? 10.805 -12.215 11.413 1.00 97.25 323 ASP A N 1
ATOM 2480 C CA . ASP A 1 323 ? 11.628 -11.881 10.241 1.00 97.25 323 ASP A CA 1
ATOM 2481 C C . ASP A 1 323 ? 11.900 -10.368 10.177 1.00 97.25 323 ASP A C 1
ATOM 2483 O O . ASP A 1 323 ? 13.034 -9.930 9.979 1.00 97.25 323 ASP A O 1
ATOM 2487 N N . ALA A 1 324 ? 10.865 -9.546 10.395 1.00 97.38 324 ALA A N 1
ATOM 2488 C CA . ALA A 1 324 ? 10.998 -8.091 10.430 1.00 97.38 324 ALA A CA 1
ATOM 2489 C C . ALA A 1 324 ? 11.961 -7.636 11.538 1.00 97.38 324 ALA A C 1
ATOM 2491 O O . ALA A 1 324 ? 12.754 -6.719 11.328 1.00 97.38 324 ALA A O 1
ATOM 2492 N N . ARG A 1 325 ? 11.912 -8.287 12.708 1.00 97.19 325 ARG A N 1
ATOM 2493 C CA . ARG A 1 325 ? 12.793 -8.007 13.847 1.00 97.19 325 ARG A CA 1
ATOM 2494 C C . ARG A 1 325 ? 14.248 -8.322 13.526 1.00 97.19 325 ARG A C 1
ATOM 2496 O O . ARG A 1 325 ? 15.116 -7.534 13.887 1.00 97.19 325 ARG A O 1
ATOM 2503 N N . GLN A 1 326 ? 14.505 -9.436 12.842 1.00 96.69 326 GLN A N 1
ATOM 2504 C CA . GLN A 1 326 ? 15.848 -9.820 12.416 1.00 96.69 326 GLN A CA 1
ATOM 2505 C C . GLN A 1 326 ? 16.436 -8.789 11.446 1.00 96.69 326 GLN A C 1
ATOM 2507 O O . GLN A 1 326 ? 17.544 -8.310 11.664 1.00 96.69 326 GLN A O 1
ATOM 2512 N N . VAL A 1 327 ? 15.674 -8.381 10.427 1.00 97.19 327 VAL A N 1
ATOM 2513 C CA . VAL A 1 327 ? 16.130 -7.360 9.468 1.00 97.19 327 VAL A CA 1
ATOM 2514 C C . VAL A 1 327 ? 16.362 -6.014 10.158 1.00 97.19 327 VAL A C 1
ATOM 2516 O O . VAL A 1 327 ? 17.326 -5.319 9.853 1.00 97.19 327 VAL A O 1
ATOM 2519 N N . LEU A 1 328 ? 15.516 -5.646 11.124 1.00 96.62 328 LEU A N 1
ATOM 2520 C CA . LEU A 1 328 ? 15.661 -4.396 11.871 1.00 96.62 328 LEU A CA 1
ATOM 2521 C C . LEU A 1 328 ? 16.988 -4.321 12.647 1.00 96.62 328 LEU A C 1
ATOM 2523 O O . LEU A 1 328 ? 17.532 -3.231 12.796 1.00 96.62 328 LEU A O 1
ATOM 2527 N N . GLN A 1 329 ? 17.524 -5.457 13.107 1.00 95.62 329 GLN A N 1
ATOM 2528 C CA . GLN A 1 329 ? 18.832 -5.527 13.773 1.00 95.62 329 GLN A CA 1
ATOM 2529 C C . GLN A 1 329 ? 20.008 -5.274 12.818 1.00 95.62 329 GLN A C 1
ATOM 2531 O O . GLN A 1 329 ? 21.094 -4.933 13.279 1.00 95.62 329 GLN A O 1
ATOM 2536 N N . GLU A 1 330 ? 19.809 -5.417 11.503 1.00 95.44 330 GLU A N 1
ATOM 2537 C CA . GLU A 1 330 ? 20.824 -5.098 10.491 1.00 95.44 330 GLU A CA 1
ATOM 2538 C C . GLU A 1 330 ? 20.923 -3.592 10.193 1.00 95.44 330 GLU A C 1
ATOM 2540 O O . GLU A 1 330 ? 21.831 -3.192 9.452 1.00 95.44 330 GLU A O 1
ATOM 2545 N N . ILE A 1 331 ? 19.989 -2.776 10.707 1.00 94.94 331 ILE A N 1
ATOM 2546 C CA . ILE A 1 331 ? 19.939 -1.341 10.422 1.00 94.94 331 ILE A CA 1
ATOM 2547 C C . ILE A 1 331 ? 20.927 -0.582 11.308 1.00 94.94 331 ILE A C 1
ATOM 2549 O O . ILE A 1 331 ? 20.775 -0.548 12.530 1.00 94.94 331 ILE A O 1
ATOM 2553 N N . ASP A 1 332 ? 21.891 0.095 10.684 1.00 93.81 332 ASP A N 1
ATOM 2554 C CA . ASP A 1 332 ? 22.837 0.980 11.367 1.00 93.81 332 ASP A CA 1
ATOM 2555 C C . ASP A 1 332 ? 22.505 2.448 11.088 1.00 93.81 332 ASP A C 1
ATOM 2557 O O . ASP A 1 332 ? 22.989 3.079 10.146 1.00 93.81 332 ASP A O 1
ATOM 2561 N N . VAL A 1 333 ? 21.683 3.030 11.962 1.00 90.44 333 VAL A N 1
ATOM 2562 C CA . VAL A 1 333 ? 21.306 4.445 11.865 1.00 90.44 333 VAL A CA 1
ATOM 2563 C C . VAL A 1 333 ? 22.527 5.365 11.995 1.00 90.44 333 VAL A C 1
ATOM 2565 O O . VAL A 1 333 ? 22.530 6.459 11.427 1.00 90.44 333 VAL A O 1
ATOM 2568 N N . ALA A 1 334 ? 23.592 4.954 12.693 1.00 89.44 334 ALA A N 1
ATOM 2569 C CA . ALA A 1 334 ? 24.774 5.792 12.866 1.00 89.44 334 ALA A CA 1
ATOM 2570 C C . ALA A 1 334 ? 25.532 6.016 11.546 1.00 89.44 334 ALA A C 1
ATOM 2572 O O . ALA A 1 334 ? 26.172 7.064 11.402 1.00 89.44 334 ALA A O 1
ATOM 2573 N N . ALA A 1 335 ? 25.391 5.100 10.584 1.00 87.44 335 ALA A N 1
ATOM 2574 C CA . ALA A 1 335 ? 25.990 5.184 9.255 1.00 87.44 335 ALA A CA 1
ATOM 2575 C C . ALA A 1 335 ? 25.298 6.192 8.313 1.00 87.44 335 ALA A C 1
ATOM 2577 O O . ALA A 1 335 ? 25.844 6.535 7.265 1.00 87.44 335 ALA A O 1
ATOM 2578 N N . MET A 1 336 ? 24.111 6.694 8.668 1.00 87.88 336 MET A N 1
ATOM 2579 C CA . MET A 1 336 ? 23.370 7.653 7.843 1.00 87.88 336 MET A CA 1
ATOM 2580 C C . MET A 1 336 ? 23.899 9.094 7.954 1.00 87.88 336 MET A C 1
ATOM 2582 O O . MET A 1 336 ? 24.630 9.450 8.875 1.00 87.88 336 MET A O 1
ATOM 2586 N N . THR A 1 337 ? 23.472 9.980 7.050 1.00 86.50 337 THR A N 1
ATOM 2587 C CA . THR A 1 337 ? 23.672 11.434 7.220 1.00 86.50 337 THR A CA 1
ATOM 2588 C C . THR A 1 337 ? 22.804 11.994 8.354 1.00 86.50 337 THR A C 1
ATOM 2590 O O . THR A 1 337 ? 21.724 11.472 8.619 1.00 86.50 337 THR A O 1
ATOM 2593 N N . GLU A 1 338 ? 23.217 13.093 8.994 1.00 87.44 338 GLU A N 1
ATOM 2594 C CA . GLU A 1 338 ? 22.495 13.681 10.140 1.00 87.44 338 GLU A CA 1
ATOM 2595 C C . GLU A 1 338 ? 21.019 13.989 9.830 1.00 87.44 338 GLU A C 1
ATOM 2597 O O . GLU A 1 338 ? 20.116 13.631 10.584 1.00 87.44 338 GLU A O 1
ATOM 2602 N N . THR A 1 339 ? 20.745 14.564 8.656 1.00 85.56 339 THR A N 1
ATOM 2603 C CA . THR A 1 339 ? 19.372 14.826 8.203 1.00 85.56 339 THR A CA 1
ATOM 2604 C C . THR A 1 339 ? 18.552 13.541 8.058 1.00 85.56 339 THR A C 1
ATOM 2606 O O . THR A 1 339 ? 17.357 13.535 8.351 1.00 85.56 339 THR A O 1
ATOM 2609 N N . ARG A 1 340 ? 19.164 12.435 7.612 1.00 85.94 340 ARG A N 1
ATOM 2610 C CA . ARG A 1 340 ? 18.478 11.138 7.516 1.00 85.94 340 ARG A CA 1
ATOM 2611 C C . ARG A 1 340 ? 18.296 10.495 8.890 1.00 85.94 340 ARG A C 1
ATOM 2613 O O . ARG A 1 340 ? 17.219 9.956 9.129 1.00 85.94 340 ARG A O 1
ATOM 2620 N N . LYS A 1 341 ? 19.260 10.624 9.810 1.00 88.94 341 LYS A N 1
ATOM 2621 C CA . LYS A 1 341 ? 19.163 10.114 11.193 1.00 88.94 341 LYS A CA 1
ATOM 2622 C C . LYS A 1 341 ? 17.939 10.649 11.924 1.00 88.94 341 LYS A C 1
ATOM 2624 O O . LYS A 1 341 ? 17.186 9.861 12.489 1.00 88.94 341 LYS A O 1
ATOM 2629 N N . GLN A 1 342 ? 17.687 11.956 11.823 1.00 89.19 342 GLN A N 1
ATOM 2630 C CA . GLN A 1 342 ? 16.533 12.613 12.455 1.00 89.19 342 GLN A CA 1
ATOM 2631 C C . GLN A 1 342 ? 15.182 12.003 12.044 1.00 89.19 342 GLN A C 1
ATOM 2633 O O . GLN A 1 342 ? 14.222 12.042 12.814 1.00 89.19 342 GLN A O 1
ATOM 2638 N N . LEU A 1 343 ? 15.096 11.422 10.843 1.00 88.00 343 LEU A N 1
ATOM 2639 C CA . LEU A 1 343 ? 13.912 10.703 10.375 1.00 88.00 343 LEU A CA 1
ATOM 2640 C C . LEU A 1 343 ? 13.987 9.199 10.677 1.00 88.00 343 LEU A C 1
ATOM 2642 O O . LEU A 1 343 ? 12.979 8.594 11.046 1.00 88.00 343 LEU A O 1
ATOM 2646 N N . MET A 1 344 ? 15.152 8.580 10.481 1.00 91.44 344 MET A N 1
ATOM 2647 C CA . MET A 1 344 ? 15.290 7.127 10.521 1.00 91.44 344 MET A CA 1
ATOM 2648 C C . MET A 1 344 ? 15.316 6.573 11.942 1.00 91.44 344 MET A C 1
ATOM 2650 O O . MET A 1 344 ? 14.653 5.572 12.188 1.00 91.44 344 MET A O 1
ATOM 2654 N N . GLU A 1 345 ? 15.998 7.223 12.890 1.00 93.75 345 GLU A N 1
ATOM 2655 C CA . GLU A 1 345 ? 16.042 6.751 14.280 1.00 93.75 345 GLU A CA 1
ATOM 2656 C C . GLU A 1 345 ? 14.634 6.564 14.873 1.00 93.75 345 GLU A C 1
ATOM 2658 O O . GLU A 1 345 ? 14.307 5.455 15.316 1.00 93.75 345 GLU A O 1
ATOM 2663 N N . PRO A 1 346 ? 13.750 7.578 14.845 1.00 94.69 346 PRO A N 1
ATOM 2664 C CA . PRO A 1 346 ? 12.399 7.386 15.345 1.00 94.69 346 PRO A CA 1
ATOM 2665 C C . PRO A 1 346 ? 11.553 6.458 14.454 1.00 94.69 346 PRO A C 1
ATOM 2667 O O . PRO A 1 346 ? 10.658 5.780 14.960 1.00 94.69 346 PRO A O 1
ATOM 2670 N N . SER A 1 347 ? 11.839 6.333 13.152 1.00 92.94 347 SER A N 1
ATOM 2671 C CA . SER A 1 347 ? 11.155 5.353 12.287 1.00 92.94 347 SER A CA 1
ATOM 2672 C C . SER A 1 347 ? 11.478 3.907 12.683 1.00 92.94 347 SER A C 1
ATOM 2674 O O . SER A 1 347 ? 10.568 3.092 12.819 1.00 92.94 347 SER A O 1
ATOM 2676 N N . VAL A 1 348 ? 12.754 3.599 12.929 1.00 94.50 348 VAL A N 1
ATOM 2677 C CA . VAL A 1 348 ? 13.239 2.289 13.398 1.00 94.50 348 VAL A CA 1
ATOM 2678 C C . VAL A 1 348 ? 12.590 1.919 14.731 1.00 94.50 348 VAL A C 1
ATOM 2680 O O . VAL A 1 348 ? 12.070 0.812 14.880 1.00 94.50 348 VAL A O 1
ATOM 2683 N N . ARG A 1 349 ? 12.530 2.862 15.680 1.00 95.69 349 ARG A N 1
ATOM 2684 C CA . ARG A 1 349 ? 11.854 2.659 16.974 1.00 95.69 349 ARG A CA 1
ATOM 2685 C C . ARG A 1 349 ? 10.358 2.398 16.812 1.00 95.69 349 ARG A C 1
ATOM 2687 O O . ARG A 1 349 ? 9.825 1.509 17.475 1.00 95.69 349 ARG A O 1
ATOM 2694 N N . ARG A 1 350 ? 9.685 3.123 15.910 1.00 95.81 350 ARG A N 1
ATOM 2695 C CA . ARG A 1 350 ? 8.273 2.880 15.582 1.00 95.81 350 ARG A CA 1
ATOM 2696 C C . ARG A 1 350 ? 8.069 1.477 15.008 1.00 95.81 350 ARG A C 1
ATOM 2698 O O . ARG A 1 350 ? 7.134 0.794 15.420 1.00 95.81 350 ARG A O 1
ATOM 2705 N N . TYR A 1 351 ? 8.930 1.032 14.091 1.00 96.19 351 TYR A N 1
ATOM 2706 C CA . TYR A 1 351 ? 8.849 -0.322 13.538 1.00 96.19 351 TYR A CA 1
ATOM 2707 C C . TYR A 1 351 ? 9.044 -1.388 14.614 1.00 96.19 351 TYR A C 1
ATOM 2709 O O . TYR A 1 351 ? 8.252 -2.326 14.663 1.00 96.19 351 TYR A O 1
ATOM 2717 N N . LEU A 1 352 ? 10.015 -1.212 15.517 1.00 97.06 352 LEU A N 1
ATOM 2718 C CA . LEU A 1 352 ? 10.186 -2.117 16.653 1.00 97.06 352 LEU A CA 1
ATOM 2719 C C . LEU A 1 352 ? 8.936 -2.142 17.539 1.00 97.06 352 LEU A C 1
ATOM 2721 O O . LEU A 1 352 ? 8.462 -3.216 17.881 1.00 97.06 352 LEU A O 1
ATOM 2725 N N . GLY A 1 353 ? 8.355 -0.982 17.860 1.00 97.31 353 GLY A N 1
ATOM 2726 C CA . GLY A 1 353 ? 7.117 -0.904 18.642 1.00 97.31 353 GLY A CA 1
ATOM 2727 C C . GLY A 1 353 ? 5.952 -1.667 17.998 1.00 97.31 353 GLY A C 1
ATOM 2728 O O . GLY A 1 353 ? 5.246 -2.405 18.684 1.00 97.31 353 GLY A O 1
ATOM 2729 N N . ALA A 1 354 ? 5.781 -1.552 16.677 1.00 96.69 354 ALA A N 1
ATOM 2730 C CA . ALA A 1 354 ? 4.774 -2.308 15.929 1.00 96.69 354 ALA A CA 1
ATOM 2731 C C . ALA A 1 354 ? 5.039 -3.822 15.940 1.00 96.69 354 ALA A C 1
ATOM 2733 O O . ALA A 1 354 ? 4.116 -4.606 16.160 1.00 96.69 354 ALA A O 1
ATOM 2734 N N . ILE A 1 355 ? 6.300 -4.223 15.762 1.00 97.69 355 ILE A N 1
ATOM 2735 C CA . ILE A 1 355 ? 6.742 -5.622 15.818 1.00 97.69 355 ILE A CA 1
ATOM 2736 C C . ILE A 1 355 ? 6.479 -6.217 17.203 1.00 97.69 355 ILE A C 1
ATOM 2738 O O . ILE A 1 355 ? 5.828 -7.254 17.302 1.00 97.69 355 ILE A O 1
ATOM 2742 N N . GLU A 1 356 ? 6.923 -5.562 18.279 1.00 97.88 356 GLU A N 1
ATOM 2743 C CA . GLU A 1 356 ? 6.726 -6.062 19.646 1.00 97.88 356 GLU A CA 1
ATOM 2744 C C . GLU A 1 356 ? 5.226 -6.124 19.997 1.00 97.88 356 GLU A C 1
ATOM 2746 O O . GLU A 1 356 ? 4.779 -7.092 20.615 1.00 97.88 356 GLU A O 1
ATOM 2751 N N . PHE A 1 357 ? 4.407 -5.177 19.516 1.00 97.75 357 PHE A N 1
ATOM 2752 C CA . PHE A 1 357 ? 2.949 -5.267 19.646 1.00 97.75 357 PHE A CA 1
ATOM 2753 C C . PHE A 1 357 ? 2.386 -6.497 18.918 1.00 97.75 357 PHE A C 1
ATOM 2755 O O . PHE A 1 357 ? 1.566 -7.225 19.481 1.00 97.75 357 PHE A O 1
ATOM 2762 N N . GLY A 1 358 ? 2.840 -6.767 17.690 1.00 95.88 358 GLY A N 1
ATOM 2763 C CA . GLY A 1 358 ? 2.453 -7.954 16.923 1.00 95.88 358 GLY A CA 1
ATOM 2764 C C . GLY A 1 358 ? 2.860 -9.272 17.581 1.00 95.88 358 GLY A C 1
ATOM 2765 O O . GLY A 1 358 ? 2.085 -10.230 17.592 1.00 95.88 358 GLY A O 1
ATOM 2766 N N . LEU A 1 359 ? 4.015 -9.282 18.247 1.00 96.38 359 LEU A N 1
ATOM 2767 C CA . LEU A 1 359 ? 4.503 -10.382 19.085 1.00 96.38 359 LEU A CA 1
ATOM 2768 C C . LEU A 1 359 ? 3.819 -10.453 20.463 1.00 96.38 359 LEU A C 1
ATOM 2770 O O . LEU A 1 359 ? 4.171 -11.301 21.282 1.00 96.38 359 LEU A O 1
ATOM 2774 N N . ARG A 1 360 ? 2.820 -9.596 20.719 1.00 96.44 360 ARG A N 1
ATOM 2775 C CA . ARG A 1 360 ? 2.053 -9.498 21.975 1.00 96.44 360 ARG A CA 1
ATOM 2776 C C . ARG A 1 360 ? 2.888 -9.113 23.200 1.00 96.44 360 ARG A C 1
ATOM 2778 O O . ARG A 1 360 ? 2.487 -9.369 24.334 1.00 96.44 360 ARG A O 1
ATOM 2785 N N . ARG A 1 361 ? 4.022 -8.455 22.980 1.00 97.94 361 ARG A N 1
ATOM 2786 C CA . ARG A 1 361 ? 4.904 -7.864 23.995 1.00 97.94 361 ARG A CA 1
ATOM 2787 C C . ARG A 1 361 ? 4.514 -6.402 24.206 1.00 97.94 361 ARG A C 1
ATOM 2789 O O . ARG A 1 361 ? 5.192 -5.460 23.800 1.00 97.94 361 ARG A O 1
ATOM 2796 N N . TYR A 1 362 ? 3.306 -6.216 24.741 1.00 98.25 362 TYR A N 1
ATOM 2797 C CA . TYR A 1 362 ? 2.651 -4.907 24.768 1.00 98.25 362 TYR A CA 1
ATOM 2798 C C . TYR A 1 362 ? 3.345 -3.894 25.689 1.00 98.25 362 TYR A C 1
ATOM 2800 O O . TYR A 1 362 ? 3.283 -2.702 25.407 1.00 98.25 362 TYR A O 1
ATOM 2808 N N . ALA A 1 363 ? 4.008 -4.344 26.759 1.00 98.38 363 ALA A N 1
ATOM 2809 C CA . ALA A 1 363 ? 4.730 -3.468 27.686 1.00 98.38 363 ALA A CA 1
ATOM 2810 C C . ALA A 1 363 ? 6.030 -2.924 27.063 1.00 98.38 363 ALA A C 1
ATOM 2812 O O . ALA A 1 363 ? 6.387 -1.753 27.229 1.00 98.38 363 ALA A O 1
ATOM 2813 N N . GLU A 1 364 ? 6.719 -3.761 26.290 1.00 98.19 364 GLU A N 1
ATOM 2814 C CA . GLU A 1 364 ? 7.887 -3.387 25.501 1.00 98.19 364 GLU A CA 1
ATOM 2815 C C . GLU A 1 364 ? 7.488 -2.398 24.402 1.00 98.19 364 GLU A C 1
ATOM 2817 O O . GLU A 1 364 ? 8.092 -1.329 24.282 1.00 98.19 364 GLU A O 1
ATOM 2822 N N . ALA A 1 365 ? 6.417 -2.703 23.660 1.00 98.06 365 ALA A N 1
ATOM 2823 C CA . ALA A 1 365 ? 5.855 -1.807 22.652 1.00 98.06 365 ALA A CA 1
ATOM 2824 C C . ALA A 1 365 ? 5.443 -0.449 23.247 1.00 98.06 365 ALA A C 1
ATOM 2826 O O . ALA A 1 365 ? 5.775 0.593 22.681 1.00 98.06 365 ALA A O 1
ATOM 2827 N N . GLU A 1 366 ? 4.778 -0.447 24.408 1.00 98.12 366 GLU A N 1
ATOM 2828 C CA . GLU A 1 366 ? 4.402 0.768 25.139 1.00 98.12 366 GLU A CA 1
ATOM 2829 C C . GLU A 1 366 ? 5.624 1.638 25.436 1.00 98.12 366 GLU A C 1
ATOM 2831 O O . GLU A 1 366 ? 5.634 2.829 25.120 1.00 98.12 366 GLU A O 1
ATOM 2836 N N . THR A 1 367 ? 6.660 1.042 26.030 1.00 98.06 367 THR A N 1
ATOM 2837 C CA . THR A 1 367 ? 7.878 1.759 26.421 1.00 98.06 367 THR A CA 1
ATOM 2838 C C . THR A 1 367 ? 8.551 2.394 25.209 1.00 98.06 367 THR A C 1
ATOM 2840 O O . THR A 1 367 ? 8.932 3.566 25.253 1.00 98.06 367 THR A O 1
ATOM 2843 N N . LEU A 1 368 ? 8.661 1.638 24.113 1.00 97.38 368 LEU A N 1
ATOM 2844 C CA . LEU A 1 368 ? 9.239 2.114 22.861 1.00 97.38 368 LEU A CA 1
ATOM 2845 C C . LEU A 1 368 ? 8.444 3.286 22.288 1.00 97.38 368 LEU A C 1
ATOM 2847 O O . LEU A 1 368 ? 9.020 4.345 22.048 1.00 97.38 368 LEU A O 1
ATOM 2851 N N . LEU A 1 369 ? 7.132 3.119 22.108 1.00 97.75 369 LEU A N 1
ATOM 2852 C CA . LEU A 1 369 ? 6.274 4.112 21.462 1.00 97.75 369 LEU A CA 1
ATOM 2853 C C . LEU A 1 369 ? 6.149 5.385 22.297 1.00 97.75 369 LEU A C 1
ATOM 2855 O O . LEU A 1 369 ? 6.300 6.472 21.748 1.00 97.75 369 LEU A O 1
ATOM 2859 N N . ARG A 1 370 ? 5.970 5.271 23.620 1.00 97.50 370 ARG A N 1
ATOM 2860 C CA . ARG A 1 370 ? 5.938 6.428 24.528 1.00 97.50 370 ARG A CA 1
ATOM 2861 C C . ARG A 1 370 ? 7.217 7.255 24.422 1.00 97.50 370 ARG A C 1
ATOM 2863 O O . ARG A 1 370 ? 7.148 8.468 24.257 1.00 97.50 370 ARG A O 1
ATOM 2870 N N . ASN A 1 371 ? 8.381 6.607 24.479 1.00 96.75 371 ASN A N 1
ATOM 2871 C CA . ASN A 1 371 ? 9.661 7.307 24.366 1.00 96.75 371 ASN A CA 1
ATOM 2872 C C . ASN A 1 371 ? 9.852 7.914 22.963 1.00 96.75 371 ASN A C 1
ATOM 2874 O O . ASN A 1 371 ? 10.464 8.971 22.820 1.00 96.75 371 ASN A O 1
ATOM 2878 N N . ASN A 1 372 ? 9.313 7.265 21.927 1.00 97.12 372 ASN A N 1
ATOM 2879 C CA . ASN A 1 372 ? 9.428 7.729 20.549 1.00 97.12 372 ASN A CA 1
ATOM 2880 C C . ASN A 1 372 ? 8.598 8.986 20.252 1.00 97.12 372 ASN A C 1
ATOM 2882 O O . ASN A 1 372 ? 8.993 9.780 19.401 1.00 97.12 372 ASN A O 1
ATOM 2886 N N . VAL A 1 373 ? 7.488 9.208 20.971 1.00 96.81 373 VAL A N 1
ATOM 2887 C CA . VAL A 1 373 ? 6.691 10.447 20.874 1.00 96.81 373 VAL A CA 1
ATOM 2888 C C . VAL A 1 373 ? 7.567 11.678 21.113 1.00 96.81 373 VAL A C 1
ATOM 2890 O O . VAL A 1 373 ? 7.526 12.631 20.333 1.00 96.81 373 VAL A O 1
ATOM 2893 N N . GLU A 1 374 ? 8.392 11.650 22.161 1.00 94.31 374 GLU A N 1
ATOM 2894 C CA . GLU A 1 374 ? 9.265 12.777 22.500 1.00 94.31 374 GLU A CA 1
ATOM 2895 C C . GLU A 1 374 ? 10.410 12.936 21.498 1.00 94.31 374 GLU A C 1
ATOM 2897 O O . GLU A 1 374 ? 10.743 14.062 21.131 1.00 94.31 374 GLU A O 1
ATOM 2902 N N . LEU A 1 375 ? 10.952 11.830 20.978 1.00 95.12 375 LEU A N 1
ATOM 2903 C CA . LEU A 1 375 ? 11.981 11.869 19.938 1.00 95.12 375 LEU A CA 1
ATOM 2904 C C . LEU A 1 375 ? 11.452 12.490 18.636 1.00 95.12 375 LEU A C 1
ATOM 2906 O O . LEU A 1 375 ? 12.083 13.382 18.071 1.00 95.12 375 LEU A O 1
ATOM 2910 N N . TRP A 1 376 ? 10.258 12.089 18.185 1.00 94.69 376 TRP A N 1
ATOM 2911 C CA . TRP A 1 376 ? 9.611 12.716 17.031 1.00 94.69 376 TRP A CA 1
ATOM 2912 C C . TRP A 1 376 ? 9.394 14.213 17.234 1.00 94.69 376 TRP A C 1
ATOM 2914 O O . TRP A 1 376 ? 9.617 14.998 16.309 1.00 94.69 376 TRP A O 1
ATOM 2924 N N . LYS A 1 377 ? 8.959 14.614 18.435 1.00 92.50 377 LYS A N 1
ATOM 2925 C CA . LYS A 1 377 ? 8.730 16.022 18.769 1.00 92.50 377 LYS A CA 1
ATOM 2926 C C . LYS A 1 377 ? 10.035 16.819 18.768 1.00 92.50 377 LYS A C 1
ATOM 2928 O O . LYS A 1 377 ? 10.068 17.894 18.172 1.00 92.50 377 LYS A O 1
ATOM 2933 N N . ALA A 1 378 ? 11.101 16.280 19.360 1.00 93.38 378 ALA A N 1
ATOM 2934 C CA . ALA A 1 378 ? 12.432 16.889 19.353 1.00 93.38 378 ALA A CA 1
ATOM 2935 C C . ALA A 1 378 ? 12.965 17.095 17.924 1.00 93.38 378 ALA A C 1
ATOM 2937 O O . ALA A 1 378 ? 13.562 18.128 17.633 1.00 93.38 378 ALA A O 1
ATOM 2938 N N . ASN A 1 379 ? 12.649 16.170 17.013 1.00 91.75 379 ASN A N 1
ATOM 2939 C CA . ASN A 1 379 ? 13.041 16.241 15.603 1.00 91.75 379 ASN A CA 1
ATOM 2940 C C . ASN A 1 379 ? 12.073 17.075 14.732 1.00 91.75 379 ASN A C 1
ATOM 2942 O O . ASN A 1 379 ? 12.221 17.121 13.513 1.00 91.75 379 ASN A O 1
ATOM 2946 N N . GLY A 1 380 ? 11.067 17.735 15.322 1.00 90.38 380 GLY A N 1
ATOM 2947 C CA . GLY A 1 380 ? 10.136 18.623 14.612 1.00 90.38 380 GLY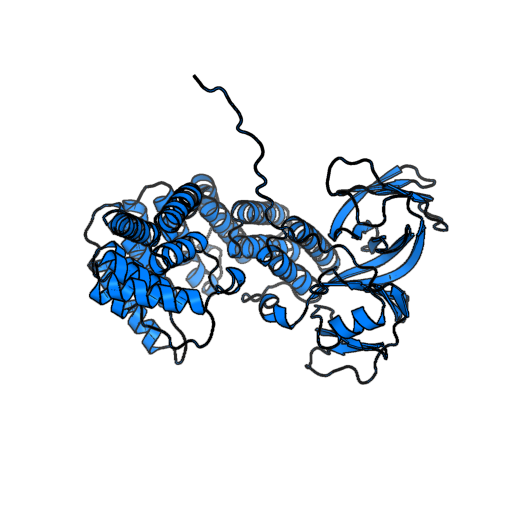 A CA 1
ATOM 2948 C C . GLY A 1 380 ? 8.989 17.925 13.865 1.00 90.38 380 GLY A C 1
ATOM 2949 O O . GLY A 1 380 ? 8.260 18.574 13.111 1.00 90.38 380 GLY A O 1
ATOM 2950 N N . PHE A 1 381 ? 8.773 16.624 14.080 1.00 90.31 381 PHE A N 1
ATOM 2951 C CA . PHE A 1 381 ? 7.741 15.828 13.407 1.00 90.31 381 PHE A CA 1
ATOM 2952 C C . PHE A 1 381 ? 6.487 15.626 14.280 1.00 90.31 381 PHE A C 1
ATOM 2954 O O . PHE A 1 381 ? 6.084 14.497 14.564 1.00 90.31 381 PHE A O 1
ATOM 2961 N N . THR A 1 382 ? 5.808 16.713 14.669 1.00 91.62 382 THR A N 1
ATOM 2962 C CA . THR A 1 382 ? 4.626 16.680 15.565 1.00 91.62 382 THR A CA 1
ATOM 2963 C C . THR A 1 382 ? 3.526 15.707 15.104 1.00 91.62 382 THR A C 1
ATOM 2965 O O . THR A 1 382 ? 2.922 15.017 15.921 1.00 91.62 382 THR A O 1
ATOM 2968 N N . ALA A 1 383 ? 3.273 15.598 13.795 1.00 89.44 383 ALA A N 1
ATOM 2969 C CA . ALA A 1 383 ? 2.256 14.678 13.273 1.00 89.44 383 ALA A CA 1
ATOM 2970 C C . ALA A 1 383 ? 2.637 13.195 13.455 1.00 89.44 383 ALA A C 1
ATOM 2972 O O . ALA A 1 383 ? 1.772 12.373 13.749 1.00 89.44 383 ALA A O 1
ATOM 2973 N N . ALA A 1 384 ? 3.923 12.855 13.314 1.00 91.44 384 ALA A N 1
ATOM 2974 C CA . ALA A 1 384 ? 4.413 11.501 13.569 1.00 91.44 384 ALA A CA 1
ATOM 2975 C C . ALA A 1 384 ? 4.364 11.176 15.070 1.00 91.44 384 ALA A C 1
ATOM 2977 O O . ALA A 1 384 ? 3.898 10.101 15.445 1.00 91.44 384 ALA A O 1
ATOM 2978 N N . ALA A 1 385 ? 4.717 12.149 15.922 1.00 94.62 385 ALA A N 1
ATOM 2979 C CA . ALA A 1 385 ? 4.563 12.042 17.372 1.00 94.62 385 ALA A CA 1
ATOM 2980 C C . ALA A 1 385 ? 3.104 11.745 17.769 1.00 94.62 385 ALA A C 1
ATOM 2982 O O . ALA A 1 385 ? 2.851 10.862 18.584 1.00 94.62 385 ALA A O 1
ATOM 2983 N N . GLY A 1 386 ? 2.129 12.433 17.159 1.00 93.62 386 GLY A N 1
ATOM 2984 C CA . GLY A 1 386 ? 0.703 12.183 17.403 1.00 93.62 386 GLY A CA 1
ATOM 2985 C C . GLY A 1 386 ? 0.269 10.763 17.019 1.00 93.62 386 GLY A C 1
ATOM 2986 O O . GLY A 1 386 ? -0.455 10.109 17.769 1.00 93.62 386 GLY A O 1
ATOM 2987 N N . ALA A 1 387 ? 0.760 10.244 15.889 1.00 92.38 387 ALA A N 1
ATOM 2988 C CA . ALA A 1 387 ? 0.475 8.874 15.461 1.00 92.38 387 ALA A CA 1
ATOM 2989 C C . ALA A 1 387 ? 1.079 7.815 16.408 1.00 92.38 387 ALA A C 1
ATOM 2991 O O . ALA A 1 387 ? 0.454 6.776 16.646 1.00 92.38 387 ALA A O 1
ATOM 2992 N N . ASP A 1 388 ? 2.267 8.061 16.964 1.00 95.50 388 ASP A N 1
ATOM 2993 C CA . ASP A 1 388 ? 2.878 7.187 17.977 1.00 95.50 388 ASP A CA 1
ATOM 2994 C C . ASP A 1 388 ? 2.162 7.290 19.328 1.00 95.50 388 ASP A C 1
ATOM 2996 O O . ASP A 1 388 ? 1.983 6.274 19.994 1.00 95.50 388 ASP A O 1
ATOM 3000 N N . ALA A 1 389 ? 1.646 8.466 19.700 1.00 96.88 389 ALA A N 1
ATOM 3001 C CA . ALA A 1 389 ? 0.832 8.626 20.904 1.00 96.88 389 ALA A CA 1
ATOM 3002 C C . ALA A 1 389 ? -0.492 7.841 20.812 1.00 96.88 389 ALA A C 1
ATOM 3004 O O . ALA A 1 389 ? -0.902 7.204 21.778 1.00 96.88 389 ALA A O 1
ATOM 3005 N N . ILE A 1 390 ? -1.136 7.799 19.638 1.00 96.69 390 ILE A N 1
ATOM 3006 C CA . ILE A 1 390 ? -2.302 6.925 19.399 1.00 96.69 390 ILE A CA 1
ATOM 3007 C C . ILE A 1 390 ? -1.906 5.444 19.491 1.00 96.69 390 ILE A C 1
ATOM 3009 O O . ILE A 1 390 ? -2.634 4.635 20.064 1.00 96.69 390 ILE A O 1
ATOM 3013 N N . SER A 1 391 ? -0.737 5.080 18.964 1.00 96.56 391 SER A N 1
ATOM 3014 C CA . SER A 1 391 ? -0.219 3.709 19.052 1.00 96.56 391 SER A CA 1
ATOM 3015 C C . SER A 1 391 ? 0.074 3.314 20.508 1.00 96.56 391 SER A C 1
ATOM 3017 O O . SER A 1 391 ? -0.246 2.207 20.931 1.00 96.56 391 SER A O 1
ATOM 3019 N N . TRP A 1 392 ? 0.572 4.248 21.318 1.00 97.75 392 TRP A N 1
ATOM 3020 C CA . TRP A 1 392 ? 0.725 4.080 22.762 1.00 97.75 392 TRP A CA 1
ATOM 3021 C C . TRP A 1 392 ? -0.626 3.841 23.462 1.00 97.75 392 TRP A C 1
ATOM 3023 O O . TRP A 1 392 ? -0.724 2.938 24.296 1.00 97.75 392 TRP A O 1
ATOM 3033 N N . VAL A 1 393 ? -1.699 4.550 23.077 1.00 98.06 393 VAL A N 1
ATOM 3034 C CA . VAL A 1 393 ? -3.061 4.244 23.564 1.00 98.06 393 VAL A CA 1
ATOM 3035 C C . VAL A 1 393 ? -3.424 2.787 23.272 1.00 98.06 393 VAL A C 1
ATOM 3037 O O 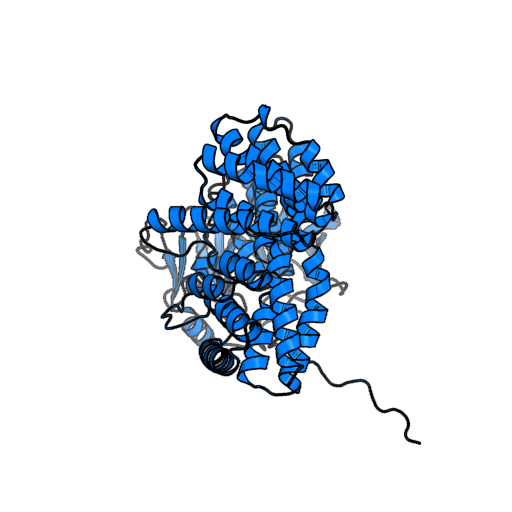. VAL A 1 393 ? -3.920 2.101 24.163 1.00 98.06 393 VAL A O 1
ATOM 3040 N N . ALA A 1 394 ? -3.141 2.281 22.068 1.00 97.62 394 ALA A N 1
ATOM 3041 C CA . ALA A 1 394 ? -3.400 0.881 21.731 1.00 97.62 394 ALA A CA 1
ATOM 3042 C C . ALA A 1 394 ? -2.678 -0.090 22.682 1.00 97.62 394 ALA A C 1
ATOM 3044 O O . ALA A 1 394 ? -3.303 -1.046 23.145 1.00 97.62 394 ALA A O 1
ATOM 3045 N N . CYS A 1 395 ? -1.419 0.181 23.049 1.00 98.44 395 CYS A N 1
ATOM 3046 C CA . CYS A 1 395 ? -0.677 -0.620 24.030 1.00 98.44 395 CYS A CA 1
ATOM 3047 C C . CYS A 1 395 ? -1.338 -0.610 25.414 1.00 98.44 395 CYS A C 1
ATOM 3049 O O . CYS A 1 395 ? -1.598 -1.679 25.965 1.00 98.44 395 CYS A O 1
ATOM 3051 N N . ARG A 1 396 ? -1.691 0.571 25.946 1.00 98.12 396 ARG A N 1
ATOM 3052 C CA . ARG A 1 396 ? -2.382 0.695 27.249 1.00 98.12 396 ARG A CA 1
ATOM 3053 C C . ARG A 1 396 ? -3.687 -0.092 27.259 1.00 98.12 396 ARG A C 1
ATOM 3055 O O . ARG A 1 396 ? -3.967 -0.844 28.189 1.00 98.12 396 ARG A O 1
ATOM 3062 N N . VAL A 1 397 ? -4.462 0.035 26.183 1.00 97.56 397 VAL A N 1
ATOM 3063 C CA . VAL A 1 397 ? -5.738 -0.664 26.023 1.00 97.56 397 VAL A CA 1
ATOM 3064 C C . VAL A 1 397 ? -5.545 -2.181 25.912 1.00 97.56 397 VAL A C 1
ATOM 3066 O O . VAL A 1 397 ? -6.376 -2.926 26.430 1.00 97.56 397 VAL A O 1
ATOM 3069 N N . ALA A 1 398 ? -4.478 -2.652 25.260 1.00 97.25 398 ALA A N 1
ATOM 3070 C CA . ALA A 1 398 ? -4.131 -4.073 25.177 1.00 97.25 398 ALA A CA 1
ATOM 3071 C C . ALA A 1 398 ? -3.680 -4.656 26.524 1.00 97.25 398 ALA A C 1
ATOM 3073 O O . ALA A 1 398 ? -4.017 -5.793 26.841 1.00 97.25 398 ALA A O 1
ATOM 3074 N N . LEU A 1 399 ? -2.995 -3.855 27.341 1.00 97.56 399 LEU A N 1
ATOM 3075 C CA . LEU A 1 399 ? -2.586 -4.206 28.703 1.00 97.56 399 LEU A CA 1
ATOM 3076 C C . LEU A 1 399 ? -3.725 -4.114 29.733 1.00 97.56 399 LEU A C 1
ATOM 3078 O O . LEU A 1 399 ? -3.533 -4.492 30.886 1.00 97.56 399 LEU A O 1
ATOM 3082 N N . GLY A 1 400 ? -4.898 -3.593 29.353 1.00 96.94 400 GLY A N 1
ATOM 3083 C CA . GLY A 1 400 ? -5.996 -3.330 30.289 1.00 96.94 400 GLY A CA 1
ATOM 3084 C C . GLY A 1 400 ? -5.702 -2.193 31.277 1.00 96.94 400 GLY A C 1
ATOM 3085 O O . GLY A 1 400 ? -6.288 -2.148 32.354 1.00 96.94 400 GLY A O 1
ATOM 3086 N N . GLN A 1 401 ? -4.786 -1.290 30.926 1.00 97.31 401 GLN A N 1
ATOM 3087 C CA . GLN A 1 401 ? -4.344 -0.177 31.762 1.00 97.31 401 GLN A CA 1
ATOM 3088 C C . GLN A 1 401 ? -5.052 1.135 31.393 1.00 97.31 401 GLN A C 1
ATOM 3090 O O . GLN A 1 401 ? -5.583 1.292 30.291 1.00 97.31 401 GLN A O 1
ATOM 3095 N N . ASP A 1 402 ? -5.023 2.108 32.309 1.00 96.75 402 ASP A N 1
ATOM 3096 C CA . ASP A 1 402 ? -5.568 3.446 32.060 1.00 96.75 402 ASP A CA 1
ATOM 3097 C C . ASP A 1 402 ? -4.800 4.162 30.936 1.00 96.75 402 ASP A C 1
ATOM 3099 O O . ASP A 1 402 ? -3.583 4.320 31.012 1.00 96.75 402 ASP A O 1
ATOM 3103 N N . ALA A 1 403 ? -5.507 4.626 29.906 1.00 97.38 403 ALA A N 1
ATOM 3104 C CA . ALA A 1 403 ? -4.930 5.311 28.750 1.00 97.38 403 ALA A CA 1
ATOM 3105 C C . ALA A 1 403 ? -5.041 6.848 28.820 1.00 97.38 403 ALA A C 1
ATOM 3107 O O . ALA A 1 403 ? -4.783 7.520 27.820 1.00 97.38 403 ALA A O 1
ATOM 3108 N N . THR A 1 404 ? -5.439 7.415 29.967 1.00 97.00 404 THR A N 1
ATOM 3109 C CA . THR A 1 404 ? -5.667 8.862 30.143 1.00 97.00 404 THR A CA 1
ATOM 3110 C C . THR A 1 404 ? -4.490 9.715 29.683 1.00 97.00 404 THR A C 1
ATOM 3112 O O . THR A 1 404 ? -4.688 10.656 28.915 1.00 97.00 404 THR A O 1
ATOM 3115 N N . GLU A 1 405 ? -3.281 9.377 30.130 1.00 96.50 405 GLU A N 1
ATOM 3116 C CA . GLU A 1 405 ? -2.054 10.108 29.802 1.00 96.50 405 GLU A CA 1
ATOM 3117 C C . GLU A 1 405 ? -1.768 10.079 28.294 1.00 96.50 405 GLU A C 1
ATOM 3119 O O . GLU A 1 405 ? -1.618 11.125 27.662 1.00 96.50 405 GLU A O 1
ATOM 3124 N N . ALA A 1 406 ? -1.788 8.885 27.695 1.00 96.81 406 ALA A N 1
ATOM 3125 C CA . ALA A 1 406 ? -1.546 8.693 26.269 1.00 96.81 406 ALA A CA 1
ATOM 3126 C C . ALA A 1 406 ? -2.566 9.452 25.398 1.00 96.81 406 ALA A C 1
ATOM 3128 O O . ALA A 1 406 ? -2.198 10.087 24.409 1.00 96.81 406 ALA A O 1
ATOM 3129 N N . LEU A 1 407 ? -3.846 9.455 25.792 1.00 97.44 407 LEU A N 1
ATOM 3130 C CA . LEU A 1 407 ? -4.905 10.200 25.102 1.00 97.44 407 LEU A CA 1
ATOM 3131 C C . LEU A 1 407 ? -4.755 11.714 25.243 1.00 97.44 407 LEU A C 1
ATOM 3133 O O . LEU A 1 407 ? -5.015 12.440 24.279 1.00 97.44 407 LEU A O 1
ATOM 3137 N N . ALA A 1 408 ? -4.353 12.197 26.421 1.00 97.06 408 ALA A N 1
ATOM 3138 C CA . ALA A 1 408 ? -4.067 13.611 26.636 1.00 97.06 408 ALA A CA 1
ATOM 3139 C C . ALA A 1 408 ? -2.907 14.058 25.739 1.00 97.06 408 ALA A C 1
ATOM 3141 O O . ALA A 1 408 ? -3.031 15.057 25.031 1.00 97.06 408 ALA A O 1
ATOM 3142 N N . ARG A 1 409 ? -1.837 13.255 25.675 1.00 96.75 409 ARG A N 1
ATOM 3143 C CA . ARG A 1 409 ? -0.685 13.526 24.813 1.00 96.75 409 ARG A CA 1
ATOM 3144 C C . ARG A 1 409 ? -1.051 13.520 23.329 1.00 96.75 409 ARG A C 1
ATOM 3146 O O . ARG A 1 409 ? -0.690 14.449 22.610 1.00 96.75 409 ARG A O 1
ATOM 3153 N N . ALA A 1 410 ? -1.808 12.523 22.872 1.00 95.31 410 ALA A N 1
ATOM 3154 C CA . ALA A 1 410 ? -2.284 12.467 21.490 1.00 95.31 410 ALA A CA 1
ATOM 3155 C C . ALA A 1 410 ? -3.170 13.678 21.136 1.00 95.31 410 ALA A C 1
ATOM 3157 O O . ALA A 1 410 ? -3.032 14.257 20.062 1.00 95.31 410 ALA A O 1
ATOM 3158 N N . SER A 1 411 ? -4.034 14.101 22.065 1.00 94.94 411 SER A N 1
ATOM 3159 C CA . SER A 1 411 ? -4.911 15.270 21.908 1.00 94.94 411 SER A CA 1
ATOM 3160 C C . SER A 1 411 ? -4.141 16.593 21.829 1.00 94.94 411 SER A C 1
ATOM 3162 O O . SER A 1 411 ? -4.472 17.448 21.009 1.00 94.94 411 SER A O 1
ATOM 3164 N N . GLU A 1 412 ? -3.105 16.765 22.655 1.00 94.88 412 GLU A N 1
ATOM 3165 C CA . GLU A 1 412 ? -2.224 17.940 22.628 1.00 94.88 412 GLU A CA 1
ATOM 3166 C C . GLU A 1 412 ? -1.511 18.065 21.274 1.00 94.88 412 GLU A C 1
ATOM 3168 O O . GLU A 1 412 ? -1.541 19.125 20.646 1.00 94.88 412 GLU A O 1
ATOM 3173 N N . LEU A 1 413 ? -0.914 16.968 20.799 1.00 93.44 413 LEU A N 1
ATOM 3174 C CA . LEU A 1 413 ? -0.182 16.932 19.531 1.00 93.44 413 LEU A CA 1
ATOM 3175 C C . LEU A 1 413 ? -1.108 17.171 18.330 1.00 93.44 413 LEU A C 1
ATOM 3177 O O . LEU A 1 413 ? -0.733 17.887 17.402 1.00 93.44 413 LEU A O 1
ATOM 3181 N N . GLU A 1 414 ? -2.331 16.634 18.360 1.00 90.44 414 GLU A N 1
ATOM 3182 C CA . GLU A 1 414 ? -3.346 16.894 17.332 1.00 90.44 414 GLU A CA 1
ATOM 3183 C C . GLU A 1 414 ? -3.717 18.382 17.280 1.00 90.44 414 GLU A C 1
ATOM 3185 O O . GLU A 1 414 ? -3.764 18.976 16.201 1.00 90.44 414 GLU A O 1
ATOM 3190 N N . ALA A 1 415 ? -3.940 19.009 18.441 1.00 89.75 415 ALA A N 1
ATOM 3191 C CA . ALA A 1 415 ? -4.249 20.435 18.520 1.00 89.75 415 ALA A CA 1
ATOM 3192 C C . ALA A 1 415 ? -3.095 21.301 17.984 1.00 89.75 415 ALA A C 1
ATOM 3194 O O . ALA A 1 415 ? -3.329 22.260 17.241 1.00 89.75 415 ALA A O 1
ATOM 3195 N N . GLU A 1 416 ? -1.849 20.940 18.302 1.00 90.56 416 GLU A N 1
ATOM 3196 C CA . GLU A 1 416 ? -0.659 21.607 17.775 1.00 90.56 416 GLU A CA 1
ATOM 3197 C C . GLU A 1 416 ? -0.591 21.506 16.241 1.00 90.56 416 GLU A C 1
ATOM 3199 O O . GLU A 1 416 ? -0.420 22.522 15.561 1.00 90.56 416 GLU A O 1
ATOM 3204 N N . VAL A 1 417 ? -0.782 20.312 15.667 1.00 87.00 417 VAL A N 1
ATOM 3205 C CA . VAL A 1 417 ? -0.806 20.128 14.205 1.00 87.00 417 VAL A CA 1
ATOM 3206 C C . VAL A 1 417 ? -1.934 20.935 13.558 1.00 87.00 417 VAL A C 1
ATOM 3208 O O . VAL A 1 417 ? -1.699 21.611 12.550 1.00 87.00 417 VAL A O 1
ATOM 3211 N N . ALA A 1 418 ? -3.136 20.903 14.138 1.00 83.81 418 ALA A N 1
ATOM 3212 C CA . ALA A 1 418 ? -4.295 21.634 13.633 1.00 83.81 418 ALA A CA 1
ATOM 3213 C C . ALA A 1 418 ? -4.051 23.152 13.609 1.00 83.81 418 ALA A C 1
ATOM 3215 O O . ALA A 1 418 ? -4.388 23.809 12.626 1.00 83.81 418 ALA A O 1
ATOM 3216 N N . SER A 1 419 ? -3.391 23.704 14.635 1.00 85.19 419 SER A N 1
ATOM 3217 C CA . SER A 1 419 ? -3.054 25.136 14.704 1.00 85.19 419 SER A CA 1
ATOM 3218 C C . SER A 1 419 ? -2.095 25.609 13.603 1.00 85.19 419 SER A C 1
ATOM 3220 O O . SER A 1 419 ? -2.130 26.772 13.203 1.00 85.19 419 SER A O 1
ATOM 3222 N N . LYS A 1 420 ? -1.247 24.710 13.086 1.00 81.94 420 LYS A N 1
ATOM 3223 C CA . LYS A 1 420 ? -0.202 25.032 12.102 1.00 81.94 420 LYS A CA 1
ATOM 3224 C C . LYS A 1 420 ? -0.670 24.873 10.650 1.00 81.94 420 LYS A C 1
ATOM 3226 O O . LYS A 1 420 ? -0.028 25.403 9.744 1.00 81.94 420 LYS A O 1
ATOM 3231 N N . ARG A 1 421 ? -1.767 24.152 10.383 1.00 71.19 421 ARG A N 1
ATOM 3232 C CA . ARG A 1 421 ? -2.250 23.877 9.015 1.00 71.19 421 ARG A CA 1
ATOM 3233 C C . ARG A 1 421 ? -3.442 24.763 8.635 1.00 71.19 421 ARG A C 1
ATOM 3235 O O . ARG A 1 421 ? -4.525 24.625 9.184 1.00 71.19 421 ARG A O 1
ATOM 3242 N N . ARG A 1 422 ? -3.273 25.609 7.604 1.00 50.31 422 ARG A N 1
ATOM 3243 C CA . ARG A 1 422 ? -4.340 26.472 7.037 1.00 50.31 422 ARG A CA 1
ATOM 3244 C C . ARG A 1 422 ? -5.473 25.713 6.322 1.00 50.31 422 ARG A C 1
ATOM 3246 O O . ARG A 1 422 ? -6.529 26.293 6.097 1.00 50.31 422 ARG A O 1
ATOM 3253 N N . SER A 1 423 ? -5.290 24.438 5.974 1.00 45.75 423 SER A N 1
ATOM 3254 C CA . SER A 1 423 ? -6.348 23.592 5.408 1.00 45.75 423 SER A CA 1
ATOM 3255 C C . SER A 1 423 ? -6.022 22.105 5.579 1.00 45.75 423 SER A C 1
ATOM 3257 O O . SER A 1 423 ? -4.927 21.682 5.210 1.00 45.75 423 SER A O 1
ATOM 3259 N N . GLY A 1 424 ? -6.990 21.312 6.048 1.00 47.59 424 GLY A N 1
ATOM 3260 C CA . GLY A 1 424 ? -7.000 19.852 5.895 1.00 47.59 424 GLY A CA 1
ATOM 3261 C C . GLY A 1 424 ? -6.556 19.028 7.109 1.00 47.59 424 GLY A C 1
ATOM 3262 O O . GLY A 1 424 ? -5.366 18.909 7.392 1.00 47.59 424 GLY A O 1
ATOM 3263 N N . SER A 1 425 ? -7.566 18.422 7.745 1.00 46.62 425 SER A N 1
ATOM 3264 C CA . SER A 1 425 ? -7.571 17.240 8.623 1.00 46.62 425 SER A CA 1
ATOM 3265 C C . SER A 1 425 ? -6.239 16.504 8.769 1.00 46.62 425 SER A C 1
ATOM 3267 O O . SER A 1 425 ? -5.719 15.900 7.833 1.00 46.62 425 SER A O 1
ATOM 3269 N N . THR A 1 426 ? -5.763 16.471 9.999 1.00 54.66 426 THR A N 1
ATOM 3270 C CA . THR A 1 426 ? -4.857 15.468 10.544 1.00 54.66 426 THR A CA 1
ATOM 3271 C C . THR A 1 426 ? -5.657 14.162 10.786 1.00 54.66 426 THR A C 1
ATOM 3273 O O . THR A 1 426 ? -6.863 14.135 10.501 1.00 54.66 426 THR A O 1
ATOM 3276 N N . ASP A 1 427 ? -5.034 13.045 11.182 1.00 63.50 427 ASP A N 1
ATOM 3277 C CA . ASP A 1 427 ? -5.667 11.715 11.381 1.00 63.50 427 ASP A CA 1
ATOM 3278 C C . ASP A 1 427 ? -6.670 11.692 12.570 1.00 63.50 427 ASP A C 1
ATOM 3280 O O . ASP A 1 427 ? -6.797 10.709 13.294 1.00 63.50 427 ASP A O 1
ATOM 3284 N N . SER A 1 428 ? -7.425 12.776 12.762 1.00 84.75 428 SER A N 1
ATOM 3285 C CA . SER A 1 428 ? -8.437 13.014 13.798 1.00 84.75 428 SER A CA 1
ATOM 3286 C C . SER A 1 428 ? -9.411 11.851 13.988 1.00 84.75 428 SER A C 1
ATOM 3288 O O . SER A 1 428 ? -9.811 11.551 15.109 1.00 84.75 428 SER A O 1
ATOM 3290 N N . TRP A 1 429 ? -9.728 11.120 12.919 1.00 88.56 429 TRP A N 1
ATOM 3291 C CA . TRP A 1 429 ? -10.550 9.915 12.984 1.00 88.56 429 TRP A CA 1
ATOM 3292 C C . TRP A 1 429 ? -9.902 8.786 13.806 1.00 88.56 429 TRP A C 1
ATOM 3294 O O . TRP A 1 429 ? -10.608 8.103 14.543 1.00 88.56 429 TRP A O 1
ATOM 3304 N N . ARG A 1 430 ? -8.574 8.600 13.742 1.00 91.12 430 ARG A N 1
ATOM 3305 C CA . ARG A 1 430 ? -7.850 7.610 14.561 1.00 91.12 430 ARG A CA 1
ATOM 3306 C C . ARG A 1 430 ? -7.874 8.002 16.028 1.00 91.12 430 ARG A C 1
ATOM 3308 O O . ARG A 1 430 ? -8.106 7.150 16.880 1.00 91.12 430 ARG A O 1
ATOM 3315 N N . LEU A 1 431 ? -7.700 9.292 16.317 1.00 94.12 431 LEU A N 1
ATOM 3316 C CA . LEU A 1 431 ? -7.819 9.814 17.676 1.00 94.12 431 LEU A CA 1
ATOM 3317 C C . LEU A 1 431 ? -9.254 9.671 18.208 1.00 94.12 431 LEU A C 1
ATOM 3319 O O . LEU A 1 431 ? -9.444 9.277 19.356 1.00 94.12 431 LEU A O 1
ATOM 3323 N N . ALA A 1 432 ? -10.267 9.909 17.370 1.00 95.06 432 ALA A N 1
ATOM 3324 C CA . ALA A 1 432 ? -11.662 9.664 17.723 1.00 95.06 432 ALA A CA 1
ATOM 3325 C C . ALA A 1 432 ? -11.906 8.192 18.084 1.00 95.06 432 ALA A C 1
ATOM 3327 O O . ALA A 1 432 ? -12.494 7.903 19.125 1.00 95.06 432 ALA A O 1
ATOM 3328 N N . LEU A 1 433 ? -11.402 7.255 17.272 1.00 95.50 433 LEU A N 1
ATOM 3329 C CA . LEU A 1 433 ? -11.491 5.824 17.568 1.00 95.50 433 LEU A CA 1
ATOM 3330 C C . LEU A 1 433 ? -10.713 5.437 18.831 1.00 95.50 433 LEU A C 1
ATOM 3332 O O . LEU A 1 433 ? -11.174 4.576 19.574 1.00 95.50 433 LEU A O 1
ATOM 3336 N N . ALA A 1 434 ? -9.583 6.088 19.118 1.00 96.62 434 ALA A N 1
ATOM 3337 C CA . ALA A 1 434 ? -8.826 5.876 20.349 1.00 96.62 434 ALA A CA 1
ATOM 3338 C C . ALA A 1 434 ? -9.630 6.274 21.598 1.00 96.62 434 ALA A C 1
ATOM 3340 O O . ALA A 1 434 ? -9.714 5.494 22.547 1.00 96.62 434 ALA A O 1
ATOM 3341 N N . HIS A 1 435 ? -10.280 7.445 21.580 1.00 97.75 435 HIS A N 1
ATOM 3342 C CA . HIS A 1 435 ? -11.190 7.876 22.651 1.00 97.75 435 HIS A CA 1
ATOM 3343 C C . HIS A 1 435 ? -12.410 6.952 22.770 1.00 97.75 435 HIS A C 1
ATOM 3345 O O . HIS A 1 435 ? -12.768 6.533 23.872 1.00 97.75 435 HIS A O 1
ATOM 3351 N N . ALA A 1 436 ? -13.011 6.556 21.644 1.00 97.31 436 ALA A N 1
ATOM 3352 C CA . ALA A 1 436 ? -14.148 5.636 21.634 1.00 97.31 436 ALA A CA 1
ATOM 3353 C C . ALA A 1 436 ? -13.779 4.250 22.198 1.00 97.31 436 ALA A C 1
ATOM 3355 O O . ALA A 1 436 ? -14.549 3.663 22.954 1.00 97.31 436 ALA A O 1
ATOM 3356 N N . ALA A 1 437 ? -12.581 3.737 21.905 1.00 96.69 437 ALA A N 1
ATOM 3357 C CA . ALA A 1 437 ? -12.107 2.436 22.385 1.00 96.69 437 ALA A CA 1
ATOM 3358 C C . ALA A 1 437 ? -11.958 2.347 23.920 1.00 96.69 437 ALA A C 1
ATOM 3360 O O . ALA A 1 437 ? -11.910 1.237 24.466 1.00 96.69 437 ALA A O 1
ATOM 3361 N N . VAL A 1 438 ? -11.895 3.492 24.610 1.00 96.50 438 VAL A N 1
ATOM 3362 C CA . VAL A 1 438 ? -11.852 3.597 26.081 1.00 96.50 438 VAL A CA 1
ATOM 3363 C C . VAL A 1 438 ? -13.129 4.186 26.691 1.00 96.50 438 VAL A C 1
ATOM 3365 O O . VAL A 1 438 ? -13.174 4.437 27.891 1.00 96.50 438 VAL A O 1
ATOM 3368 N N . GLY A 1 439 ? -14.166 4.419 25.885 1.00 95.62 439 GLY A N 1
ATOM 3369 C CA . GLY A 1 439 ? -15.455 4.929 26.354 1.00 95.62 439 GLY A CA 1
ATOM 3370 C C . GLY A 1 439 ? -15.536 6.439 26.596 1.00 95.62 439 GLY A C 1
ATOM 3371 O O . GLY A 1 439 ? -16.462 6.895 27.262 1.00 95.62 439 GLY A O 1
ATOM 3372 N N . ARG A 1 440 ? -14.605 7.231 26.050 1.00 96.62 440 ARG A N 1
ATOM 3373 C CA . ARG A 1 440 ? -14.638 8.706 26.094 1.00 96.62 440 ARG A CA 1
ATOM 3374 C C . ARG A 1 440 ? -15.421 9.266 24.915 1.00 96.62 440 ARG A C 1
ATOM 3376 O O . ARG A 1 440 ? -14.862 9.726 23.921 1.00 96.62 440 ARG A O 1
ATOM 3383 N N . TRP A 1 441 ? -16.739 9.122 24.979 1.00 95.62 441 TRP A N 1
ATOM 3384 C CA . TRP A 1 441 ? -17.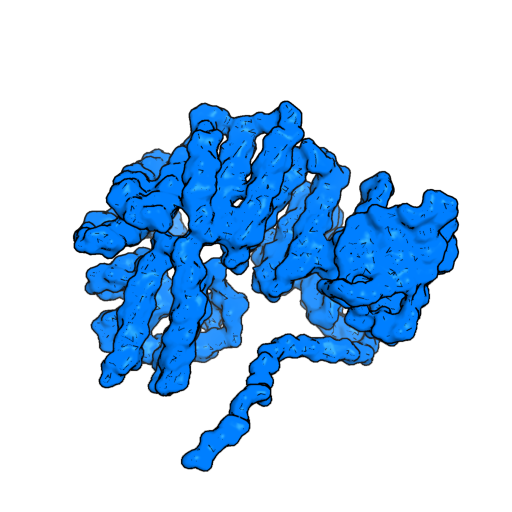601 9.339 23.818 1.00 95.62 441 TRP A CA 1
ATOM 3385 C C . TRP A 1 441 ? -17.670 10.797 23.361 1.00 95.62 441 TRP A C 1
ATOM 3387 O O . TRP A 1 441 ? -17.670 11.052 22.159 1.00 95.62 441 TRP A O 1
ATOM 3397 N N . GLU A 1 442 ? -17.711 11.751 24.291 1.00 95.38 442 GLU A N 1
ATOM 3398 C CA . GLU A 1 442 ? -17.809 13.176 23.952 1.00 95.38 442 GLU A CA 1
ATOM 3399 C C . GLU A 1 442 ? -16.527 13.672 23.270 1.00 95.38 442 GLU A C 1
ATOM 3401 O O . GLU A 1 442 ? -16.572 14.343 22.236 1.00 95.38 442 GLU A O 1
ATOM 3406 N N . GLU A 1 443 ? -15.366 13.256 23.773 1.00 94.88 443 GLU A N 1
ATOM 3407 C CA . GLU A 1 443 ? -14.073 13.515 23.148 1.00 94.88 443 GLU A CA 1
ATOM 3408 C C . GLU A 1 443 ? -13.964 12.833 21.781 1.00 94.88 443 GLU A C 1
ATOM 3410 O O . GLU A 1 443 ? -13.520 13.456 20.815 1.00 94.88 443 GLU A O 1
ATOM 3415 N N . ALA A 1 444 ? -14.419 11.584 21.657 1.00 96.00 444 ALA A N 1
ATOM 3416 C CA . ALA A 1 444 ? -14.448 10.886 20.376 1.00 96.00 444 ALA A CA 1
ATOM 3417 C C . ALA A 1 444 ? -15.291 11.640 19.331 1.00 96.00 444 ALA A C 1
ATOM 3419 O O . ALA A 1 444 ? -14.844 11.843 18.201 1.00 96.00 444 ALA A O 1
ATOM 3420 N N . LEU A 1 445 ? -16.477 12.133 19.707 1.00 94.81 445 LEU A N 1
ATOM 3421 C CA . LEU A 1 445 ? -17.338 12.926 18.823 1.00 94.81 445 LEU A CA 1
ATOM 3422 C C . LEU A 1 445 ? -16.733 14.290 18.467 1.00 94.81 445 LEU A C 1
ATOM 3424 O O . LEU A 1 445 ? -16.954 14.766 17.348 1.00 94.81 445 LEU A O 1
ATOM 3428 N N . ARG A 1 446 ? -15.952 14.902 19.369 1.00 92.62 446 ARG A N 1
ATOM 3429 C CA . ARG A 1 446 ? -15.204 16.144 19.105 1.00 92.62 446 ARG A CA 1
ATOM 3430 C C . ARG A 1 446 ? -14.150 15.956 18.012 1.00 92.62 446 ARG A C 1
ATOM 3432 O O . ARG A 1 446 ? -14.015 16.826 17.154 1.00 92.62 446 ARG A O 1
ATOM 3439 N N . TYR A 1 447 ? -13.436 14.831 18.017 1.00 91.12 447 TYR A N 1
ATOM 3440 C CA . TYR A 1 447 ? -12.439 14.499 16.989 1.00 91.12 447 TYR A CA 1
ATOM 3441 C C . TYR A 1 447 ? -13.037 13.849 15.733 1.00 91.12 447 TYR A C 1
ATOM 3443 O O . TYR A 1 447 ? -12.331 13.641 14.749 1.00 91.12 447 TYR A O 1
ATOM 3451 N N . ALA A 1 448 ? -14.347 13.590 15.724 1.00 90.88 448 ALA A N 1
ATOM 3452 C CA . ALA A 1 448 ? -15.087 13.095 14.569 1.00 90.88 448 ALA A CA 1
ATOM 3453 C C . ALA A 1 448 ? -16.148 14.105 14.071 1.00 90.88 448 ALA A C 1
ATOM 3455 O O . ALA A 1 448 ? -17.354 13.812 14.104 1.00 90.88 448 ALA A O 1
ATOM 3456 N N . PRO A 1 449 ? -15.749 15.316 13.625 1.00 86.69 449 PRO A N 1
ATOM 3457 C CA . PRO A 1 449 ? -16.696 16.313 13.141 1.00 86.69 449 PRO A CA 1
ATOM 3458 C C . PRO A 1 449 ? -17.353 15.880 11.824 1.00 86.69 449 PRO A C 1
ATOM 3460 O O . PRO A 1 449 ? -16.712 15.305 10.941 1.00 86.69 449 PRO A O 1
ATOM 3463 N N . MET A 1 450 ? -18.634 16.220 11.664 1.00 80.38 450 MET A N 1
ATOM 3464 C CA . MET A 1 450 ? -19.326 16.092 10.381 1.00 80.38 450 MET A CA 1
ATOM 3465 C C . MET A 1 450 ? -18.688 17.019 9.351 1.00 80.38 450 MET A C 1
ATOM 3467 O O . MET A 1 450 ? -18.559 18.221 9.580 1.00 80.38 450 MET A O 1
ATOM 3471 N N . GLN A 1 451 ? -18.328 16.471 8.195 1.00 73.31 451 GLN A N 1
ATOM 3472 C CA . GLN A 1 451 ? -17.832 17.267 7.079 1.00 73.31 451 GLN A CA 1
ATOM 3473 C C . GLN A 1 451 ? -18.964 17.500 6.076 1.00 73.31 451 GLN A C 1
ATOM 3475 O O . GLN A 1 451 ? -19.654 16.564 5.682 1.00 73.31 451 GLN A O 1
ATOM 3480 N N . GLN A 1 452 ? -19.152 18.748 5.634 1.00 65.50 452 GLN A N 1
ATOM 3481 C CA . GLN A 1 452 ? -20.152 19.104 4.618 1.00 65.50 452 GLN A CA 1
ATOM 3482 C C . GLN A 1 452 ? -19.663 18.728 3.211 1.00 65.50 452 GLN A C 1
ATOM 3484 O O . GLN A 1 452 ? -19.393 19.582 2.367 1.00 65.50 452 GLN A O 1
ATOM 3489 N N . ARG A 1 453 ? -19.492 17.430 2.958 1.00 67.31 453 ARG A N 1
ATOM 3490 C CA . ARG A 1 453 ? -19.102 16.919 1.641 1.00 67.31 453 ARG A CA 1
ATOM 3491 C C . ARG A 1 453 ? -20.345 16.705 0.779 1.00 67.31 453 ARG A C 1
ATOM 3493 O O . ARG A 1 453 ? -21.297 16.061 1.214 1.00 67.31 453 ARG A O 1
ATOM 3500 N N . LYS A 1 454 ? -20.321 17.228 -0.454 1.00 60.97 454 LYS A N 1
ATOM 3501 C CA . LYS A 1 454 ? -21.375 16.996 -1.461 1.00 60.97 454 LYS A CA 1
ATOM 3502 C C . LYS A 1 454 ? -21.318 15.580 -2.054 1.00 60.97 454 LYS A C 1
ATOM 3504 O O . LYS A 1 454 ? -22.352 15.059 -2.451 1.00 60.97 454 LYS A O 1
ATOM 3509 N N . SER A 1 455 ? -20.134 14.964 -2.091 1.00 59.88 455 SER A N 1
ATOM 3510 C CA . SER A 1 455 ? -19.888 13.618 -2.626 1.00 59.88 455 SER A CA 1
ATOM 3511 C C . SER A 1 455 ? -18.805 12.886 -1.819 1.00 59.88 455 SER A C 1
ATOM 3513 O O . SER A 1 455 ? -17.886 13.520 -1.290 1.00 59.88 455 SER A O 1
ATOM 3515 N N . GLY A 1 456 ? -18.906 11.555 -1.739 1.00 65.62 456 GLY A N 1
ATOM 3516 C CA . GLY A 1 456 ? -17.963 10.684 -1.029 1.00 65.62 456 GLY A CA 1
ATOM 3517 C C . GLY A 1 456 ? -18.182 10.588 0.489 1.00 65.62 456 GLY A C 1
ATOM 3518 O O . GLY A 1 456 ? -18.976 11.319 1.087 1.00 65.62 456 GLY A O 1
ATOM 3519 N N . VAL A 1 457 ? -17.466 9.660 1.127 1.00 73.31 457 VAL A N 1
ATOM 3520 C CA . VAL A 1 457 ? -17.492 9.416 2.583 1.00 73.31 457 VAL A CA 1
ATOM 3521 C C . VAL A 1 457 ? -16.055 9.349 3.110 1.00 73.31 457 VAL A C 1
ATOM 3523 O O . VAL A 1 457 ? -15.195 8.738 2.479 1.00 73.31 457 VAL A O 1
ATOM 3526 N N . GLY A 1 458 ? -15.761 10.017 4.231 1.00 77.50 458 GLY A N 1
ATOM 3527 C CA . GLY A 1 458 ? -14.437 9.981 4.879 1.00 77.50 458 GLY A CA 1
ATOM 3528 C C . GLY A 1 458 ? -14.390 9.149 6.168 1.00 77.50 458 GLY A C 1
ATOM 3529 O O . GLY A 1 458 ? -15.421 8.939 6.806 1.00 77.50 458 GLY A O 1
ATOM 3530 N N . TYR A 1 459 ? -13.186 8.752 6.617 1.00 84.00 459 TYR A N 1
ATOM 3531 C CA . TYR A 1 459 ? -13.000 8.013 7.884 1.00 84.00 459 TYR A CA 1
ATOM 3532 C C . TYR A 1 459 ? -13.597 8.729 9.095 1.00 84.00 459 TYR A C 1
ATOM 3534 O O . TYR A 1 459 ? -14.133 8.082 9.986 1.00 84.00 459 TYR A O 1
ATOM 3542 N N . THR A 1 460 ? -13.538 10.061 9.131 1.00 87.88 460 THR A N 1
ATOM 3543 C CA . THR A 1 460 ? -14.101 10.864 10.222 1.00 87.88 460 THR A CA 1
ATOM 3544 C C . THR A 1 460 ? -15.605 10.622 10.390 1.00 87.88 460 THR A C 1
ATOM 3546 O O . THR A 1 460 ? -16.096 10.555 11.513 1.00 87.88 460 THR A O 1
ATOM 3549 N N . GLU A 1 461 ? -16.341 10.428 9.293 1.00 89.75 461 GLU A N 1
ATOM 3550 C CA . GLU A 1 461 ? -17.787 10.181 9.330 1.00 89.75 461 GLU A CA 1
ATOM 3551 C C . GLU A 1 461 ? -18.105 8.746 9.769 1.00 89.75 461 GLU A C 1
ATOM 3553 O O . GLU A 1 461 ? -19.028 8.541 10.557 1.00 89.75 461 GLU A O 1
ATOM 3558 N N . PHE A 1 462 ? -17.298 7.763 9.349 1.00 91.31 462 PHE A N 1
ATOM 3559 C CA . PHE A 1 462 ? -17.395 6.394 9.867 1.00 91.31 462 PHE A CA 1
ATOM 3560 C C . PHE A 1 462 ? -17.050 6.319 11.358 1.00 91.31 462 PHE A C 1
ATOM 3562 O O . PHE A 1 462 ? -17.788 5.701 12.124 1.00 91.31 462 PHE A O 1
ATOM 3569 N N . ALA A 1 463 ? -15.981 6.992 11.792 1.00 93.00 463 ALA A N 1
ATOM 3570 C CA . ALA A 1 463 ? -15.603 7.091 13.199 1.00 93.00 463 ALA A CA 1
ATOM 3571 C C . ALA A 1 463 ? -16.726 7.725 14.029 1.00 93.00 463 ALA A C 1
ATOM 3573 O O . ALA A 1 463 ? -17.071 7.203 15.090 1.00 93.00 463 ALA A O 1
ATOM 3574 N N . ARG A 1 464 ? -17.364 8.789 13.519 1.00 94.75 464 ARG A N 1
ATOM 3575 C CA . ARG A 1 464 ? -18.533 9.408 14.158 1.00 94.75 464 ARG A CA 1
ATOM 3576 C C . ARG A 1 464 ? -19.700 8.430 14.278 1.00 94.75 464 ARG A C 1
ATOM 3578 O O . ARG A 1 464 ? -20.234 8.261 15.369 1.00 94.75 464 ARG A O 1
ATOM 3585 N N . MET A 1 465 ? -20.081 7.779 13.177 1.00 95.62 465 MET A N 1
ATOM 3586 C CA . MET A 1 465 ? -21.186 6.814 13.140 1.00 95.62 465 MET A CA 1
ATOM 3587 C C . MET A 1 465 ? -20.975 5.677 14.145 1.00 95.62 465 MET A C 1
ATOM 3589 O O . MET A 1 465 ? -21.873 5.370 14.928 1.00 95.62 465 MET A O 1
ATOM 3593 N N . MET A 1 466 ? -19.781 5.081 14.153 1.00 96.19 466 MET A N 1
ATOM 3594 C CA . MET A 1 466 ? -19.437 4.016 15.093 1.00 96.19 466 MET A CA 1
ATOM 3595 C C . MET A 1 466 ? -19.420 4.513 16.541 1.00 96.19 466 MET A C 1
ATOM 3597 O O . MET A 1 466 ? -19.914 3.819 17.421 1.00 96.19 466 MET A O 1
ATOM 3601 N N . THR A 1 467 ? -18.922 5.726 16.795 1.00 97.19 467 THR A N 1
ATOM 3602 C CA . THR A 1 467 ? -18.921 6.327 18.140 1.00 97.19 467 THR A CA 1
ATOM 3603 C C . THR A 1 467 ? -20.343 6.539 18.661 1.00 97.19 467 THR A C 1
ATOM 3605 O O . THR A 1 467 ? -20.632 6.150 19.790 1.00 97.19 467 THR A O 1
ATOM 3608 N N . LEU A 1 468 ? -21.250 7.088 17.842 1.00 97.38 468 LEU A N 1
ATOM 3609 C CA . LEU A 1 468 ? -22.665 7.261 18.203 1.00 97.38 468 LEU A CA 1
ATOM 3610 C C . LEU A 1 468 ? -23.320 5.914 18.534 1.00 97.38 468 LEU A C 1
ATOM 3612 O O . LEU A 1 468 ? -23.981 5.774 19.563 1.00 97.38 468 LEU A O 1
ATOM 3616 N N . LEU A 1 469 ? -23.094 4.899 17.694 1.00 96.62 469 LEU A N 1
ATOM 3617 C CA . LEU A 1 469 ? -23.628 3.558 17.924 1.00 96.62 469 LEU A CA 1
ATOM 3618 C C . LEU A 1 469 ? -23.063 2.924 19.205 1.00 96.62 469 LEU A C 1
ATOM 3620 O O . LEU A 1 469 ? -23.826 2.369 19.996 1.00 96.62 469 LEU A O 1
ATOM 3624 N N . ALA A 1 470 ? -21.750 3.023 19.428 1.00 95.69 470 ALA A N 1
ATOM 3625 C CA . ALA A 1 470 ? -21.078 2.473 20.603 1.00 95.69 470 ALA A CA 1
ATOM 3626 C C . ALA A 1 470 ? -21.541 3.144 21.907 1.00 95.69 470 ALA A C 1
ATOM 3628 O O . ALA A 1 470 ? -21.826 2.443 22.883 1.00 95.69 470 ALA A O 1
ATOM 3629 N N . LYS A 1 471 ? -21.698 4.477 21.892 1.00 96.12 471 LYS A N 1
ATOM 3630 C CA . LYS A 1 471 ? -22.252 5.278 22.995 1.00 96.12 471 LYS A CA 1
ATOM 3631 C C . LYS A 1 471 ? -23.696 4.884 23.333 1.00 96.12 471 LYS A C 1
ATOM 3633 O O . LYS A 1 471 ? -24.078 4.904 24.499 1.00 96.12 471 LYS A O 1
ATOM 3638 N N . GLY A 1 472 ? -24.478 4.464 22.335 1.00 94.62 472 GLY A N 1
ATOM 3639 C CA . GLY A 1 472 ? -25.891 4.093 22.481 1.00 94.62 472 GLY A CA 1
ATOM 3640 C C . GLY A 1 472 ? -26.873 5.073 21.832 1.00 94.62 472 GLY A C 1
ATOM 3641 O O . GLY A 1 472 ? -28.080 4.839 21.885 1.00 94.62 472 GLY A O 1
ATOM 3642 N N . ASP A 1 473 ? -26.378 6.107 21.146 1.00 96.00 473 ASP A N 1
ATOM 3643 C CA . ASP A 1 473 ? -27.165 7.126 20.439 1.00 96.00 473 ASP A CA 1
ATOM 3644 C C . ASP A 1 473 ? -27.682 6.579 19.092 1.00 96.00 473 ASP A C 1
ATOM 3646 O O . ASP A 1 473 ? -27.412 7.091 18.001 1.00 96.00 473 ASP A O 1
ATOM 3650 N N . ARG A 1 474 ? -28.438 5.476 19.158 1.00 93.69 474 ARG A N 1
ATOM 3651 C CA . ARG A 1 474 ? -28.811 4.644 18.004 1.00 93.69 474 ARG A CA 1
ATOM 3652 C C . ARG A 1 474 ? -29.568 5.415 16.928 1.00 93.69 474 ARG A C 1
ATOM 3654 O O . ARG A 1 474 ? -29.324 5.201 15.745 1.00 93.69 474 ARG A O 1
ATOM 3661 N N . ARG A 1 475 ? -30.474 6.314 17.325 1.00 95.19 475 ARG A N 1
ATOM 3662 C CA . ARG A 1 475 ? -31.260 7.126 16.384 1.00 95.19 475 ARG A CA 1
ATOM 3663 C C . ARG A 1 475 ? -30.353 7.982 15.502 1.00 95.19 475 ARG A C 1
ATOM 3665 O O . ARG A 1 475 ? -30.513 7.984 14.287 1.00 95.19 475 ARG A O 1
ATOM 3672 N N . GLU A 1 476 ? -29.392 8.675 16.105 1.00 95.62 476 GLU A N 1
ATOM 3673 C CA . GLU A 1 476 ? -28.462 9.538 15.373 1.00 95.62 476 GLU A CA 1
ATOM 3674 C C . GLU A 1 476 ? -27.513 8.727 14.497 1.00 95.62 476 GLU A C 1
ATOM 3676 O O . GLU A 1 476 ? -27.260 9.096 13.351 1.00 95.62 476 GLU A O 1
ATOM 3681 N N . ALA A 1 477 ? -27.046 7.584 15.002 1.00 96.12 477 ALA A N 1
ATOM 3682 C CA . ALA A 1 477 ? -26.200 6.681 14.237 1.00 96.12 477 ALA A CA 1
ATOM 3683 C C . ALA A 1 477 ? -26.924 6.143 12.982 1.00 96.12 477 ALA A C 1
ATOM 3685 O O . ALA A 1 477 ? -26.331 6.112 11.905 1.00 96.12 477 ALA A O 1
ATOM 3686 N N . ILE A 1 478 ? -28.210 5.774 13.094 1.00 96.12 478 ILE A N 1
ATOM 3687 C CA . ILE A 1 478 ? -29.049 5.330 11.965 1.00 96.12 478 ILE A CA 1
ATOM 3688 C C . ILE A 1 478 ? -29.240 6.446 10.941 1.00 96.12 478 ILE A C 1
ATOM 3690 O O . ILE A 1 478 ? -29.074 6.215 9.742 1.00 96.12 478 ILE A O 1
ATOM 3694 N N . GLU A 1 479 ? -29.586 7.653 11.388 1.00 95.44 479 GLU A N 1
ATOM 3695 C CA . GLU A 1 479 ? -29.789 8.775 10.471 1.00 95.44 479 GLU A CA 1
ATOM 3696 C C . GLU A 1 479 ? -28.502 9.139 9.731 1.00 95.44 479 GLU A C 1
ATOM 3698 O O . GLU A 1 479 ? -28.530 9.343 8.515 1.00 95.44 479 GLU A O 1
ATOM 3703 N N . LEU A 1 480 ? -27.357 9.117 10.419 1.00 94.00 480 LEU A N 1
ATOM 3704 C CA . LEU A 1 480 ? -26.065 9.289 9.770 1.00 94.00 480 LEU A CA 1
ATOM 3705 C C . LEU A 1 480 ? -25.791 8.159 8.769 1.00 94.00 480 LEU A C 1
ATOM 3707 O O . LEU A 1 480 ? -25.467 8.443 7.621 1.00 94.00 480 LEU A O 1
ATOM 3711 N N . ALA A 1 481 ? -25.987 6.892 9.138 1.00 94.19 481 ALA A N 1
ATOM 3712 C CA . ALA A 1 481 ? -25.755 5.763 8.235 1.00 94.19 481 ALA A CA 1
ATOM 3713 C C . ALA A 1 481 ? -26.589 5.846 6.946 1.00 94.19 481 ALA A C 1
ATOM 3715 O O . ALA A 1 481 ? -26.054 5.625 5.860 1.00 94.19 481 ALA A O 1
ATOM 3716 N N . LYS A 1 482 ? -27.866 6.242 7.036 1.00 93.50 482 LYS A N 1
ATOM 3717 C CA . LYS A 1 482 ? -28.721 6.483 5.859 1.00 93.50 482 LYS A CA 1
ATOM 3718 C C . LYS A 1 482 ? -28.193 7.621 4.985 1.00 93.50 482 LYS A C 1
ATOM 3720 O O . LYS A 1 482 ? -28.254 7.530 3.760 1.00 93.50 482 LYS A O 1
ATOM 3725 N N . GLN A 1 483 ? -27.692 8.700 5.592 1.00 90.31 483 GLN A N 1
ATOM 3726 C CA . GLN A 1 483 ? -27.071 9.802 4.850 1.00 90.31 483 GLN A CA 1
ATOM 3727 C C . GLN A 1 483 ? -25.805 9.336 4.127 1.00 90.31 483 GLN A C 1
ATOM 3729 O O . GLN A 1 483 ? -25.644 9.635 2.947 1.00 90.31 483 GLN A O 1
ATOM 3734 N N . LEU A 1 484 ? -24.942 8.571 4.801 1.00 88.50 484 LEU A N 1
ATOM 3735 C CA . LEU A 1 484 ? -23.720 8.029 4.206 1.00 88.50 484 LEU A CA 1
ATOM 3736 C C . LEU A 1 484 ? -24.040 7.067 3.056 1.00 88.50 484 LEU A C 1
ATOM 3738 O O . LEU A 1 484 ? -23.486 7.226 1.971 1.00 88.50 484 LEU A O 1
ATOM 3742 N N . GLN A 1 485 ? -24.988 6.143 3.249 1.00 87.81 485 GLN A N 1
ATOM 3743 C CA . GLN A 1 485 ? -25.387 5.161 2.235 1.00 87.81 485 GLN A CA 1
ATOM 3744 C C . GLN A 1 485 ? -25.900 5.827 0.952 1.00 87.81 485 GLN A C 1
ATOM 3746 O O . GLN A 1 485 ? -25.562 5.384 -0.139 1.00 87.81 485 GLN A O 1
ATOM 3751 N N . LYS A 1 486 ? -26.658 6.928 1.056 1.00 86.25 486 LYS A N 1
ATOM 3752 C CA . LYS A 1 486 ? -27.141 7.684 -0.117 1.00 86.25 486 LYS A CA 1
ATOM 3753 C C . LYS A 1 486 ? -26.023 8.329 -0.938 1.00 86.25 486 LYS A C 1
ATOM 3755 O O . LYS A 1 486 ? -26.215 8.582 -2.122 1.00 86.25 486 LYS A O 1
ATOM 3760 N N . ARG A 1 487 ? -24.886 8.638 -0.313 1.00 79.38 487 ARG A N 1
ATOM 3761 C CA . ARG A 1 487 ? -23.727 9.267 -0.968 1.00 79.38 487 ARG A CA 1
ATOM 3762 C C . ARG A 1 487 ? -22.692 8.251 -1.450 1.00 79.38 487 ARG A C 1
ATOM 3764 O O . ARG A 1 487 ? -21.698 8.669 -2.034 1.00 79.38 487 ARG A O 1
ATOM 3771 N N . PHE A 1 488 ? -22.877 6.970 -1.135 1.00 70.44 488 PHE A N 1
ATOM 3772 C CA . PHE A 1 488 ? -21.884 5.924 -1.328 1.00 70.44 488 PHE A CA 1
ATOM 3773 C C . PHE A 1 488 ? -22.331 4.950 -2.417 1.00 70.44 488 PHE A C 1
ATOM 3775 O O . PHE A 1 488 ? -23.287 4.201 -2.212 1.00 70.44 488 PHE A O 1
ATOM 3782 N N . THR A 1 489 ? -21.641 4.933 -3.559 1.00 65.00 489 THR A N 1
ATOM 3783 C CA . THR A 1 489 ? -22.000 4.043 -4.677 1.00 65.00 489 THR A CA 1
ATOM 3784 C C . THR A 1 489 ? -21.041 2.860 -4.836 1.00 65.00 489 THR A C 1
ATOM 3786 O O . THR A 1 489 ? -21.482 1.763 -5.184 1.00 65.00 489 THR A O 1
ATOM 3789 N N . SER A 1 490 ? -19.754 3.035 -4.519 1.00 65.75 490 SER A N 1
ATOM 3790 C CA . SER A 1 490 ? -18.709 2.009 -4.665 1.00 65.75 490 SER A CA 1
ATOM 3791 C C . SER A 1 490 ? -17.620 2.137 -3.596 1.00 65.75 490 SER A C 1
ATOM 3793 O O . SER A 1 490 ? -17.309 3.238 -3.147 1.00 65.75 490 SER A O 1
ATOM 3795 N N . LEU A 1 491 ? -16.975 1.013 -3.245 1.00 62.38 491 LEU A N 1
ATOM 3796 C CA . LEU A 1 491 ? -15.733 1.001 -2.457 1.00 62.38 491 LEU A CA 1
ATOM 3797 C C . LEU A 1 491 ? -14.622 1.836 -3.106 1.00 62.38 491 LEU A C 1
ATOM 3799 O O . LEU A 1 491 ? -13.819 2.413 -2.388 1.00 62.38 491 LEU A O 1
ATOM 3803 N N . ASP A 1 492 ? -14.617 1.986 -4.430 1.00 56.72 492 ASP A N 1
ATOM 3804 C CA . ASP A 1 492 ? -13.620 2.793 -5.145 1.00 56.72 492 ASP A CA 1
ATOM 3805 C C . ASP A 1 492 ? -13.748 4.305 -4.871 1.00 56.72 492 ASP A C 1
ATOM 3807 O O . ASP A 1 492 ? -12.801 5.062 -5.109 1.00 56.72 492 ASP A O 1
ATOM 3811 N N . GLU A 1 493 ? -14.910 4.750 -4.368 1.00 56.16 493 GLU A N 1
ATOM 3812 C CA . GLU A 1 493 ? -15.165 6.129 -3.925 1.00 56.16 493 GLU A CA 1
ATOM 3813 C C . GLU A 1 493 ? -14.695 6.384 -2.493 1.00 56.16 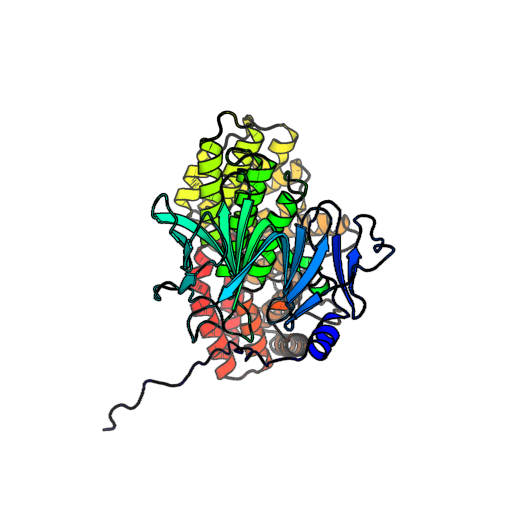493 GLU A C 1
ATOM 3815 O O . GLU A 1 493 ? -14.653 7.535 -2.038 1.00 56.16 493 GLU A O 1
ATOM 3820 N N . LEU A 1 494 ? -14.335 5.322 -1.769 1.00 58.72 494 LEU A N 1
ATOM 3821 C CA . LEU A 1 494 ? -13.602 5.490 -0.540 1.00 58.72 494 LEU A CA 1
ATOM 3822 C C . LEU A 1 494 ? -12.215 6.020 -0.895 1.00 58.72 494 LEU A C 1
ATOM 3824 O O . LEU A 1 494 ? -11.401 5.359 -1.533 1.00 58.72 494 LEU A O 1
ATOM 3828 N N . ASN A 1 495 ? -11.889 7.202 -0.378 1.00 51.75 495 ASN A N 1
ATOM 3829 C CA . ASN A 1 495 ? -10.493 7.634 -0.250 1.00 51.75 495 ASN A CA 1
ATOM 3830 C C . ASN A 1 495 ? -9.770 6.859 0.874 1.00 51.75 495 ASN A C 1
ATOM 3832 O O . ASN A 1 495 ? -8.865 7.389 1.519 1.00 51.75 495 ASN A O 1
ATOM 3836 N N . LEU A 1 496 ? -10.239 5.643 1.142 1.00 54.06 496 LEU A N 1
ATOM 3837 C CA . LEU A 1 496 ? -9.930 4.767 2.251 1.00 54.06 496 LEU A CA 1
ATOM 3838 C C . LEU A 1 496 ? -9.419 3.478 1.588 1.00 54.06 496 LEU A C 1
ATOM 3840 O O . LEU A 1 496 ? -10.093 2.928 0.719 1.00 54.06 496 LEU A O 1
ATOM 3844 N N . GLN A 1 497 ? -8.172 3.115 1.875 1.00 57.53 497 GLN A N 1
ATOM 3845 C CA . GLN A 1 497 ? -7.573 1.822 1.540 1.00 57.53 497 GLN A CA 1
ATOM 3846 C C . GLN A 1 497 ? -6.893 1.322 2.819 1.00 57.53 497 GLN A C 1
ATOM 3848 O O . GLN A 1 497 ? -5.683 1.457 2.987 1.00 57.53 497 GLN A O 1
ATOM 3853 N N . ASP A 1 498 ? -7.700 0.874 3.776 1.00 71.38 498 ASP A N 1
ATOM 3854 C CA . ASP A 1 498 ? -7.266 0.290 5.049 1.00 71.38 498 ASP A CA 1
ATOM 3855 C C . ASP A 1 498 ? -7.948 -1.068 5.266 1.00 71.38 498 ASP A C 1
ATOM 3857 O O . ASP A 1 498 ? -8.947 -1.409 4.626 1.00 71.38 498 ASP A O 1
ATOM 3861 N N . ASP A 1 499 ? -7.415 -1.860 6.192 1.00 78.00 499 ASP A N 1
ATOM 3862 C CA . ASP A 1 499 ? -7.781 -3.277 6.372 1.00 78.00 499 ASP A CA 1
ATOM 3863 C C . ASP A 1 499 ? -9.254 -3.489 6.771 1.00 78.00 499 ASP A C 1
ATOM 3865 O O . ASP A 1 499 ? -9.786 -4.600 6.720 1.00 78.00 499 ASP A O 1
ATOM 3869 N N . LEU A 1 500 ? -9.922 -2.408 7.177 1.00 85.56 500 LEU A N 1
ATOM 3870 C CA . LEU A 1 500 ? -11.258 -2.389 7.760 1.00 85.56 500 LEU A CA 1
ATOM 3871 C C . LEU A 1 500 ? -12.320 -1.722 6.876 1.00 85.56 500 LEU A C 1
ATOM 3873 O O . LEU A 1 500 ? -13.474 -1.635 7.293 1.00 85.56 500 LEU A O 1
ATOM 3877 N N . ASP A 1 501 ? -11.999 -1.303 5.651 1.00 84.56 501 ASP A N 1
ATOM 3878 C CA . ASP A 1 501 ? -12.940 -0.545 4.811 1.00 84.56 501 ASP A CA 1
ATOM 3879 C C . ASP A 1 501 ? -14.234 -1.296 4.507 1.00 84.56 501 ASP A C 1
ATOM 3881 O O . ASP A 1 501 ? -15.339 -0.776 4.692 1.00 84.56 501 ASP A O 1
ATOM 3885 N N . ALA A 1 502 ? -14.108 -2.562 4.107 1.00 85.94 502 ALA A N 1
ATOM 3886 C CA . ALA A 1 502 ? -15.262 -3.421 3.876 1.00 85.94 502 ALA A CA 1
ATOM 3887 C C . ALA A 1 502 ? -16.110 -3.581 5.150 1.00 85.94 502 ALA A C 1
ATOM 3889 O O . ALA A 1 502 ? -17.338 -3.647 5.076 1.00 85.94 502 ALA A O 1
ATOM 3890 N N . MET A 1 503 ? -15.471 -3.582 6.325 1.00 91.12 503 MET A N 1
ATOM 3891 C CA . MET A 1 503 ? -16.158 -3.661 7.611 1.00 91.12 503 MET A CA 1
ATOM 3892 C C . MET A 1 503 ? -16.907 -2.364 7.943 1.00 91.12 503 MET A C 1
ATOM 3894 O O . MET A 1 503 ? -18.060 -2.425 8.372 1.00 91.12 503 MET A O 1
ATOM 3898 N N . TYR A 1 504 ? -16.313 -1.192 7.697 1.00 90.75 504 TYR A N 1
ATOM 3899 C CA . TYR A 1 504 ? -16.986 0.098 7.885 1.00 90.75 504 TYR A CA 1
ATOM 3900 C C . TYR A 1 504 ? -18.240 0.216 7.013 1.00 90.75 504 TYR A C 1
ATOM 3902 O O . TYR A 1 504 ? -19.306 0.608 7.499 1.00 90.75 504 TYR A O 1
ATOM 3910 N N . VAL A 1 505 ? -18.144 -0.196 5.745 1.00 89.75 505 VAL A N 1
ATOM 3911 C CA . VAL A 1 505 ? -19.285 -0.217 4.819 1.00 89.75 505 VAL A CA 1
ATOM 3912 C C . VAL A 1 505 ? -20.345 -1.221 5.262 1.00 89.75 505 VAL A C 1
ATOM 3914 O O . VAL A 1 505 ? -21.536 -0.906 5.222 1.00 89.75 505 VAL A O 1
ATOM 3917 N N . ALA A 1 506 ? -19.942 -2.408 5.718 1.00 92.19 506 ALA A N 1
ATOM 3918 C CA . ALA A 1 506 ? -20.880 -3.411 6.206 1.00 92.19 506 ALA A CA 1
ATOM 3919 C C . ALA A 1 506 ? -21.640 -2.932 7.456 1.00 92.19 506 ALA A C 1
ATOM 3921 O O . ALA A 1 506 ? -22.859 -3.090 7.515 1.00 92.19 506 ALA A O 1
ATOM 3922 N N . LEU A 1 507 ? -20.965 -2.273 8.411 1.00 94.31 507 LEU A N 1
ATOM 3923 C CA . LEU A 1 507 ? -21.621 -1.656 9.573 1.00 94.31 507 LEU A CA 1
ATOM 3924 C C . LEU A 1 507 ? -22.607 -0.561 9.167 1.00 94.31 507 LEU A C 1
ATOM 3926 O O . LEU A 1 507 ? -23.725 -0.526 9.676 1.00 94.31 507 LEU A O 1
ATOM 3930 N N . MET A 1 508 ? -22.211 0.317 8.242 1.00 94.00 508 MET A N 1
ATOM 3931 C CA . MET A 1 508 ? -23.084 1.374 7.731 1.00 94.00 508 MET A CA 1
ATOM 3932 C C . MET A 1 508 ? -24.354 0.787 7.106 1.00 94.00 508 MET A C 1
ATOM 3934 O O . MET A 1 508 ? -25.450 1.231 7.439 1.00 94.00 508 MET A O 1
ATOM 3938 N N . ARG A 1 509 ? -24.231 -0.232 6.244 1.00 93.31 509 ARG A N 1
ATOM 3939 C CA . ARG A 1 509 ? -25.388 -0.900 5.622 1.00 93.31 509 ARG A CA 1
ATOM 3940 C C . ARG A 1 509 ? -26.276 -1.582 6.659 1.00 93.31 509 ARG A C 1
ATOM 3942 O O . ARG A 1 509 ? -27.482 -1.355 6.665 1.00 93.31 509 ARG A O 1
ATOM 3949 N N . ALA A 1 510 ? -25.681 -2.341 7.582 1.00 95.19 510 ALA A N 1
ATOM 3950 C CA . ALA A 1 510 ? -26.410 -2.996 8.667 1.00 95.19 510 ALA A CA 1
ATOM 3951 C C . ALA A 1 510 ? -27.233 -2.005 9.499 1.00 95.19 510 ALA A C 1
ATOM 3953 O O . ALA A 1 510 ? -28.379 -2.285 9.852 1.00 95.19 510 ALA A O 1
ATOM 3954 N N . LEU A 1 511 ? -26.665 -0.832 9.780 1.00 95.06 511 LEU A N 1
ATOM 3955 C CA . LEU A 1 511 ? -27.316 0.202 10.569 1.00 95.06 511 LEU A CA 1
ATOM 3956 C C . LEU A 1 511 ? -28.394 0.965 9.782 1.00 95.06 511 LEU A C 1
ATOM 3958 O O . LEU A 1 511 ? -29.461 1.235 10.328 1.00 95.06 511 LEU A O 1
ATOM 3962 N N . ALA A 1 512 ? -28.137 1.295 8.514 1.00 94.06 512 ALA A N 1
ATOM 3963 C CA . ALA A 1 512 ? -29.073 2.033 7.668 1.00 94.06 512 ALA A CA 1
ATOM 3964 C C . ALA A 1 512 ? -30.313 1.204 7.294 1.00 94.06 512 ALA A C 1
ATOM 3966 O O . ALA A 1 512 ? -31.429 1.726 7.304 1.00 94.06 512 ALA A O 1
ATOM 3967 N N . GLU A 1 513 ? -30.122 -0.084 6.998 1.00 93.88 513 GLU A N 1
ATOM 3968 C CA . GLU A 1 513 ? -31.196 -1.004 6.613 1.00 93.88 513 GLU A CA 1
ATOM 3969 C C . GLU A 1 513 ? -31.927 -1.580 7.831 1.00 93.88 513 GLU A C 1
ATOM 3971 O O . GLU A 1 513 ? -33.132 -1.823 7.781 1.00 93.88 513 GLU A O 1
ATOM 3976 N N . GLY A 1 514 ? -31.210 -1.830 8.933 1.00 90.00 514 GLY A N 1
ATOM 3977 C CA . GLY A 1 514 ? -31.779 -2.361 10.175 1.00 90.00 514 GLY A CA 1
ATOM 3978 C C . GLY A 1 514 ? -32.340 -3.787 10.075 1.00 90.00 514 GLY A C 1
ATOM 3979 O O . GLY A 1 514 ? -32.990 -4.259 11.015 1.00 90.00 514 GLY A O 1
ATOM 3980 N N . THR A 1 515 ? -32.108 -4.492 8.964 1.00 92.44 515 THR A N 1
ATOM 3981 C CA . THR A 1 515 ? -32.615 -5.849 8.724 1.00 92.44 515 THR A CA 1
ATOM 3982 C C . THR A 1 515 ? -31.721 -6.909 9.373 1.00 92.44 515 THR A C 1
ATOM 3984 O O . THR A 1 515 ? -30.517 -6.717 9.541 1.00 92.44 515 THR A O 1
ATOM 3987 N N . GLY A 1 516 ? -32.297 -8.065 9.724 1.00 92.50 516 GLY A N 1
ATOM 3988 C CA . GLY A 1 516 ? -31.515 -9.190 10.257 1.00 92.50 516 GLY A CA 1
ATOM 3989 C C . GLY A 1 516 ? -30.464 -9.699 9.263 1.00 92.50 516 GLY A C 1
ATOM 3990 O O . GLY A 1 516 ? -29.349 -10.021 9.661 1.00 92.50 516 GLY A O 1
ATOM 3991 N N . ALA A 1 517 ? -30.785 -9.686 7.965 1.00 93.69 517 ALA A N 1
ATOM 3992 C CA . ALA A 1 517 ? -29.863 -10.073 6.899 1.00 93.69 517 ALA A CA 1
ATOM 3993 C C . ALA A 1 517 ? -28.644 -9.138 6.805 1.00 93.69 517 ALA A C 1
ATOM 3995 O O . ALA A 1 517 ? -27.516 -9.619 6.723 1.00 93.69 517 ALA A O 1
ATOM 3996 N N . ALA A 1 518 ? -28.845 -7.818 6.875 1.00 93.06 518 ALA A N 1
ATOM 3997 C CA . ALA A 1 518 ? -27.746 -6.856 6.812 1.00 93.06 518 ALA A CA 1
ATOM 3998 C C . ALA A 1 518 ? -26.832 -6.937 8.048 1.00 93.06 518 ALA A C 1
ATOM 4000 O O . ALA A 1 518 ? -25.610 -6.863 7.927 1.00 93.06 518 ALA A O 1
ATOM 4001 N N . ILE A 1 519 ? -27.410 -7.166 9.234 1.00 94.19 519 ILE A N 1
ATOM 4002 C CA . ILE A 1 519 ? -26.645 -7.407 10.468 1.00 94.19 519 ILE A CA 1
ATOM 4003 C C . ILE A 1 519 ? -25.817 -8.692 10.346 1.00 94.19 519 ILE A C 1
ATOM 4005 O O . ILE A 1 519 ? -24.624 -8.679 10.648 1.00 94.19 519 ILE A O 1
ATOM 4009 N N . GLN A 1 520 ? -26.413 -9.782 9.853 1.00 94.06 520 GLN A N 1
ATOM 4010 C CA . GLN A 1 520 ? -25.698 -11.041 9.635 1.00 94.06 520 GLN A CA 1
ATOM 4011 C C . GLN A 1 520 ? -24.551 -10.875 8.629 1.00 94.06 520 GLN A C 1
ATOM 4013 O O . GLN A 1 520 ? -23.454 -11.377 8.865 1.00 94.06 520 GLN A O 1
ATOM 4018 N N . ALA A 1 521 ? -24.767 -10.123 7.546 1.00 93.38 521 ALA A N 1
ATOM 4019 C CA . ALA A 1 521 ? -23.725 -9.825 6.569 1.00 93.38 521 ALA A CA 1
ATOM 4020 C C . ALA A 1 521 ? -22.543 -9.068 7.199 1.00 93.38 521 ALA A C 1
ATOM 4022 O O . ALA A 1 521 ? -21.391 -9.409 6.936 1.00 93.38 521 ALA A O 1
ATOM 4023 N N . ALA A 1 522 ? -22.803 -8.098 8.084 1.00 94.62 522 ALA A N 1
ATOM 4024 C CA . ALA A 1 522 ? -21.744 -7.409 8.822 1.00 94.62 522 ALA A CA 1
ATOM 4025 C C . ALA A 1 522 ? -20.973 -8.347 9.766 1.00 94.62 522 ALA A C 1
ATOM 4027 O O . ALA A 1 522 ? -19.750 -8.255 9.853 1.00 94.62 522 ALA A O 1
ATOM 4028 N N . GLN A 1 523 ? -21.645 -9.292 10.427 1.00 94.00 523 GLN A N 1
ATOM 4029 C CA . GLN A 1 523 ? -20.965 -10.300 11.248 1.00 94.00 523 GLN A CA 1
ATOM 4030 C C . GLN A 1 523 ? -20.077 -11.231 10.414 1.00 94.00 523 GLN A C 1
ATOM 4032 O O . GLN A 1 523 ? -18.942 -11.509 10.798 1.00 94.00 523 GLN A O 1
ATOM 4037 N N . THR A 1 524 ? -20.566 -11.697 9.264 1.00 94.12 524 THR A N 1
ATOM 4038 C CA . THR A 1 524 ? -19.776 -12.524 8.343 1.00 94.12 524 THR A CA 1
ATOM 4039 C C . THR A 1 524 ? -18.575 -11.749 7.798 1.00 94.12 524 THR A C 1
ATOM 4041 O O . THR A 1 524 ? -17.468 -12.288 7.738 1.00 94.12 524 THR A O 1
ATOM 4044 N N . GLN A 1 525 ? -18.752 -10.463 7.476 1.00 93.31 525 GLN A N 1
ATOM 4045 C CA . GLN A 1 525 ? -17.651 -9.591 7.068 1.00 93.31 525 GLN A CA 1
ATOM 4046 C C . GLN A 1 525 ? -16.597 -9.460 8.175 1.00 93.31 525 GLN A C 1
ATOM 4048 O O . GLN A 1 525 ? -15.404 -9.549 7.891 1.00 93.31 525 GLN A O 1
ATOM 4053 N N . TRP A 1 526 ? -17.019 -9.310 9.434 1.00 93.69 526 TRP A N 1
ATOM 4054 C CA . TRP A 1 526 ? -16.109 -9.267 10.579 1.00 93.69 526 TRP A CA 1
ATOM 4055 C C . TRP A 1 526 ? -15.302 -10.559 10.715 1.00 93.69 526 TRP A C 1
ATOM 4057 O O . TRP A 1 526 ? -14.077 -10.515 10.796 1.00 93.69 526 TRP A O 1
ATOM 4067 N N . GLN A 1 527 ? -15.967 -11.715 10.666 1.00 91.44 527 GLN A N 1
ATOM 4068 C CA . GLN A 1 527 ? -15.301 -13.021 10.724 1.00 91.44 527 GLN A CA 1
ATOM 4069 C C . GLN A 1 527 ? -14.279 -13.203 9.593 1.00 91.44 527 GLN A C 1
ATOM 4071 O O . GLN A 1 527 ? -13.219 -13.782 9.818 1.00 91.44 527 GLN A O 1
ATOM 4076 N N . THR A 1 528 ? -14.572 -12.660 8.409 1.00 88.56 528 THR A N 1
ATOM 4077 C CA . THR A 1 528 ? -13.671 -12.687 7.247 1.00 88.56 528 THR A CA 1
ATOM 4078 C C . THR A 1 528 ? -12.483 -11.734 7.411 1.00 88.56 528 THR A C 1
ATOM 4080 O O . THR A 1 528 ? -11.383 -12.045 6.967 1.00 88.56 528 THR A O 1
ATOM 4083 N N . ALA A 1 529 ? -12.675 -10.582 8.061 1.00 86.94 529 ALA A N 1
ATOM 4084 C CA . ALA A 1 529 ? -11.624 -9.586 8.261 1.00 86.94 529 ALA A CA 1
ATOM 4085 C C . ALA A 1 529 ? -10.629 -9.979 9.367 1.00 86.94 529 ALA A C 1
ATOM 4087 O O . ALA A 1 529 ? -9.433 -9.732 9.230 1.00 86.94 529 ALA A O 1
ATOM 4088 N N . VAL A 1 530 ? -11.101 -10.609 10.451 1.00 87.00 530 VAL A N 1
ATOM 4089 C CA . VAL A 1 530 ? -10.303 -10.921 11.656 1.00 87.00 530 VAL A CA 1
ATOM 4090 C C . VAL A 1 530 ? -8.952 -11.598 11.374 1.00 87.00 530 VAL A C 1
ATOM 4092 O O . VAL A 1 530 ? -7.975 -11.187 12.005 1.00 87.00 530 VAL A O 1
ATOM 4095 N N . PRO A 1 531 ? -8.835 -12.605 10.481 1.00 83.69 531 PRO A N 1
ATOM 4096 C CA . PRO A 1 531 ? -7.541 -13.198 10.151 1.00 83.69 531 PRO A CA 1
ATOM 4097 C C . PRO A 1 531 ? -6.517 -12.166 9.666 1.00 83.69 531 PRO A C 1
ATOM 4099 O O . PRO A 1 531 ? -5.401 -12.154 10.176 1.00 83.69 531 PRO A O 1
ATOM 4102 N N . ASN A 1 532 ? -6.921 -11.250 8.782 1.00 79.50 532 ASN A N 1
ATOM 4103 C CA . ASN A 1 532 ? -6.035 -10.245 8.187 1.00 79.50 532 ASN A CA 1
ATOM 4104 C C . ASN A 1 532 ? -5.658 -9.131 9.173 1.00 79.50 532 ASN A C 1
ATOM 4106 O O . ASN A 1 532 ? -4.555 -8.595 9.104 1.00 79.50 532 ASN A O 1
ATOM 4110 N N . LEU A 1 533 ? -6.522 -8.815 10.147 1.00 83.62 533 LEU A N 1
ATOM 4111 C CA . LEU A 1 533 ? -6.216 -7.805 11.174 1.00 83.62 533 LEU A CA 1
ATOM 4112 C C . LEU A 1 533 ? -5.021 -8.188 12.053 1.00 83.62 533 LEU A C 1
ATOM 4114 O O . LEU A 1 533 ? -4.406 -7.315 12.664 1.00 83.62 533 LEU A O 1
ATOM 4118 N N . LYS A 1 534 ? -4.676 -9.481 12.109 1.00 81.56 534 LYS A N 1
ATOM 4119 C CA . LYS A 1 534 ? -3.503 -9.971 12.842 1.00 81.56 534 LYS A CA 1
ATOM 4120 C C . LYS A 1 534 ? -2.181 -9.596 12.176 1.00 81.56 534 LYS A C 1
ATOM 4122 O O . LYS A 1 534 ? -1.167 -9.620 12.865 1.00 81.56 534 LYS A O 1
ATOM 4127 N N . ASN A 1 535 ? -2.194 -9.231 10.894 1.00 82.94 535 ASN A N 1
ATOM 4128 C CA . ASN A 1 535 ? -0.986 -8.847 10.167 1.00 82.94 535 ASN A CA 1
ATOM 4129 C C . ASN A 1 535 ? -0.538 -7.428 10.535 1.00 82.94 535 ASN A C 1
ATOM 4131 O O . ASN A 1 535 ? 0.650 -7.149 10.572 1.00 82.94 535 ASN A O 1
ATOM 4135 N N . ARG A 1 536 ? -1.485 -6.543 10.875 1.00 89.06 536 ARG A N 1
ATOM 4136 C CA . ARG A 1 536 ? -1.227 -5.150 11.292 1.00 89.06 536 ARG A CA 1
ATOM 4137 C C . ARG A 1 536 ? -1.948 -4.826 12.601 1.00 89.06 536 ARG A C 1
ATOM 4139 O O . ARG A 1 536 ? -2.873 -4.010 12.631 1.00 89.06 536 ARG A O 1
ATOM 4146 N N . PRO A 1 537 ? -1.614 -5.533 13.692 1.00 90.69 537 PRO A N 1
ATOM 4147 C CA . PRO A 1 537 ? -2.423 -5.517 14.894 1.00 90.69 537 PRO A CA 1
ATOM 4148 C C . PRO A 1 537 ? -2.366 -4.156 15.583 1.00 90.69 537 PRO A C 1
ATOM 4150 O O . PRO A 1 537 ? -3.401 -3.713 16.062 1.00 90.69 537 PRO A O 1
ATOM 4153 N N . LEU A 1 538 ? -1.224 -3.458 15.584 1.00 93.06 538 LEU A N 1
ATOM 4154 C CA . LEU A 1 538 ? -1.101 -2.144 16.223 1.00 93.06 538 LEU A CA 1
ATOM 4155 C C . LEU A 1 538 ? -2.013 -1.101 15.560 1.00 93.06 538 LEU A C 1
ATOM 4157 O O . LEU A 1 538 ? -2.730 -0.373 16.245 1.00 93.06 538 LEU A O 1
ATOM 4161 N N . GLU A 1 539 ? -2.022 -1.059 14.229 1.00 89.19 539 GLU A N 1
ATOM 4162 C CA . GLU A 1 539 ? -2.829 -0.129 13.440 1.00 89.19 539 GLU A CA 1
ATOM 4163 C C . GLU A 1 539 ? -4.329 -0.424 13.541 1.00 89.19 539 GLU A C 1
ATOM 4165 O O . GLU A 1 539 ? -5.142 0.501 13.563 1.00 89.19 539 GLU A O 1
ATOM 4170 N N . ASN A 1 540 ? -4.695 -1.703 13.644 1.00 91.31 540 ASN A N 1
ATOM 4171 C CA . ASN A 1 540 ? -6.087 -2.141 13.611 1.00 91.31 540 ASN A CA 1
ATOM 4172 C C . ASN A 1 540 ? -6.746 -2.238 14.996 1.00 91.31 540 ASN A C 1
ATOM 4174 O O . ASN A 1 540 ? -7.976 -2.227 15.084 1.00 91.31 540 ASN A O 1
ATOM 4178 N N . TYR A 1 541 ? -5.971 -2.325 16.084 1.00 94.19 541 TYR A N 1
ATOM 4179 C CA . TYR A 1 541 ? -6.474 -2.723 17.406 1.00 94.19 541 TYR A CA 1
ATOM 4180 C C . TYR A 1 541 ? -7.612 -1.844 17.942 1.00 94.19 541 TYR A C 1
ATOM 4182 O O . TYR A 1 541 ? -8.651 -2.345 18.380 1.00 94.19 541 TYR A O 1
ATOM 4190 N N . LEU A 1 542 ? -7.439 -0.520 17.900 1.00 95.19 542 LEU A N 1
ATOM 4191 C CA . LEU A 1 542 ? -8.418 0.420 18.455 1.00 95.19 542 LEU A CA 1
ATOM 4192 C C . LEU A 1 542 ? -9.721 0.414 17.647 1.00 95.19 542 LEU A C 1
ATOM 4194 O O . LEU A 1 542 ? -10.807 0.344 18.223 1.00 95.19 542 LEU A O 1
ATOM 4198 N N . ALA A 1 543 ? -9.616 0.413 16.316 1.00 93.25 543 ALA A N 1
ATOM 4199 C CA . ALA A 1 543 ? -10.770 0.331 15.428 1.00 93.25 543 ALA A CA 1
ATOM 4200 C C . ALA A 1 543 ? -11.520 -0.999 15.604 1.00 93.25 543 ALA A C 1
ATOM 4202 O O . ALA A 1 543 ? -12.739 -1.001 15.776 1.00 93.25 543 ALA A O 1
ATOM 4203 N N . ALA A 1 544 ? -10.792 -2.119 15.659 1.00 93.88 544 ALA A N 1
ATOM 4204 C CA . ALA A 1 544 ? -11.335 -3.445 15.943 1.00 93.88 544 ALA A CA 1
ATOM 4205 C C . ALA A 1 544 ? -12.135 -3.469 17.255 1.00 93.88 544 ALA A C 1
ATOM 4207 O O . ALA A 1 544 ? -13.252 -3.991 17.292 1.00 93.88 544 ALA A O 1
ATOM 4208 N N . LYS A 1 545 ? -11.614 -2.848 18.320 1.00 94.69 545 LYS A N 1
ATOM 4209 C CA . LYS A 1 545 ? -12.306 -2.767 19.612 1.00 94.69 545 LYS A CA 1
ATOM 4210 C C . LYS A 1 545 ? -13.636 -2.013 19.510 1.00 94.69 545 LYS A C 1
ATOM 4212 O O . LYS A 1 545 ? -14.643 -2.482 20.037 1.00 94.69 545 LYS A O 1
ATOM 4217 N N . VAL A 1 546 ? -13.666 -0.888 18.793 1.00 96.38 546 VAL A N 1
ATOM 4218 C CA . VAL A 1 546 ? -14.901 -0.116 18.561 1.00 96.38 546 VAL A CA 1
ATOM 4219 C C . VAL A 1 546 ? -15.900 -0.902 17.702 1.00 96.38 546 VAL A C 1
ATOM 4221 O O . VAL A 1 546 ? -17.094 -0.918 18.011 1.00 96.38 546 VAL A O 1
ATOM 4224 N N . ILE A 1 547 ? -15.432 -1.604 16.666 1.00 95.25 547 ILE A N 1
ATOM 4225 C CA . ILE A 1 547 ? -16.271 -2.443 15.796 1.00 95.25 547 ILE A CA 1
ATOM 4226 C C . ILE A 1 547 ? -16.957 -3.556 16.595 1.00 95.25 547 ILE A C 1
ATOM 4228 O O . ILE A 1 547 ? -18.159 -3.766 16.431 1.00 95.25 547 ILE A O 1
ATOM 4232 N N . VAL A 1 548 ? -16.237 -4.233 17.495 1.00 94.62 548 VAL A N 1
ATOM 4233 C CA . VAL A 1 548 ? -16.814 -5.279 18.357 1.00 94.62 548 VAL A CA 1
ATOM 4234 C C . VAL A 1 548 ? -17.950 -4.723 19.221 1.00 94.62 548 VAL A C 1
ATOM 4236 O O . VAL A 1 548 ? -19.013 -5.341 19.308 1.00 94.62 548 VAL A O 1
ATOM 4239 N N . VAL A 1 549 ? -17.775 -3.530 19.802 1.00 95.69 549 VAL A N 1
ATOM 4240 C CA . VAL A 1 549 ? -18.839 -2.852 20.562 1.00 95.69 549 VAL A CA 1
ATOM 4241 C C . VAL A 1 549 ? -20.037 -2.534 19.662 1.00 95.69 549 VAL A C 1
ATOM 4243 O O . VAL A 1 549 ? -21.179 -2.796 20.041 1.00 95.69 549 VAL A O 1
ATOM 4246 N N . CYS A 1 550 ? -19.798 -2.027 18.450 1.00 96.38 550 CYS A N 1
ATOM 4247 C CA . CYS A 1 550 ? -20.857 -1.723 17.485 1.00 96.38 550 CYS A CA 1
ATOM 4248 C C . CYS A 1 550 ? -21.667 -2.968 17.095 1.00 96.38 550 CYS A C 1
ATOM 4250 O O . CYS A 1 550 ? -22.896 -2.930 17.101 1.00 96.38 550 CYS A O 1
ATOM 4252 N N . LEU A 1 551 ? -20.996 -4.085 16.799 1.00 94.75 551 LEU A N 1
ATOM 4253 C CA . LEU A 1 551 ? -21.650 -5.353 16.463 1.00 94.75 551 LEU A CA 1
ATOM 4254 C C . LEU A 1 551 ? -22.502 -5.876 17.626 1.00 94.75 551 LEU A C 1
ATOM 4256 O O . LEU A 1 551 ? -23.635 -6.309 17.410 1.00 94.75 551 LEU A O 1
ATOM 4260 N N . ALA A 1 552 ? -22.010 -5.772 18.863 1.00 94.00 552 ALA A N 1
ATOM 4261 C CA . ALA A 1 552 ? -22.785 -6.138 20.046 1.00 94.00 552 ALA A CA 1
ATOM 4262 C C . ALA A 1 552 ? -24.061 -5.284 20.184 1.00 94.00 552 ALA A C 1
ATOM 4264 O O . ALA A 1 552 ? -25.136 -5.821 20.452 1.00 94.00 552 ALA A O 1
ATOM 4265 N N . LYS A 1 553 ? -23.972 -3.971 19.932 1.00 93.56 553 LYS A N 1
ATOM 4266 C CA . LYS A 1 553 ? -25.123 -3.047 19.956 1.00 93.56 553 LYS A CA 1
ATOM 4267 C C . LYS A 1 553 ? -26.130 -3.300 18.829 1.00 93.56 553 LYS A C 1
ATOM 4269 O O . LYS A 1 553 ? -27.318 -3.063 19.022 1.00 93.56 553 LYS A O 1
ATOM 4274 N N . LEU A 1 554 ? -25.684 -3.786 17.668 1.00 89.31 554 LEU A N 1
ATOM 4275 C CA . LEU A 1 554 ? -26.580 -4.197 16.579 1.00 89.31 554 LEU A CA 1
ATOM 4276 C C . LEU A 1 554 ? -27.371 -5.467 16.931 1.00 89.31 554 LEU A C 1
ATOM 4278 O O . LEU A 1 554 ? -28.546 -5.565 16.576 1.00 89.31 554 LEU A O 1
ATOM 4282 N N . ASN A 1 555 ? -26.736 -6.405 17.641 1.00 80.81 555 ASN A N 1
ATOM 4283 C CA . ASN A 1 555 ? -27.324 -7.690 18.028 1.00 80.81 555 ASN A CA 1
ATOM 4284 C C . ASN A 1 555 ? -28.260 -7.605 19.233 1.00 80.81 555 ASN A C 1
ATOM 4286 O O . ASN A 1 555 ? -29.266 -8.309 19.267 1.00 80.81 555 ASN A O 1
ATOM 4290 N N . GLY A 1 556 ? -27.931 -6.765 20.215 1.00 69.56 556 GLY A N 1
ATOM 4291 C CA . GLY A 1 556 ? -28.725 -6.564 21.428 1.00 69.56 556 GLY A CA 1
ATOM 4292 C C . GLY A 1 556 ? -29.977 -5.724 21.189 1.00 69.56 556 GLY A C 1
ATOM 4293 O O . GLY A 1 556 ? -30.151 -4.730 21.885 1.00 69.56 556 GLY A O 1
ATOM 4294 N N . ARG A 1 557 ? -30.774 -6.077 20.167 1.00 52.22 557 ARG A N 1
ATOM 4295 C CA . ARG A 1 557 ? -32.024 -5.396 19.805 1.00 52.22 557 ARG A CA 1
ATOM 4296 C C . ARG A 1 557 ? -32.881 -5.067 21.015 1.00 52.22 557 ARG A C 1
ATOM 4298 O O . ARG A 1 557 ? -33.151 -5.998 21.803 1.00 52.22 557 ARG A O 1
#

Foldseek 3Di:
DDDDDDDDDDPPPDPVPPPQDQDAQVRLQVVQQPWWWAFQAQFFGTWHADPQAIWGQGPVRDIDPDHFGWDAPGRQWIWGDDVQAIWIWHADSNSFKIKIFGFNDKFKKFWPPPCQAFADLDPDFWTKIAGPPDQAFGIWTDHNFWIWTQHPVGIDIFGWQRQGRQWIWTQDPPQWIWIWGHHNPHRMIMTGTGNAMTMIGGCVLVVQQDDPDDQPDDGNLSSLLSPLLVCLLVVVVSNSVSSLVRSLSVQCSVANNLDLSSLSSLLSQLVSCVLQLVLVSSLVSLVVSLVSQVPHPDDQLLSNLVSLLSNLVSCLLQLVLVVSVVSLVVHDLVSDDPLSSLVRVLSSLQSNLQSCVLVVVLVSSLVSLVVSLVSCVVSVNLLVSLVSLLLNLLSCLSVVHDSVVSLVSSVVSLVVVVVVDPDDDRVLLSSLLSCLLVPVLVSSLVSLDDDPDPAADASSLLSNLLSCLLNPVLVVSLVSLLVRVVRDDDLSSYPDNDLCSVLSNLLSQCSNVLDPVSLVVSVVVLVVSVVSCSSRVSSCVSVNSSSVSNSVSSVVD

pLDDT: mean 82.91, std 15.96, range [22.53, 98.44]

Mean predicted aligned error: 10.12 Å

Secondary structure (DSSP, 8-state):
------------------------HHHHHHHHTT-EEE---SS-SEEEEETTEEEEE-TTSPBPSSPBP-EEEETTEEEEEETTEEEEEEE-TTSSEEEEEEEEEEEEEEPPTT-SS---SSSPPPEEEE-TT-SS-SEEEE-SSEEEEEETTEEEEEEEEEEETTEEEEEETTTEEEEEEE-SSSSEEEEEEEEEEEEEEEGGGGGGTS-SS--S--HHHHHHHHTHHHHHHTT-HHHHHHHHHHHHHHHHHHH-TTSHHHHHHHHHHHHHHHHTT-HHHHHHHHHHHHHHHHTSS---HHHHHHHHHHHHHHHHHTT-HHHHHHHHHT--GGGS-HHHHHHHHHHHHHHHHHHHHHTT-HHHHHHHHHHHHHHHHHTT-HHHHHHHHHHHHHHHHHTT---HHHHHHHHHHHHHHHHH-SS---SHHHHHHHHHHTT-HHHHHHHSPPP--SS---HHHHHHHHHHHHHT-HHHHHHHHHHHHHH---GGG-S--STTHHHHHHHHHHHHH--HHHHHHHHHHHHHHHHHHTTSHHHHHHHHHHHHHHHHHHH--

Sequence (557 aa):
MLTRQMGAALMTLGLMAVAIRAESEGAFLQRIKDIRYATHANTVSDFAFWNEGVEYGQKDGTASPSRTSLEWKEAGLATASRSGGTAWWMFSDDARTLLYGHAESAAQVTLPAGISKGLNRGDGPAVEVELTPLDTWQRMKVWADRVEVMGASGVQTLPAFSFFPHVVCVELPGKKVGCLMLSRTRPEGWWLTCEFVMPAIDTRLGGAMRSRVRLPIQGRAAGAVELPYFFLRGRRMPEAAAQEANALMMTGWTHGAESEEAVWAMRQFATQRGWVSDYEGAADWATQAVVKMKSLPTVDPSFREDVLAAQVRGLSNAGRFEDARQVLQEIDVAAMTETRKQLMEPSVRRYLGAIEFGLRRYAEAETLLRNNVELWKANGFTAAAGADAISWVACRVALGQDATEALARASELEAEVASKRRSGSTDSWRLALAHAAVGRWEEALRYAPMQQRKSGVGYTEFARMMTLLAKGDRREAIELAKQLQKRFTSLDELNLQDDLDAMYVALMRALAEGTGAAIQAAQTQWQTAVPNLKNRPLENYLAAKVIVVCLAKLNGR

Solvent-accessible surface area (backbone atoms only — not comparable to full-atom values): 29112 Å² total; per-residue (Å²): 144,83,84,88,89,84,90,83,81,84,80,74,74,76,73,74,72,75,72,81,66,93,56,53,54,70,60,46,47,67,73,39,53,89,42,43,27,37,34,45,50,91,71,31,38,26,40,34,50,52,97,74,16,39,33,39,28,31,82,88,73,46,68,49,96,61,57,48,60,60,48,71,82,49,61,57,31,36,32,30,87,46,94,83,31,36,37,38,41,39,46,43,97,84,59,52,36,29,40,37,31,48,19,64,44,78,39,66,28,58,41,56,91,89,56,25,86,41,64,61,87,56,97,59,83,58,48,63,33,52,37,65,86,44,90,67,39,49,34,33,35,42,51,52,59,32,33,38,37,34,31,93,94,44,80,46,81,35,63,36,40,37,59,47,60,42,32,44,31,30,74,40,84,91,69,26,30,37,35,43,38,50,34,79,88,41,52,35,29,34,44,29,45,16,66,46,78,43,67,29,30,33,44,94,59,40,87,56,55,62,65,95,58,91,63,96,48,61,67,49,32,33,42,40,50,36,47,26,42,52,31,43,68,70,68,35,55,66,40,15,55,20,35,48,53,50,18,45,51,48,23,20,68,75,68,34,74,83,30,70,57,34,29,52,43,31,42,46,48,12,52,42,29,45,57,60,68,36,22,62,64,5,23,51,29,12,46,52,19,43,56,52,51,72,70,39,95,73,74,59,56,51,59,50,42,54,42,48,53,46,23,26,53,18,22,30,49,45,42,38,32,69,64,17,51,56,52,52,71,72,54,59,60,84,65,32,55,70,78,50,30,65,56,44,52,50,47,53,45,48,51,50,19,44,29,31,36,58,72,66,37,34,69,62,13,28,55,42,21,54,56,35,23,54,51,24,43,77,61,69,37,45,66,60,16,23,55,29,22,49,45,24,29,38,23,27,57,73,70,73,45,88,39,64,66,36,48,51,52,22,50,52,33,47,51,54,50,54,75,73,49,96,70,80,85,70,73,36,27,58,54,12,29,50,30,37,51,72,67,39,48,70,62,13,45,65,38,16,56,85,73,94,61,94,66,53,63,56,65,27,50,54,38,27,36,48,40,31,34,54,73,61,46,50,70,62,21,29,56,48,22,45,56,51,52,76,48,54,89,51,75,84,56,36,91,60,73,58,96,52,51,71,45,55,52,28,48,34,48,17,49,44,68,65,41,72,67,38,43,50,50,28,51,52,44,45,67,66,39,53,71,62,42,58,20,40,35,56,82,37,45,33,53,50,50,39,50,55,46,30,54,51,55,67,68,66,113